Protein 3RL8 (pdb70)

Foldseek 3Di:
DKDKDKWFADPVGQQWDWFFADVGHPDPPARFIFTQDGHPPGTPVVSPPDDGGWTWQDKPPRGRGHHGPVVVVVRRVPDDGMIMTMTDDDPDPD/DKDKDKWQADPVGQQWDWFFADVGHPDVPARFIFTQGGHPPGGPVVSPDDDGGKTWQDKPPHGRGRGGPVVNVCRRVPDHSIIMTMIDDD/DKDKDKWFFDPVGQAWDKFFADVTHPDPPARFIFTAGGHPPTGPVVSPDHDHGWTWQDKPNHGRGRGGPVVVVCRRPVDHRIIMTMTDDDDDPVD/DKDKDKWQADPVGQAWDWFFADVGHPDVPARFIFTADGHPPGGPVVSPDDDGGKTWQDKPPHGRGRGGPVVVVCRRVPDDRIIMTMIDDDDDPD/DKDKDKWFADPPGQAWDWFFADPGHPDPPARFIFTQGGHPPGTPVVSPPDDGGKTWQDKVNPGRGHGGPVVVVVRRVPDDRIIMTMIDDD/DPDDDD

GO terms:
  GO:0005515 protein binding (F, IPI)
  GO:0019900 kinase binding (F, IDA)
  GO:0070161 anchoring junction (C, EXP)
  GO:0005886 plasma membrane (C, EXP)
  GO:0016323 basolateral plasma membrane (C, EXP)
  GO:0008092 cytoskeletal protein binding (F, TAS)
  GO:0004385 GMP kinase activity (F, TAS)
  GO:0005829 cytosol (C, TAS)
  GO:0005886 plasma membrane (C, TAS)
  GO:0015459 potassium channel regulator activity (F, IDA)
  GO:0005634 nucleus (C, IDA)
  GO:0005737 cytoplasm (C, IDA)
  GO:0005923 bicellular tight junction (C, IDA)
  GO:0030054 cell junction (C, IDA)
  GO:0042391 regulation of membrane potential (P, IDA)
  GO:0043268 positive regulation of potassium ion transport (P, IDA)
  GO:0097025 MPP7-DLG1-LIN7 complex (C, IDA)
  GO:1903078 positive regulation of protein localization to plasma membrane (P, IDA)
  GO:0070830 bicellular tight junction assembly (P, IDA)
  GO:0001772 immunological synapse (C, TAS)

Secondary structure (DSSP, 8-state):
-EEEEEEE-BTTBS-EEEEE-BTS-SBTTB--EEEEEE-TTSHHHHH----TTPEEEEETTEE-TT-BHHHHHHHHHS--SEEEEEEEPPS---/-EEEEEEE-BTTBS-EEEEE-BTS-SBTTB--EEEEEE-TTSHHHHH----TTPEEEEETTEE-TT-BHHHHHHHHHSS-SEEEEEEE--/-EEEEEEE-BTTBT-EEEEE-TTS-SBTTB--EEEEEE-TTSHHHHH----TTPEEEEETTEE-TT--HHHHHHHHHSS-SEEEEEEE-------/-EEEEEEE-BTTBS-EEEEE-TTS-SBTTB--EEEEEE-TTSHHHHH----TTPEEEEETTEE-TT--HHHHHHHHHT--SEEEEEEE------/-EEEEEEE-BTTBS-EEEEE-TTS-SBTTB--EEEEEE-TTSHHHHH----TT-EEEEETTEE-TT--HHHHHHHHHT--SEEEEEEE--/----B-

Organism: Homo sapiens (NCBI:txid9606)

Nearest PDB structures (foldseek):
  3rl8-assembly1_D  TM=1.011E+00  e=1.513E-16  Homo sapiens
  2awx-assembly1_A  TM=9.893E-01  e=2.951E-15  Rattus norvegicus
  2g2l-assembly2_B  TM=9.922E-01  e=5.116E-15  Rattus norvegicus
  7pc3-assembly1_A  TM=9.659E-01  e=2.502E-15  Homo sapiens
  4g69-assembly1_A  TM=9.771E-01  e=6.736E-15  Homo sapiens

Solvent-accessible surface area: 24840 Å² total; per-residue (Å²): 178,32,70,34,0,21,3,49,54,27,153,163,19,16,11,29,47,29,25,1,0,32,83,70,88,87,58,126,72,38,34,7,0,28,1,52,115,34,50,144,44,11,13,0,89,145,32,54,87,8,90,113,25,0,44,0,14,9,1,25,91,70,40,0,67,64,22,25,47,122,77,0,44,82,10,19,163,115,19,75,50,23,0,2,0,29,0,18,38,71,136,70,203,226,198,71,66,99,0,53,4,44,33,26,156,170,14,0,5,0,0,5,24,0,0,62,81,74,83,89,81,128,70,35,31,21,0,22,1,32,102,41,46,148,69,13,24,0,86,148,52,49,108,2,104,111,26,1,66,1,21,20,1,47,144,75,74,1,94,120,24,50,42,138,97,0,25,69,18,0,113,107,17,13,50,15,0,52,0,75,0,19,64,149,149,100,41,92,0,142,5,127,27,21,104,170,28,18,7,32,45,26,23,0,0,66,60,38,54,8,3,34,72,14,33,6,0,10,0,37,114,34,62,143,46,17,18,1,84,157,50,53,98,8,76,48,4,10,56,0,20,8,0,10,55,13,70,1,83,113,22,43,50,121,35,0,42,33,4,15,154,12,12,26,29,97,1,54,1,78,0,30,56,68,88,47,173,191,58,148,108,57,107,0,159,9,129,43,22,151,151,19,16,9,31,46,24,27,0,0,67,42,41,3,5,12,40,48,34,33,10,0,26,0,30,102,28,55,143,42,6,14,0,83,171,45,57,103,7,64,9,10,0,55,1,18,17,0,46,137,76,76,2,88,118,25,51,48,121,98,0,55,73,18,20,163,112,23,76,87,150,4,67,0,76,0,12,51,37,76,42,149,155,183,104,66,90,0,145,9,118,50,26,152,172,18,17,10,28,43,29,23,0,0,65,44,50,3,42,85,50,48,36,31,9,0,24,2,46,122,33,59,152,49,7,16,0,87,169,54,48,94,7,99,110,29,1,49,1,20,6,1,62,117,76,77,3,90,118,28,46,46,120,96,0,49,74,17,18,163,117,17,76,85,148,5,54,0,71,0,16,48,128,273,172,81,43,54,10

B-factor: mean 38.82, std 16.11, range [11.77, 160.64]

InterPro domains:
  IPR001452 SH3 domain [PF00018] (587-643)
  IPR001452 SH3 domain [PS50002] (581-651)
  IPR001452 SH3 domain [SM00326] (584-650)
  IPR001478 PDZ domain [PF00595] (224-307)
  IPR001478 PDZ domain [PF00595] (320-402)
  IPR001478 PDZ domain [PF00595] (467-543)
  IPR001478 PDZ domain [PS50106] (224-311)
  IPR001478 PDZ domain [PS50106] (319-406)
  IPR001478 PDZ domain [PS50106] (466-547)
  IPR001478 PDZ domain [SM00228] (232-311)
  IPR001478 PDZ domain [SM00228] (327-406)
  IPR001478 PDZ domain [SM00228] (474-547)
  IPR004172 L27 domain [PS51022] (4-64)
  IPR004172 L27 domain [SM00569] (7-67)
  IPR008144 Guanylate kinase-like domain [PS50052] (714-889)
  IPR008145 Guanylate kinase/L-type calcium channel beta subunit [PF00625] (714-890)
  IPR008145 Guanylate kinase/L-type calcium channel beta subunit [SM00072] (713-892)
  IPR015143 L27-1 [PF09058] (6-63)
  IPR016313 Disks large 1-like [PIRSF001741] (3-904)
  IPR019583 Disks large homolog 1-4, PDZ-associated domain [PF10600] (404-465)

CATH classification: 2.30.42.10

Sequence (469 aa):
KIMEIKLIKGPKGLGFSIAGGVGNQHIPGDNSIYVTKIIEGGAAHKDGKLQIGDKLLAVNNVCLEEVTHEEAVTALKNTSDFVYLKVAKPTSMYKIMEIKLIKGPKGLGFSIAGGVGNQHIPGDNSIYVTKIIEGGAAHKDGKLQQIGDKLLAVNNVCLEEVTHEEAVTALKNTSDFVYLKVAKPKIMEIKLIKGPKGLGFSIAGGVGNQHIPGDNSIYVTKIIEGGAAHKDGKLQIGDKLLAVNNVCLEEVTHEEAVTALKNTSDFVYLKVAKPTSMYMKIMEIKLIKGPKGLGFSIAGGVGNQHIPGDNSIYVTKIIEGGAAHKDGKLQIGDKLLAVNNVCLEEVTHEEAVTALKNTSDFVYLKVAKPTSMYKIMEIKLIKGPKGLGFSIAGGVGNQHIPGDNSIYVTKIIEGGAAHKDGKLQQIGDKLLAVNNVCLEEVTHEEAVTALKNTSDFVYLKVAKPYLVTSSV

Structure (mmCIF, N/CA/C/O backbone):
data_3RL8
#
_entry.id   3RL8
#
_cell.length_a   67.806
_cell.length_b   52.502
_cell.length_c   87.426
_cell.angle_alpha   90.000
_cell.angle_beta   102.420
_cell.angle_gamma   90.000
#
_symmetry.space_group_name_H-M   'P 1 21 1'
#
loop_
_entity.id
_entity.type
_entity.pdbx_description
1 polymer 'Disks large homolog 1'
2 polymer '11-mer peptide from Adenomatous polyposis coli protein'
3 water water
#
loop_
_atom_site.group_PDB
_atom_site.id
_atom_site.type_symbol
_atom_site.label_atom_id
_atom_site.label_alt_id
_atom_site.label_comp_id
_atom_site.label_asym_id
_atom_site.label_entity_id
_atom_site.label_seq_id
_atom_site.pdbx_PDB_ins_code
_atom_site.Cartn_x
_atom_site.Cartn_y
_atom_site.Cartn_z
_atom_site.occupancy
_atom_site.B_iso_or_equiv
_atom_site.auth_seq_id
_atom_site.auth_comp_id
_atom_site.auth_asym_id
_atom_site.auth_atom_id
_atom_site.pdbx_PDB_model_num
ATOM 1 N N . LYS A 1 11 ? 21.186 -4.529 53.224 1.00 38.85 316 LYS A N 1
ATOM 2 C CA . LYS A 1 11 ? 20.294 -3.332 53.334 1.00 36.33 316 LYS A CA 1
ATOM 3 C C . LYS A 1 11 ? 21.025 -2.118 52.718 1.00 32.83 316 LYS A C 1
ATOM 4 O O . LYS A 1 11 ? 20.851 -1.869 51.531 1.00 30.58 316 LYS A O 1
ATOM 10 N N . ILE A 1 12 ? 21.848 -1.391 53.473 1.00 32.47 317 ILE A N 1
ATOM 11 C CA . ILE A 1 12 ? 22.481 -0.168 52.922 1.00 30.01 317 ILE A CA 1
ATOM 12 C C . ILE A 1 12 ? 23.895 -0.412 52.394 1.00 29.78 317 ILE A C 1
ATOM 13 O O . ILE A 1 12 ? 24.728 -0.980 53.084 1.00 30.98 317 ILE A O 1
ATOM 18 N N . MET A 1 13 ? 24.152 0.025 51.164 1.00 27.44 318 MET A N 1
ATOM 19 C CA . MET A 1 13 ? 25.467 -0.146 50.558 1.00 27.56 318 MET A CA 1
ATOM 20 C C . MET A 1 13 ? 26.024 1.208 50.083 1.00 24.87 318 MET A C 1
ATOM 21 O O . MET A 1 13 ? 25.276 2.021 49.563 1.00 22.63 318 MET A O 1
ATOM 26 N N . GLU A 1 14 ? 27.327 1.425 50.265 1.00 24.67 319 GLU A N 1
ATOM 27 C CA . GLU A 1 14 ? 28.019 2.596 49.701 1.00 22.95 319 GLU A CA 1
ATOM 28 C C . GLU A 1 14 ? 28.816 2.245 48.448 1.00 22.23 319 GLU A C 1
ATOM 29 O O . GLU A 1 14 ? 29.591 1.291 48.444 1.00 22.71 319 GLU A O 1
ATOM 35 N N . ILE A 1 15 ? 28.613 3.022 47.382 1.00 19.78 320 ILE A N 1
ATOM 36 C CA . ILE A 1 15 ? 29.247 2.732 46.102 1.00 19.43 320 ILE A CA 1
ATOM 37 C C . ILE A 1 15 ? 30.020 3.981 45.619 1.00 19.80 320 ILE A C 1
ATOM 38 O O . ILE A 1 15 ? 29.498 5.111 45.661 1.00 18.30 320 ILE A O 1
ATOM 43 N N . LYS A 1 16 ? 31.264 3.780 45.188 1.00 19.80 321 LYS A N 1
ATOM 44 C CA . LYS A 1 16 ? 32.098 4.880 44.691 1.00 20.27 321 LYS A CA 1
ATOM 45 C C . LYS A 1 16 ? 32.452 4.590 43.246 1.00 20.31 321 LYS A C 1
ATOM 46 O O . LYS A 1 16 ? 32.960 3.510 42.953 1.00 21.55 321 LYS A O 1
ATOM 52 N N . LEU A 1 17 ? 32.157 5.535 42.354 1.00 19.40 322 LEU A N 1
ATOM 53 C CA . LEU A 1 17 ? 32.303 5.320 40.925 1.00 20.43 322 LEU A CA 1
ATOM 54 C C . LEU A 1 17 ? 33.104 6.446 40.287 1.00 21.18 322 LEU A C 1
ATOM 55 O O . LEU A 1 17 ? 33.140 7.582 40.807 1.00 19.77 322 LEU A O 1
ATOM 60 N N . ILE A 1 18 ? 33.722 6.118 39.149 1.00 21.35 323 ILE A N 1
ATOM 61 C CA . ILE A 1 18 ? 34.321 7.108 38.276 1.00 23.04 323 ILE A CA 1
ATOM 62 C C . ILE A 1 18 ? 33.382 7.216 37.073 1.00 24.49 323 ILE A C 1
ATOM 63 O O . ILE A 1 18 ? 33.078 6.217 36.434 1.00 25.15 323 ILE A O 1
ATOM 68 N N . LYS A 1 19 ? 32.894 8.422 36.800 1.00 24.67 324 LYS A N 1
ATOM 69 C CA . LYS A 1 19 ? 31.987 8.648 35.682 1.00 26.94 324 LYS A CA 1
ATOM 70 C C . LYS A 1 19 ? 32.676 8.400 34.344 1.00 29.99 324 LYS A C 1
ATOM 71 O O . LYS A 1 19 ? 33.831 8.768 34.157 1.00 30.89 324 LYS A O 1
ATOM 77 N N . GLY A 1 20 ? 31.950 7.761 33.427 1.00 31.76 325 GLY A N 1
ATOM 78 C CA . GLY A 1 20 ? 32.459 7.488 32.087 1.00 35.31 325 GLY A CA 1
ATOM 79 C C . GLY A 1 20 ? 32.205 8.649 31.144 1.00 37.37 325 GLY A C 1
ATOM 80 O O . GLY A 1 20 ? 31.578 9.636 31.529 1.00 36.84 325 GLY A O 1
ATOM 81 N N . PRO A 1 21 ? 32.716 8.552 29.906 1.00 41.22 326 PRO A N 1
ATOM 82 C CA . PRO A 1 21 ? 32.333 9.509 28.862 1.00 43.99 326 PRO A CA 1
ATOM 83 C C . PRO A 1 21 ? 30.808 9.621 28.716 1.00 43.85 326 PRO A C 1
ATOM 84 O O . PRO A 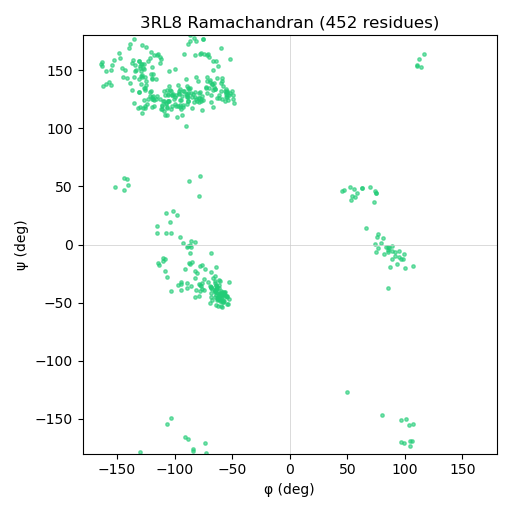1 21 ? 30.293 10.701 28.438 1.00 45.35 326 PRO A O 1
ATOM 88 N N . LYS A 1 22 ? 30.095 8.523 28.952 1.00 42.83 327 LYS A N 1
ATOM 89 C CA . LYS A 1 22 ? 28.638 8.506 28.876 1.00 42.27 327 LYS A CA 1
ATOM 90 C C . LYS A 1 22 ? 27.904 8.711 30.197 1.00 38.58 327 LYS A C 1
ATOM 91 O O . LYS A 1 22 ? 26.672 8.605 30.248 1.00 38.96 327 LYS A O 1
ATOM 97 N N . GLY A 1 23 ? 28.635 9.008 31.266 1.00 34.98 328 GLY A N 1
ATOM 98 C CA . GLY A 1 23 ? 27.995 9.226 32.547 1.00 30.85 328 GLY A CA 1
ATOM 99 C C . GLY A 1 23 ? 28.096 8.021 33.479 1.00 28.12 328 GLY A C 1
ATOM 100 O O . GLY A 1 23 ? 29.050 7.237 33.415 1.00 27.22 328 GLY A O 1
ATOM 101 N N . LEU A 1 24 ? 27.093 7.886 34.338 1.00 25.47 329 LEU A N 1
ATOM 102 C CA . LEU A 1 24 ? 27.106 6.873 35.382 1.00 24.23 329 LEU A CA 1
ATOM 103 C C . LEU A 1 24 ? 26.684 5.489 34.852 1.00 24.55 329 LEU A C 1
ATOM 104 O O . LEU A 1 24 ? 27.056 4.463 35.402 1.00 24.39 329 LEU A O 1
ATOM 109 N N . GLY A 1 25 ? 25.923 5.486 33.771 1.00 26.21 330 GLY A N 1
ATOM 110 C CA . GLY A 1 25 ? 25.499 4.262 33.106 1.00 28.33 330 GLY A CA 1
ATOM 111 C C . GLY A 1 25 ? 24.409 3.517 33.856 1.00 27.80 330 GLY A C 1
ATOM 112 O O . GLY A 1 25 ? 24.482 2.288 34.005 1.00 28.60 330 GLY A O 1
ATOM 113 N N . PHE A 1 26 ? 23.412 4.259 34.340 1.00 26.29 331 PHE A N 1
ATOM 114 C CA . PHE A 1 26 ? 22.165 3.666 34.842 1.00 25.93 331 PHE A CA 1
ATOM 115 C C . PHE A 1 26 ? 20.996 4.645 34.688 1.00 26.22 331 PHE A C 1
ATOM 116 O O . PHE A 1 26 ? 21.209 5.868 34.544 1.00 25.83 331 PHE A O 1
ATOM 124 N N . SER A 1 27 ? 19.783 4.094 34.679 1.00 26.36 332 SER A N 1
ATOM 125 C CA . SER A 1 27 ? 18.531 4.852 34.568 1.00 27.11 332 SER A CA 1
ATOM 126 C C . SER A 1 27 ? 17.752 4.732 35.877 1.00 25.43 332 SER A C 1
ATOM 127 O O . SER A 1 27 ? 17.919 3.752 36.606 1.00 25.20 332 SER A O 1
ATOM 130 N N . ILE A 1 28 ? 16.878 5.702 36.144 1.00 24.95 333 ILE A N 1
ATOM 131 C CA . ILE A 1 28 ? 16.107 5.760 37.398 1.00 23.39 333 ILE A CA 1
ATOM 132 C C . ILE A 1 28 ? 14.622 5.991 37.124 1.00 24.41 333 ILE A C 1
ATOM 133 O O . ILE A 1 28 ? 14.268 6.492 36.078 1.00 26.57 333 ILE A O 1
ATOM 138 N N . ALA A 1 29 ? 13.763 5.622 38.068 1.00 23.35 334 ALA A N 1
ATOM 139 C CA . ALA A 1 29 ? 12.368 6.049 38.058 1.00 24.35 334 ALA A CA 1
ATOM 140 C C . ALA A 1 29 ? 11.969 6.405 39.486 1.00 23.09 334 ALA A C 1
ATOM 141 O O . ALA A 1 29 ? 12.746 6.207 40.420 1.00 21.47 334 ALA A O 1
ATOM 143 N N . GLY A 1 30 ? 10.773 6.956 39.654 1.00 23.49 335 GLY A N 1
ATOM 144 C CA . GLY A 1 30 ? 10.238 7.204 40.983 1.00 22.32 335 GLY A CA 1
ATOM 145 C C . GLY A 1 30 ? 10.332 8.671 41.326 1.00 21.93 335 GLY A C 1
ATOM 146 O O . GLY A 1 30 ? 10.647 9.495 40.465 1.00 22.45 335 GLY A O 1
ATOM 147 N N . GLY A 1 31 ? 10.085 8.984 42.595 1.00 20.82 336 GLY A N 1
ATOM 148 C CA . GLY A 1 31 ? 10.030 10.367 43.061 1.00 20.59 336 GLY A CA 1
ATOM 149 C C . GLY A 1 31 ? 8.640 10.725 43.580 1.00 21.64 336 GLY A C 1
ATOM 150 O O . GLY A 1 31 ? 7.641 10.030 43.313 1.00 22.26 336 GLY A O 1
ATOM 151 N N . VAL A 1 32 ? 8.587 11.820 44.320 1.00 21.42 337 VAL A N 1
ATOM 152 C CA . VAL A 1 32 ? 7.344 12.427 44.778 1.00 22.43 337 VAL A CA 1
ATOM 153 C C . VAL A 1 32 ? 6.585 12.908 43.545 1.00 23.99 337 VAL A C 1
ATOM 154 O O . VAL A 1 32 ? 7.177 13.515 42.662 1.00 23.13 337 VAL A O 1
ATOM 158 N N . GLY A 1 33 ? 5.286 12.619 43.471 1.00 25.51 338 GLY A N 1
ATOM 159 C CA . GLY A 1 33 ? 4.523 12.943 42.276 1.00 27.33 338 GLY A CA 1
ATOM 160 C C . GLY A 1 33 ? 4.755 11.998 41.109 1.00 27.59 338 GLY A C 1
ATOM 161 O O . GLY A 1 33 ? 4.079 12.101 40.089 1.00 28.86 338 GLY A O 1
ATOM 162 N N . ASN A 1 34 ? 5.663 11.033 41.271 1.00 26.64 339 ASN A N 1
ATOM 163 C CA . ASN A 1 34 ? 5.981 10.083 40.190 1.00 27.94 339 ASN A CA 1
ATOM 164 C C . ASN A 1 34 ? 6.274 8.666 40.714 1.00 26.83 339 ASN A C 1
ATOM 165 O O . ASN A 1 34 ? 7.345 8.110 40.471 1.00 25.78 339 ASN A O 1
ATOM 170 N N . GLN A 1 35 ? 5.322 8.093 41.444 1.00 26.90 340 GLN A N 1
ATOM 171 C CA . GLN A 1 35 ? 5.583 6.878 42.211 1.00 26.62 340 GLN A CA 1
ATOM 172 C C . GLN A 1 35 ? 5.814 5.694 41.283 1.00 27.72 340 GLN A C 1
ATOM 173 O O . GLN A 1 35 ? 4.973 5.382 40.443 1.00 29.56 340 GLN A O 1
ATOM 179 N N . HIS A 1 36 ? 6.976 5.069 41.435 1.00 26.52 341 HIS A N 1
ATOM 180 C CA . HIS A 1 36 ? 7.348 3.864 40.701 1.00 27.87 341 HIS A CA 1
ATOM 181 C C . HIS A 1 36 ? 6.526 2.690 41.223 1.00 29.43 341 HIS A C 1
ATOM 182 O O . HIS A 1 36 ? 6.180 1.784 40.474 1.00 32.12 341 HIS A O 1
ATOM 189 N N . ILE A 1 37 ? 6.216 2.738 42.517 1.00 28.81 342 ILE A N 1
ATOM 190 C CA . ILE A 1 37 ? 5.422 1.733 43.234 1.00 30.10 342 ILE A CA 1
ATOM 191 C C . ILE A 1 37 ? 4.373 2.540 44.006 1.00 29.47 342 ILE A C 1
ATOM 192 O O . ILE A 1 37 ? 4.738 3.522 44.666 1.00 28.50 342 ILE A O 1
ATOM 197 N N . PRO A 1 38 ? 3.078 2.152 43.927 1.00 31.64 343 PRO A N 1
ATOM 198 C CA . PRO A 1 38 ? 2.040 2.926 44.608 1.00 31.89 343 PRO A CA 1
ATOM 199 C C . PRO A 1 38 ? 2.331 3.103 46.089 1.00 30.82 343 PRO A C 1
ATOM 200 O O . PRO A 1 38 ? 2.687 2.146 46.774 1.00 30.88 343 PRO A O 1
ATOM 204 N N . GLY A 1 39 ? 2.231 4.345 46.549 1.00 29.61 344 GLY A N 1
ATOM 205 C CA . GLY A 1 39 ? 2.490 4.694 47.932 1.00 29.49 344 GLY A CA 1
ATOM 206 C C . GLY A 1 39 ? 3.959 4.864 48.281 1.00 27.58 344 GLY A C 1
ATOM 207 O O . GLY A 1 39 ? 4.287 5.072 49.447 1.00 27.86 344 GLY A O 1
ATOM 208 N N . ASP A 1 40 ? 4.838 4.801 47.288 1.00 25.62 345 ASP A N 1
ATOM 209 C CA . ASP A 1 40 ? 6.287 4.906 47.540 1.00 24.70 345 ASP A CA 1
ATOM 210 C C . ASP A 1 40 ? 6.867 6.017 46.665 1.00 22.63 345 ASP A C 1
ATOM 211 O O . ASP A 1 40 ? 6.794 5.923 45.444 1.00 22.21 345 ASP A O 1
ATOM 216 N N . ASN A 1 41 ? 7.419 7.073 47.284 1.00 21.51 346 ASN A N 1
ATOM 217 C CA . ASN A 1 41 ? 8.060 8.159 46.544 1.00 20.84 346 ASN A CA 1
ATOM 218 C C . ASN A 1 41 ? 9.537 7.985 46.196 1.00 20.14 346 ASN A C 1
ATOM 219 O O . ASN A 1 41 ? 10.123 8.886 45.595 1.00 19.66 346 ASN A O 1
ATOM 224 N N . SER A 1 42 ? 10.144 6.871 46.597 1.00 20.01 347 SER A N 1
ATOM 225 C CA . SER A 1 42 ? 11.618 6.695 46.470 1.00 19.29 347 SER A CA 1
ATOM 226 C C . SER A 1 42 ? 12.112 6.614 45.010 1.00 18.63 347 SER A C 1
ATOM 227 O O . SER A 1 42 ? 11.365 6.273 44.086 1.00 19.13 347 SER A O 1
ATOM 230 N N . ILE A 1 43 ? 13.389 6.910 44.825 1.00 17.60 348 ILE A N 1
ATOM 231 C CA . ILE A 1 43 ? 14.063 6.765 43.530 1.00 17.25 348 ILE A CA 1
ATOM 232 C C . ILE A 1 43 ? 14.573 5.333 43.391 1.00 17.48 348 ILE A C 1
ATOM 233 O O . ILE A 1 43 ? 15.210 4.834 44.321 1.00 17.96 348 ILE A O 1
ATOM 238 N N . TYR A 1 44 ? 14.280 4.675 42.266 1.00 18.32 349 TYR A N 1
ATOM 239 C CA . TYR A 1 44 ? 14.712 3.290 42.011 1.00 19.55 349 TYR A CA 1
ATOM 240 C C . TYR A 1 44 ? 15.583 3.203 40.776 1.00 19.71 349 TYR A C 1
ATOM 241 O O . TYR A 1 44 ? 15.343 3.913 39.811 1.00 19.02 349 TYR A O 1
ATOM 250 N N . VAL A 1 45 ? 16.602 2.345 40.828 1.00 19.81 350 VAL A N 1
ATOM 251 C CA . VAL A 1 45 ? 17.418 2.036 39.662 1.00 20.80 350 VAL A CA 1
ATOM 252 C C . VAL A 1 45 ? 16.636 1.047 38.804 1.00 23.77 350 VAL A C 1
ATOM 253 O O . VAL A 1 45 ? 16.248 -0.037 39.286 1.00 24.84 350 VAL A O 1
ATOM 257 N N . THR A 1 46 ? 16.396 1.408 37.542 1.00 25.07 351 THR A N 1
ATOM 258 C CA . THR A 1 46 ? 15.628 0.557 36.627 1.00 28.32 351 THR A CA 1
ATOM 259 C C . THR A 1 46 ? 16.455 -0.062 35.511 1.00 30.24 351 THR A C 1
ATOM 260 O O . THR A 1 46 ? 15.982 -0.955 34.831 1.00 33.28 351 THR A O 1
ATOM 264 N N . LYS A 1 47 ? 17.692 0.393 35.323 1.00 29.49 352 LYS A N 1
ATOM 265 C CA . LYS A 1 47 ? 18.538 -0.153 34.254 1.00 31.72 352 LYS A CA 1
ATOM 266 C C . LYS A 1 47 ? 20.014 0.132 34.528 1.00 30.39 352 LYS A C 1
ATOM 267 O O . LYS A 1 47 ? 20.368 1.218 35.004 1.00 27.39 352 LYS A O 1
ATOM 273 N N . ILE A 1 48 ? 20.846 -0.872 34.272 1.00 31.35 353 ILE A N 1
ATOM 274 C CA . ILE A 1 48 ? 22.300 -0.744 34.319 1.00 30.88 353 ILE A CA 1
ATOM 275 C C . ILE A 1 48 ? 22.776 -0.863 32.871 1.00 33.21 353 ILE A C 1
ATOM 276 O O . ILE A 1 48 ? 22.526 -1.878 32.213 1.00 35.43 353 ILE A O 1
ATOM 281 N N . ILE A 1 49 ? 23.431 0.181 32.374 1.00 32.52 354 ILE A N 1
ATOM 282 C CA . ILE A 1 49 ? 23.853 0.219 30.976 1.00 35.93 354 ILE A CA 1
ATOM 283 C C . ILE A 1 49 ? 25.083 -0.660 30.802 1.00 37.36 354 ILE A C 1
ATOM 284 O O . ILE A 1 49 ? 26.088 -0.485 31.492 1.00 35.08 354 ILE A O 1
ATOM 289 N N . GLU A 1 50 ? 24.980 -1.623 29.895 1.00 41.15 355 GLU A N 1
ATOM 290 C CA . GLU A 1 50 ? 26.099 -2.496 29.566 1.00 44.10 355 GLU A CA 1
ATOM 291 C C . GLU A 1 50 ? 27.346 -1.692 29.219 1.00 43.67 355 GLU A C 1
ATOM 292 O O . GLU A 1 50 ? 27.300 -0.764 28.412 1.00 44.59 355 GLU A O 1
ATOM 298 N N . GLY A 1 51 ? 28.459 -2.054 29.847 1.00 42.84 356 GLY A N 1
ATOM 299 C CA . GLY A 1 51 ? 29.743 -1.437 29.537 1.00 42.77 356 GLY A CA 1
ATOM 300 C C . GLY A 1 51 ? 29.957 -0.070 30.169 1.00 39.07 356 GLY A C 1
ATOM 301 O O . GLY A 1 51 ? 30.997 0.535 29.953 1.00 40.05 356 GLY A O 1
ATOM 302 N N . GLY A 1 52 ? 28.988 0.411 30.945 1.00 35.78 357 GLY A N 1
ATOM 303 C CA . GLY A 1 52 ? 29.101 1.695 31.629 1.00 32.15 357 GLY A CA 1
ATOM 304 C C . GLY A 1 52 ? 29.789 1.610 32.990 1.00 29.88 357 GLY A C 1
ATOM 305 O O . GLY A 1 52 ? 30.179 0.520 33.440 1.00 30.06 357 GLY A O 1
ATOM 306 N N . ALA A 1 53 ? 29.921 2.750 33.660 1.00 26.80 358 ALA A N 1
ATOM 307 C CA . ALA A 1 53 ? 30.660 2.803 34.917 1.00 25.33 358 ALA A CA 1
ATOM 308 C C . ALA A 1 53 ? 30.031 1.964 36.031 1.00 23.94 358 ALA A C 1
ATOM 309 O O . ALA A 1 53 ? 30.752 1.226 36.717 1.00 23.63 358 ALA A O 1
ATOM 311 N N . ALA A 1 54 ? 28.712 2.100 36.227 1.00 23.01 359 ALA A N 1
ATOM 312 C CA . ALA A 1 54 ? 28.006 1.285 37.223 1.00 22.15 359 ALA A CA 1
ATOM 313 C C . ALA A 1 54 ? 28.208 -0.198 36.930 1.00 24.41 359 ALA A C 1
ATOM 314 O O . ALA A 1 54 ? 28.431 -0.977 37.844 1.00 24.54 359 ALA A O 1
ATOM 316 N N . HIS A 1 55 ? 28.140 -0.579 35.658 1.00 26.62 360 HIS A N 1
ATOM 317 C CA . HIS A 1 55 ? 28.261 -1.980 35.274 1.00 29.71 360 HIS A CA 1
ATOM 318 C C . HIS A 1 55 ? 29.653 -2.536 35.609 1.00 31.34 360 HIS A C 1
ATOM 319 O O . HIS A 1 55 ? 29.764 -3.579 36.270 1.00 32.14 360 HIS A O 1
ATOM 326 N N . LYS A 1 56 ? 30.693 -1.828 35.157 1.00 31.47 361 LYS A N 1
ATOM 327 C CA . LYS A 1 56 ? 32.094 -2.196 35.399 1.00 33.19 361 LYS A CA 1
ATOM 328 C C . LYS A 1 56 ? 32.411 -2.304 36.896 1.00 31.53 361 LYS A C 1
ATOM 329 O O . LYS A 1 56 ? 33.091 -3.232 37.328 1.00 32.99 361 LYS A O 1
ATOM 335 N N . ASP A 1 57 ? 31.903 -1.369 37.682 1.00 29.02 362 ASP A N 1
ATOM 336 C CA . ASP A 1 57 ? 32.079 -1.460 39.123 1.00 28.45 362 ASP A CA 1
ATOM 337 C C . ASP A 1 57 ? 31.436 -2.717 39.722 1.00 29.28 362 ASP A C 1
ATOM 338 O O . ASP A 1 57 ? 32.061 -3.400 40.535 1.00 30.46 362 ASP A O 1
ATOM 343 N N . GLY A 1 58 ? 30.201 -3.020 39.316 1.00 29.22 363 GLY A N 1
ATOM 344 C CA . GLY A 1 58 ? 29.562 -4.292 39.671 1.00 30.63 363 GLY A CA 1
ATOM 345 C C . GLY A 1 58 ? 28.564 -4.241 40.820 1.00 29.67 363 GLY A C 1
ATOM 346 O O . GLY A 1 58 ? 27.720 -5.118 40.934 1.00 31.04 363 GLY A O 1
ATOM 347 N N . LYS A 1 59 ? 28.640 -3.211 41.664 1.00 27.42 364 LYS A N 1
ATOM 348 C CA . LYS A 1 59 ? 27.841 -3.163 42.889 1.00 26.77 364 LYS A CA 1
ATOM 349 C C . LYS A 1 59 ? 26.394 -2.691 42.701 1.00 25.55 364 LYS A C 1
ATOM 350 O O . LYS A 1 59 ? 25.490 -3.216 43.338 1.00 25.75 364 LYS A O 1
ATOM 356 N N . LEU A 1 60 ? 26.163 -1.698 41.839 1.00 23.51 365 LEU A N 1
ATOM 357 C CA . LEU A 1 60 ? 24.796 -1.236 41.616 1.00 23.16 365 LEU A CA 1
ATOM 358 C C . LEU A 1 60 ? 23.995 -2.270 40.830 1.00 25.28 365 LEU A C 1
ATOM 359 O O . LEU A 1 60 ? 24.528 -2.933 39.905 1.00 26.69 365 LEU A O 1
ATOM 364 N N . GLN A 1 61 ? 22.729 -2.443 41.216 1.00 25.49 366 GLN A N 1
ATOM 365 C CA . GLN A 1 61 ? 21.862 -3.402 40.531 1.00 28.84 366 GLN A CA 1
ATOM 366 C C . GLN A 1 61 ? 20.417 -2.874 40.421 1.00 28.23 366 GLN A C 1
ATOM 367 O O . GLN A 1 61 ? 19.979 -2.042 41.239 1.00 26.49 366 GLN A O 1
ATOM 373 N N . ILE A 1 62 ? 19.712 -3.289 39.367 1.00 29.56 367 ILE A N 1
ATOM 374 C CA . ILE A 1 62 ? 18.295 -2.938 39.142 1.00 29.41 367 ILE A CA 1
ATOM 375 C C . ILE A 1 62 ? 17.469 -3.208 40.400 1.00 28.91 367 ILE A C 1
ATOM 376 O O . ILE A 1 62 ? 17.602 -4.272 41.014 1.00 29.93 367 ILE A O 1
ATOM 381 N N . GLY A 1 63 ? 16.644 -2.238 40.792 1.00 27.13 368 GLY A N 1
ATOM 382 C CA . GLY A 1 63 ? 15.781 -2.375 41.967 1.00 27.40 368 GLY A CA 1
ATOM 383 C C . GLY A 1 63 ? 16.391 -1.793 43.228 1.00 25.83 368 GLY A C 1
ATOM 384 O O . GLY A 1 63 ? 15.712 -1.640 44.257 1.00 26.20 368 GLY A O 1
ATOM 385 N N . ASP A 1 64 ? 17.676 -1.454 43.160 1.00 24.49 369 ASP A N 1
ATOM 386 C CA . ASP A 1 64 ? 18.311 -0.673 44.217 1.00 23.05 369 ASP A CA 1
ATOM 387 C C . ASP A 1 64 ? 17.528 0.632 44.463 1.00 22.05 369 ASP A C 1
ATOM 388 O O . ASP A 1 64 ? 17.157 1.349 43.504 1.00 21.88 369 ASP A O 1
ATOM 393 N N . LYS A 1 65 ? 17.244 0.921 45.732 1.00 21.55 370 LYS A N 1
ATOM 394 C CA . LYS A 1 65 ? 16.682 2.226 46.113 1.00 20.82 370 LYS A CA 1
ATOM 395 C C . LYS A 1 65 ? 17.816 3.252 46.264 1.00 19.17 370 LYS A C 1
ATOM 396 O O . LYS A 1 65 ? 18.724 3.032 47.055 1.00 19.31 370 LYS A O 1
ATOM 402 N N . LEU A 1 66 ? 17.783 4.364 45.523 1.00 18.18 371 LEU A N 1
ATOM 403 C CA . LEU A 1 66 ? 18.793 5.406 45.749 1.00 17.34 371 LEU A CA 1
ATOM 404 C C . LEU A 1 66 ? 18.489 6.263 46.974 1.00 16.72 371 LEU A C 1
ATOM 405 O O . LEU A 1 66 ? 17.400 6.862 47.085 1.00 16.71 371 LEU A O 1
ATOM 410 N N . LEU A 1 67 ? 19.470 6.350 47.862 1.00 15.97 372 LEU A N 1
ATOM 411 C CA . LEU A 1 67 ? 19.316 7.070 49.116 1.00 16.54 372 LEU A CA 1
ATOM 412 C C . LEU A 1 67 ? 20.013 8.425 49.047 1.00 16.11 372 LEU A C 1
ATOM 413 O O . LEU A 1 67 ? 19.488 9.396 49.540 1.00 16.05 372 LEU A O 1
ATOM 418 N N . ALA A 1 68 ? 21.189 8.477 48.427 1.00 15.73 373 ALA A N 1
ATOM 419 C CA . ALA A 1 68 ? 21.917 9.746 48.244 1.00 15.77 373 ALA A CA 1
ATOM 420 C C . ALA A 1 68 ? 22.864 9.674 47.049 1.00 15.20 373 ALA A C 1
ATOM 421 O O . ALA A 1 68 ? 23.326 8.581 46.671 1.00 15.03 373 ALA A O 1
ATOM 423 N N . VAL A 1 69 ? 23.097 10.814 46.408 1.00 15.08 374 VAL A N 1
ATOM 424 C CA . VAL A 1 69 ? 24.211 10.960 45.474 1.00 15.23 374 VAL A CA 1
ATOM 425 C C . VAL A 1 69 ? 25.107 12.007 46.120 1.00 16.71 374 VAL A C 1
ATOM 426 O O . VAL A 1 69 ? 24.637 13.102 46.493 1.00 16.38 374 VAL A O 1
ATOM 430 N N . ASN A 1 70 ? 26.382 11.661 46.317 1.00 17.43 375 ASN A N 1
ATOM 431 C CA . ASN A 1 70 ? 27.260 12.512 47.105 1.00 19.99 375 ASN A CA 1
ATOM 432 C C . ASN A 1 70 ? 26.541 12.852 48.448 1.00 21.96 375 ASN A C 1
ATOM 433 O O . ASN A 1 70 ? 26.053 11.932 49.131 1.00 21.72 375 ASN A O 1
ATOM 438 N N . ASN A 1 71 ? 26.414 14.119 48.819 1.00 23.66 376 ASN A N 1
ATOM 439 C CA . ASN A 1 71 ? 25.657 14.432 50.031 1.00 26.16 376 ASN A CA 1
ATOM 440 C C . ASN A 1 71 ? 24.300 15.065 49.761 1.00 25.58 376 ASN A C 1
ATOM 441 O O . ASN A 1 71 ? 23.793 15.824 50.572 1.00 27.63 376 ASN A O 1
ATOM 446 N N . VAL A 1 72 ? 23.739 14.765 48.593 1.00 23.62 377 VAL A N 1
ATOM 447 C CA . VAL A 1 72 ? 22.359 15.088 48.270 1.00 22.84 377 VAL A CA 1
ATOM 448 C C . VAL A 1 72 ? 21.472 13.883 48.596 1.00 21.86 377 VAL A C 1
ATOM 449 O O . VAL A 1 72 ? 21.628 12.810 48.013 1.00 19.48 377 VAL A O 1
ATOM 453 N N . CYS A 1 73 ? 20.564 14.084 49.550 1.00 22.18 378 CYS A N 1
ATOM 454 C CA . CYS A 1 73 ? 19.609 13.077 49.943 1.00 22.41 378 CYS A CA 1
ATOM 455 C C . CYS A 1 73 ? 18.592 12.895 48.817 1.00 21.35 378 CYS A C 1
ATOM 456 O O . CYS A 1 73 ? 18.106 13.883 48.264 1.00 20.80 378 CYS A O 1
ATOM 459 N N . LEU A 1 74 ? 18.283 11.644 48.474 1.00 19.71 379 LEU A N 1
ATOM 460 C CA . LEU A 1 74 ? 17.344 11.381 47.392 1.00 19.76 379 LEU A CA 1
ATOM 461 C C . LEU A 1 74 ? 16.077 10.696 47.900 1.00 20.76 379 LEU A C 1
ATOM 462 O O . LEU A 1 74 ? 15.300 10.125 47.114 1.00 20.61 379 LEU A O 1
ATOM 467 N N . GLU A 1 75 ? 15.875 10.745 49.216 1.00 21.92 380 GLU A N 1
ATOM 468 C CA . GLU A 1 75 ? 14.647 10.229 49.828 1.00 23.25 380 GLU A CA 1
ATOM 469 C C . GLU A 1 75 ? 13.634 11.360 49.847 1.00 24.01 380 GLU A C 1
ATOM 470 O O . GLU A 1 75 ? 13.913 12.435 50.400 1.00 25.37 380 GLU A O 1
ATOM 476 N N . GLU A 1 76 ? 12.473 11.117 49.248 1.00 23.05 381 GLU A N 1
ATOM 477 C CA . GLU A 1 76 ? 11.382 12.081 49.181 1.00 23.87 381 GLU A CA 1
ATOM 478 C C . GLU A 1 76 ? 11.746 13.367 48.405 1.00 22.42 381 GLU A C 1
ATOM 479 O O . GLU A 1 76 ? 11.485 14.464 48.864 1.00 23.00 381 GLU A O 1
ATOM 485 N N . VAL A 1 77 ? 12.328 13.191 47.223 1.00 20.44 382 VAL A N 1
ATOM 486 C CA . VAL A 1 77 ? 12.520 14.247 46.242 1.00 20.24 382 VAL A CA 1
ATOM 487 C C . VAL A 1 77 ? 11.677 13.929 44.999 1.00 20.80 382 VAL A C 1
ATOM 488 O O . VAL A 1 77 ? 11.194 12.784 44.833 1.00 19.55 382 VAL A O 1
ATOM 492 N N . THR A 1 78 ? 11.474 14.930 44.141 1.00 20.86 383 THR A N 1
ATOM 493 C CA . THR A 1 78 ? 10.839 14.692 42.848 1.00 21.39 383 THR A CA 1
ATOM 494 C C . THR A 1 78 ? 11.798 14.005 41.874 1.00 21.31 383 THR A C 1
ATOM 495 O O . THR A 1 78 ? 13.027 13.966 42.076 1.00 19.19 383 THR A O 1
ATOM 499 N N . HIS A 1 79 ? 11.222 13.466 40.811 1.00 22.76 384 HIS A N 1
ATOM 500 C CA . HIS A 1 79 ? 12.008 12.844 39.775 1.00 23.75 384 HIS A CA 1
ATOM 501 C C . HIS A 1 79 ? 12.993 13.868 39.213 1.00 23.98 384 HIS A C 1
ATOM 502 O O . HIS A 1 79 ? 14.172 13.561 39.025 1.00 22.83 384 HIS A O 1
ATOM 509 N N . GLU A 1 80 ? 12.501 15.084 38.983 1.00 25.95 385 GLU A N 1
ATOM 510 C CA . GLU A 1 80 ? 13.311 16.197 38.465 1.00 27.53 385 GLU A CA 1
ATOM 511 C C . GLU A 1 80 ? 14.517 16.547 39.361 1.00 25.87 385 GLU A C 1
ATOM 512 O O . GLU A 1 80 ? 15.591 16.826 38.857 1.00 25.84 385 GLU A O 1
ATOM 518 N N . GLU A 1 81 ? 14.323 16.539 40.679 1.00 24.70 386 GLU A N 1
ATOM 519 C CA . GLU A 1 81 ? 15.406 16.795 41.658 1.00 24.02 386 GLU A CA 1
ATOM 520 C C . GLU A 1 81 ? 16.452 15.665 41.671 1.00 21.96 386 GLU A C 1
ATOM 521 O O . GLU A 1 81 ? 17.652 15.925 41.726 1.00 21.87 386 GLU A O 1
ATOM 527 N N . ALA A 1 82 ? 16.002 14.417 41.599 1.00 20.08 387 ALA A N 1
ATOM 528 C CA . ALA A 1 82 ? 16.942 13.293 41.494 1.00 19.25 387 ALA A CA 1
ATOM 529 C C . ALA A 1 82 ? 17.792 13.364 40.209 1.00 19.70 387 ALA A C 1
ATOM 530 O O . ALA A 1 82 ? 19.002 13.202 40.259 1.00 18.99 387 ALA A O 1
ATOM 532 N N . VAL A 1 83 ? 17.151 13.610 39.065 1.00 21.74 388 VAL A N 1
ATOM 533 C CA . VAL A 1 83 ? 17.851 13.702 37.780 1.00 23.83 388 VAL A CA 1
ATOM 534 C C . VAL A 1 83 ? 18.884 14.831 37.848 1.00 25.35 388 VAL A C 1
ATOM 535 O O . VAL A 1 83 ? 20.067 14.650 37.483 1.00 25.49 388 VAL A O 1
ATOM 539 N N . THR A 1 84 ? 18.437 15.988 38.330 1.00 25.70 389 THR A N 1
ATOM 540 C CA . THR A 1 84 ? 19.316 17.134 38.419 1.00 27.31 389 THR A CA 1
ATOM 541 C C . THR A 1 84 ? 20.519 16.783 39.247 1.00 25.50 389 THR A C 1
ATOM 542 O O . THR A 1 84 ? 21.656 17.036 38.852 1.00 26.58 389 THR A O 1
ATOM 546 N N . ALA A 1 85 ? 20.265 16.199 40.404 1.00 23.52 390 ALA A N 1
ATOM 547 C CA . ALA A 1 85 ? 21.342 15.865 41.318 1.00 23.02 390 ALA A CA 1
ATOM 548 C C . ALA A 1 85 ? 22.290 14.795 40.733 1.00 22.14 390 ALA A C 1
ATOM 549 O O . ALA A 1 85 ? 23.494 14.810 40.993 1.00 21.61 390 ALA A O 1
ATOM 551 N N . LEU A 1 86 ? 21.755 13.873 39.934 1.00 21.67 391 LEU A N 1
ATOM 552 C CA . LEU A 1 86 ? 22.614 12.840 39.322 1.00 21.24 391 LEU A CA 1
ATOM 553 C C . LEU A 1 86 ? 23.459 13.388 38.191 1.00 22.93 391 LEU A C 1
ATOM 554 O O . LEU A 1 86 ? 24.619 13.027 38.074 1.00 23.25 391 LEU A O 1
ATOM 559 N N . LYS A 1 87 ? 22.895 14.275 37.373 1.00 25.60 392 LYS A N 1
ATOM 560 C CA . LYS A 1 87 ? 23.641 14.902 36.280 1.00 28.51 392 LYS A CA 1
ATOM 561 C C . LYS A 1 87 ? 24.629 15.944 36.812 1.00 29.56 392 LYS A C 1
ATOM 562 O O . LYS A 1 87 ? 25.599 16.294 36.140 1.00 31.03 392 LYS A O 1
ATOM 568 N N . ASN A 1 88 ? 24.369 16.415 38.031 1.00 29.08 393 ASN A N 1
ATOM 569 C CA . ASN A 1 88 ? 25.209 17.370 38.770 1.00 30.61 393 ASN A CA 1
ATOM 570 C C . ASN A 1 88 ? 26.442 16.726 39.437 1.00 29.37 393 ASN A C 1
ATOM 571 O O . ASN A 1 88 ? 26.772 17.011 40.592 1.00 30.44 393 ASN A O 1
ATOM 576 N N . THR A 1 89 ? 27.117 15.832 38.758 1.00 27.76 394 THR A N 1
ATOM 577 C CA . THR A 1 89 ? 28.252 15.192 39.403 1.00 25.64 394 THR A CA 1
ATOM 578 C C . THR A 1 89 ? 29.468 15.485 38.553 1.00 26.54 394 THR A C 1
ATOM 579 O O . THR A 1 89 ? 29.315 15.881 37.397 1.00 27.08 394 THR A O 1
ATOM 583 N N . SER A 1 90 ? 30.663 15.352 39.131 1.00 26.27 395 SER A N 1
ATOM 584 C CA . SER A 1 90 ? 31.880 15.562 38.376 1.00 28.78 395 SER A CA 1
ATOM 585 C C . SER A 1 90 ? 32.395 14.154 38.110 1.00 27.05 395 SER A C 1
ATOM 586 O O . SER A 1 90 ? 31.572 13.236 38.013 1.00 26.61 395 SER A O 1
ATOM 589 N N . ASP A 1 91 ? 33.707 13.964 38.011 1.00 26.64 396 ASP A N 1
ATOM 590 C CA . ASP A 1 91 ? 34.275 12.650 37.659 1.00 26.39 396 ASP A CA 1
ATOM 591 C C . ASP A 1 91 ? 34.113 11.549 38.739 1.00 24.38 396 ASP A C 1
ATOM 592 O O . ASP A 1 91 ? 33.580 10.482 38.463 1.00 23.46 396 ASP A O 1
ATOM 597 N N . PHE A 1 92 ? 34.481 11.840 39.979 1.00 23.43 397 PHE A N 1
ATOM 598 C CA . PHE A 1 92 ? 34.267 10.898 41.101 1.00 21.48 397 PHE A CA 1
ATOM 599 C C . PHE A 1 92 ? 32.870 11.064 41.713 1.00 20.13 397 PHE A C 1
ATOM 600 O O . PHE A 1 92 ? 32.417 12.194 41.917 1.00 20.29 397 PHE A O 1
ATOM 608 N N . VAL A 1 93 ? 32.185 9.950 41.970 1.00 18.70 398 VAL A N 1
ATOM 609 C CA . VAL A 1 93 ? 30.806 9.973 42.425 1.00 18.39 398 VAL A CA 1
ATOM 610 C C . VAL A 1 93 ? 30.582 8.965 43.549 1.00 18.17 398 VAL A C 1
ATOM 611 O O . VAL A 1 93 ? 31.011 7.821 43.443 1.00 18.86 398 VAL A O 1
ATOM 615 N N . TYR A 1 94 ? 29.919 9.403 44.615 1.00 17.54 399 TYR A N 1
ATOM 616 C CA . TYR A 1 94 ? 29.473 8.524 45.697 1.00 17.56 399 TYR A CA 1
ATOM 617 C C . TYR A 1 94 ? 27.969 8.304 45.576 1.00 16.69 399 TYR A C 1
ATOM 618 O O . TYR A 1 94 ? 27.191 9.260 45.374 1.00 15.46 399 TYR A O 1
ATOM 627 N N . LEU A 1 95 ? 27.554 7.063 45.761 1.00 17.00 400 LEU A N 1
ATOM 628 C CA . LEU A 1 95 ? 26.119 6.713 45.837 1.00 16.89 400 LEU A CA 1
ATOM 629 C C . LEU A 1 95 ? 25.86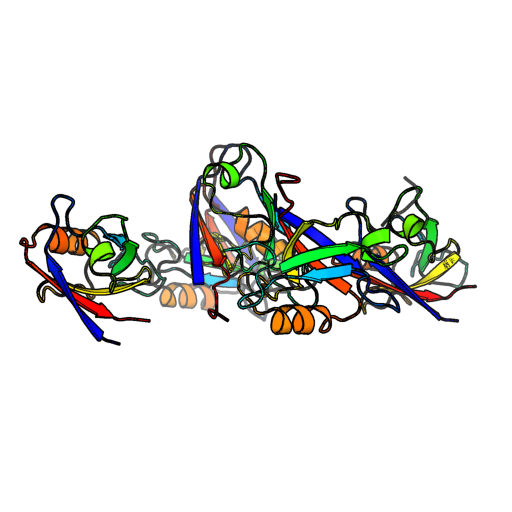4 5.913 47.085 1.00 17.82 400 LEU A C 1
ATOM 630 O O . LEU A 1 95 ? 26.729 5.129 47.525 1.00 18.95 400 LEU A O 1
ATOM 635 N N . LYS A 1 96 ? 24.696 6.133 47.683 1.00 16.90 401 LYS A N 1
ATOM 636 C CA . LYS A 1 96 ? 24.282 5.340 48.819 1.00 18.09 401 LYS A CA 1
ATOM 637 C C . LYS A 1 96 ? 22.964 4.691 48.443 1.00 17.72 401 LYS A C 1
ATOM 638 O O . LYS A 1 96 ? 22.046 5.365 47.984 1.00 17.04 401 LYS A O 1
ATOM 644 N N . VAL A 1 97 ? 22.885 3.380 48.591 1.00 18.41 402 VAL A N 1
ATOM 645 C CA . VAL A 1 97 ? 21.681 2.671 48.152 1.00 18.69 402 VAL A CA 1
ATOM 646 C C . VAL A 1 97 ? 21.141 1.752 49.214 1.00 20.86 402 VAL A C 1
ATOM 647 O O . VAL A 1 97 ? 21.893 1.278 50.060 1.00 21.62 402 VAL A O 1
ATOM 651 N N . ALA A 1 98 ? 19.824 1.527 49.167 1.00 21.67 403 ALA A N 1
ATOM 652 C CA . ALA A 1 98 ? 19.205 0.434 49.896 1.00 24.25 403 ALA A CA 1
ATOM 653 C C . ALA A 1 98 ? 18.886 -0.722 48.933 1.00 25.75 403 ALA A C 1
ATOM 654 O O . ALA A 1 98 ? 18.270 -0.536 47.867 1.00 23.99 403 ALA A O 1
ATOM 656 N N . LYS A 1 99 ? 19.337 -1.908 49.326 1.00 28.76 404 LYS A N 1
ATOM 657 C CA . LYS A 1 99 ? 19.212 -3.102 48.520 1.00 31.36 404 LYS A CA 1
ATOM 658 C C . LYS A 1 99 ? 17.869 -3.748 48.818 1.00 33.81 404 LYS A C 1
ATOM 659 O O . LYS A 1 99 ? 17.497 -3.880 49.971 1.00 35.58 404 LYS A O 1
ATOM 665 N N . PRO A 1 100 ? 17.127 -4.142 47.775 1.00 35.08 405 PRO A N 1
ATOM 666 C CA . PRO A 1 100 ? 15.791 -4.695 48.022 1.00 37.46 405 PRO A CA 1
ATOM 667 C C . PRO A 1 100 ? 15.851 -6.040 48.757 1.00 40.90 405 PRO A C 1
ATOM 668 O O . PRO A 1 100 ? 16.832 -6.787 48.627 1.00 41.40 405 PRO A O 1
ATOM 672 N N . THR A 1 101 ? 14.822 -6.327 49.542 1.00 43.62 406 THR A N 1
ATOM 673 C CA . THR A 1 101 ? 14.699 -7.652 50.177 1.00 49.03 406 THR A CA 1
ATOM 674 C C . THR A 1 101 ? 13.905 -8.663 49.341 1.00 51.23 406 THR A C 1
ATOM 675 O O . THR A 1 101 ? 14.020 -9.875 49.555 1.00 54.61 406 THR A O 1
ATOM 679 N N . SER A 1 102 ? 13.085 -8.177 48.411 1.00 50.31 407 SER A N 1
ATOM 680 C CA . SER A 1 102 ? 12.310 -9.086 47.565 1.00 54.21 407 SER A CA 1
ATOM 681 C C . SER A 1 102 ? 12.187 -8.653 46.110 1.00 52.95 407 SER A C 1
ATOM 682 O O . SER A 1 102 ? 12.051 -7.475 45.820 1.00 49.52 407 SER A O 1
ATOM 685 N N . MET A 1 103 ? 12.206 -9.640 45.210 1.00 56.58 408 MET A N 1
ATOM 686 C CA . MET A 1 103 ? 11.859 -9.449 43.795 1.00 57.31 408 MET A CA 1
ATOM 687 C C . MET A 1 103 ? 10.448 -8.851 43.663 1.00 57.79 408 MET A C 1
ATOM 688 O O . MET A 1 103 ? 10.216 -7.980 42.818 1.00 55.96 408 MET A O 1
ATOM 693 N N . TYR A 1 104 ? 9.532 -9.344 44.504 1.00 60.41 409 TYR A N 1
ATOM 694 C CA . TYR A 1 104 ? 8.194 -8.771 44.726 1.00 61.00 409 TYR A CA 1
ATOM 695 C C . TYR A 1 104 ? 7.229 -8.982 43.552 1.00 62.91 409 TYR A C 1
ATOM 696 O O . TYR A 1 104 ? 6.834 -10.120 43.247 1.00 66.52 409 TYR A O 1
ATOM 705 N N . LYS B 1 11 ? 54.409 11.576 26.687 1.00 63.10 316 LYS B N 1
ATOM 706 C CA . LYS B 1 11 ? 53.467 12.625 27.196 1.00 62.32 316 LYS B CA 1
ATOM 707 C C . LYS B 1 11 ? 52.579 12.123 28.361 1.00 55.92 316 LYS B C 1
ATOM 708 O O . LYS B 1 11 ? 52.663 10.958 28.774 1.00 52.59 316 LYS B O 1
ATOM 714 N N . ILE B 1 12 ? 51.731 13.018 28.870 1.00 54.20 317 ILE B N 1
ATOM 715 C CA . ILE B 1 12 ? 51.015 12.836 30.133 1.00 48.24 317 ILE B CA 1
ATOM 716 C C . ILE B 1 12 ? 49.662 12.145 29.975 1.00 46.67 317 ILE B C 1
ATOM 717 O O . ILE B 1 12 ? 48.944 12.370 29.013 1.00 50.43 317 ILE B O 1
ATOM 722 N N . MET B 1 13 ? 49.342 11.296 30.940 1.00 41.18 318 MET B N 1
ATOM 723 C CA . MET B 1 13 ? 48.073 10.595 31.001 1.00 39.55 318 MET B CA 1
ATOM 724 C C . MET B 1 13 ? 47.483 10.759 32.419 1.00 34.93 318 MET B C 1
ATOM 725 O O . MET B 1 13 ? 48.224 10.800 33.418 1.00 32.33 318 MET B O 1
ATOM 730 N N . GLU B 1 14 ? 46.162 10.903 32.474 1.00 34.18 319 GLU B N 1
ATOM 731 C CA . GLU B 1 14 ? 45.382 10.984 33.709 1.00 31.49 319 GLU B CA 1
ATOM 732 C C . GLU B 1 14 ? 44.737 9.642 33.979 1.00 28.96 319 GLU B C 1
ATOM 733 O O . GLU B 1 14 ? 44.015 9.106 33.131 1.00 31.13 319 GLU B O 1
ATOM 739 N N . ILE B 1 15 ? 44.975 9.096 35.156 1.00 25.39 320 ILE B N 1
ATOM 740 C CA . ILE B 1 15 ? 44.394 7.830 35.508 1.00 23.19 320 ILE B CA 1
ATOM 741 C C . ILE B 1 15 ? 43.617 8.039 36.793 1.00 22.71 320 ILE B C 1
ATOM 742 O O . ILE B 1 15 ? 44.166 8.472 37.799 1.00 22.52 320 ILE B O 1
ATOM 747 N N . LYS B 1 16 ? 42.328 7.755 36.737 1.00 23.25 321 LYS B N 1
ATOM 748 C CA . LYS B 1 16 ? 41.474 7.862 37.914 1.00 22.90 321 LYS B CA 1
ATOM 749 C C . LYS B 1 16 ? 41.153 6.460 38.402 1.00 21.57 321 LYS B C 1
ATOM 750 O O . LYS B 1 16 ? 40.800 5.590 37.592 1.00 22.40 321 LYS B O 1
ATOM 756 N N . LEU B 1 17 ? 41.304 6.265 39.718 1.00 19.51 322 LEU B N 1
ATOM 757 C CA . LEU B 1 17 ? 41.104 4.996 40.396 1.00 18.97 322 LEU B CA 1
ATOM 758 C C . LEU B 1 17 ? 40.295 5.172 41.708 1.00 19.57 322 LEU B C 1
ATOM 759 O O . LEU B 1 17 ? 40.417 6.199 42.409 1.00 19.92 322 LEU B O 1
ATOM 764 N N . ILE B 1 18 ? 39.461 4.175 41.995 1.00 19.34 323 ILE B N 1
ATOM 765 C CA . ILE B 1 18 ? 38.828 4.000 43.294 1.00 20.56 323 ILE B CA 1
ATOM 766 C C . ILE B 1 18 ? 39.688 3.027 44.106 1.00 20.36 323 ILE B C 1
ATOM 767 O O . ILE B 1 18 ? 39.903 1.891 43.695 1.00 18.17 323 ILE B O 1
ATOM 772 N N . LYS B 1 19 ? 40.217 3.495 45.232 1.00 21.55 324 LYS B N 1
ATOM 773 C CA . LYS B 1 19 ? 41.106 2.657 46.029 1.00 22.92 324 LYS B CA 1
ATOM 774 C C . LYS B 1 19 ? 40.276 1.495 46.582 1.00 25.31 324 LYS B C 1
ATOM 775 O O . LYS B 1 19 ? 39.169 1.700 47.069 1.00 26.69 324 LYS B O 1
ATOM 781 N N . GLY B 1 20 ? 40.802 0.278 46.466 1.00 26.21 325 GLY B N 1
ATOM 782 C CA . GLY B 1 20 ? 40.141 -0.891 47.048 1.00 28.65 325 GLY B CA 1
ATOM 783 C C . GLY B 1 20 ? 40.467 -1.109 48.523 1.00 31.30 325 GLY B C 1
ATOM 784 O O . GLY B 1 20 ? 41.195 -0.319 49.138 1.00 30.90 325 GLY B O 1
ATOM 785 N N . PRO B 1 21 ? 39.952 -2.212 49.101 1.00 34.36 326 PRO B N 1
ATOM 786 C CA . PRO B 1 21 ? 40.246 -2.556 50.495 1.00 37.42 326 PRO B CA 1
ATOM 787 C C . PRO B 1 21 ? 41.738 -2.872 50.672 1.00 36.40 326 PRO B C 1
ATOM 788 O O . PRO B 1 21 ? 42.292 -2.638 51.738 1.00 38.39 326 PRO B O 1
ATOM 792 N N . LYS B 1 22 ? 42.377 -3.337 49.600 1.00 34.04 327 LYS B N 1
ATOM 793 C CA . LYS B 1 22 ? 43.818 -3.624 49.565 1.00 33.26 327 LYS B CA 1
ATOM 794 C C . LYS B 1 22 ? 44.705 -2.476 49.068 1.00 30.16 327 LYS B C 1
ATOM 795 O O . LYS B 1 22 ? 45.933 -2.638 48.981 1.00 29.91 327 LYS B O 1
ATOM 801 N N . GLY B 1 23 ? 44.103 -1.335 48.737 1.00 27.20 328 GLY B N 1
ATOM 802 C CA . GLY B 1 23 ? 44.873 -0.184 48.264 1.00 24.16 328 GLY B CA 1
ATOM 803 C C . GLY B 1 23 ? 44.761 -0.012 46.757 1.00 21.14 328 GLY B C 1
ATOM 804 O O . GLY B 1 23 ? 43.785 -0.444 46.137 1.00 20.62 328 GLY B O 1
ATOM 805 N N . LEU B 1 24 ? 45.758 0.620 46.160 1.00 19.23 329 LEU B N 1
ATOM 806 C CA . LEU B 1 24 ? 45.695 0.921 44.736 1.00 18.00 329 LEU B CA 1
ATOM 807 C C . LEU B 1 24 ? 46.110 -0.280 43.888 1.00 17.25 329 LEU B C 1
ATOM 808 O O . LEU B 1 24 ? 45.731 -0.373 42.732 1.00 17.24 329 LEU B O 1
ATOM 813 N N . GLY B 1 25 ? 46.877 -1.185 44.485 1.00 17.17 330 GLY B N 1
ATOM 814 C CA . GLY B 1 25 ? 47.406 -2.349 43.805 1.00 17.69 330 GLY B CA 1
ATOM 815 C C . GLY B 1 25 ? 48.561 -2.058 42.855 1.00 16.55 330 GLY B C 1
ATOM 816 O O . GLY B 1 25 ? 48.601 -2.589 41.742 1.00 16.28 330 GLY B O 1
ATOM 817 N N . PHE B 1 26 ? 49.518 -1.233 43.273 1.00 15.26 331 PHE B N 1
ATOM 818 C CA . PHE B 1 26 ? 50.764 -1.188 42.522 1.00 14.80 331 PHE B CA 1
ATOM 819 C C . PHE B 1 26 ? 51.932 -0.909 43.416 1.00 15.65 331 PHE B C 1
ATOM 820 O O . PHE B 1 26 ? 51.737 -0.416 44.512 1.00 16.54 331 PHE B O 1
ATOM 828 N N . SER B 1 27 ? 53.140 -1.233 42.949 1.00 15.97 332 SER B N 1
ATOM 829 C CA . SER B 1 27 ? 54.375 -0.950 43.685 1.00 16.90 332 SER B CA 1
ATOM 830 C C . SER B 1 27 ? 55.189 0.120 42.968 1.00 15.91 332 SER B C 1
ATOM 831 O O . SER B 1 27 ? 55.054 0.308 41.749 1.00 15.44 332 SER B O 1
ATOM 834 N N . ILE B 1 28 ? 56.082 0.760 43.721 1.00 16.15 333 ILE B N 1
ATOM 835 C CA . ILE B 1 28 ? 56.868 1.863 43.216 1.00 16.76 333 ILE B CA 1
ATOM 836 C C . ILE B 1 28 ? 58.322 1.777 43.657 1.00 17.35 333 ILE B C 1
ATOM 837 O O . ILE B 1 28 ? 58.631 1.176 44.667 1.00 18.40 333 ILE B O 1
ATOM 842 N N . ALA B 1 29 ? 59.187 2.420 42.887 1.00 17.55 334 ALA B N 1
ATOM 843 C CA . ALA B 1 29 ? 60.595 2.562 43.197 1.00 19.40 334 ALA B CA 1
ATOM 844 C C . ALA B 1 29 ? 60.954 3.997 42.808 1.00 19.64 334 ALA B C 1
ATOM 845 O O . ALA B 1 29 ? 60.159 4.686 42.151 1.00 18.89 334 ALA B O 1
ATOM 847 N N . GLY B 1 30 ? 62.135 4.443 43.210 1.00 20.90 335 GLY B N 1
ATOM 848 C CA . GLY B 1 30 ? 62.563 5.814 42.914 1.00 21.53 335 GLY B CA 1
ATOM 849 C C . GLY B 1 30 ? 62.500 6.757 44.081 1.00 21.76 335 GLY B C 1
ATOM 850 O O . GLY B 1 30 ? 62.227 6.349 45.210 1.00 22.27 335 GLY B O 1
ATOM 851 N N . GLY B 1 31 ? 62.745 8.039 43.809 1.00 22.72 336 GLY B N 1
ATOM 852 C CA . GLY B 1 31 ? 62.813 9.047 44.863 1.00 23.19 336 GLY B CA 1
ATOM 853 C C . GLY B 1 31 ? 64.211 9.620 44.998 1.00 24.72 336 GLY B C 1
ATOM 854 O O . GLY B 1 31 ? 65.188 8.957 44.640 1.00 25.57 336 GLY B O 1
ATOM 855 N N . VAL B 1 32 ? 64.284 10.865 45.483 1.00 26.06 337 VAL B N 1
ATOM 856 C CA . VAL B 1 32 ? 65.519 11.533 45.851 1.00 27.64 337 VAL B CA 1
ATOM 857 C C . VAL B 1 32 ? 66.220 10.710 46.940 1.00 28.38 337 VAL B C 1
ATOM 858 O O . VAL B 1 32 ? 65.624 10.436 47.969 1.00 27.68 337 VAL B O 1
ATOM 862 N N . GLY B 1 33 ? 67.483 10.338 46.719 1.00 29.91 338 GLY B N 1
ATOM 863 C CA . GLY B 1 33 ? 68.221 9.488 47.669 1.00 31.21 338 GLY B CA 1
ATOM 864 C C . GLY B 1 33 ? 68.031 8.008 47.399 1.00 30.16 338 GLY B C 1
ATOM 865 O O . GLY B 1 33 ? 68.627 7.167 48.065 1.00 32.01 338 GLY B O 1
ATOM 866 N N . ASN B 1 34 ? 67.226 7.683 46.394 1.00 28.50 339 ASN B N 1
ATOM 867 C CA . ASN B 1 34 ? 66.877 6.291 46.102 1.00 28.12 339 ASN B CA 1
ATOM 868 C C . ASN B 1 34 ? 66.568 6.080 44.615 1.00 26.44 339 ASN B C 1
ATOM 869 O O . ASN B 1 34 ? 65.546 5.482 44.258 1.00 24.89 339 ASN B O 1
ATOM 874 N N . GLN B 1 35 ? 67.462 6.566 43.758 1.00 27.08 340 GLN B N 1
ATOM 875 C CA . GLN B 1 35 ? 67.197 6.634 42.323 1.00 26.36 340 GLN B CA 1
ATOM 876 C C . GLN B 1 35 ? 66.955 5.255 41.709 1.00 26.44 340 GLN B C 1
ATOM 877 O O . GLN B 1 35 ? 67.747 4.317 41.894 1.00 27.73 340 GLN B O 1
ATOM 883 N N . HIS B 1 36 ? 65.853 5.136 40.981 1.00 25.32 341 HIS B N 1
ATOM 884 C CA . HIS B 1 36 ? 65.533 3.899 40.263 1.00 25.75 341 HIS B CA 1
ATOM 885 C C . HIS B 1 36 ? 66.388 3.830 39.008 1.00 27.95 341 HIS B C 1
ATOM 886 O O . HIS B 1 36 ? 66.849 2.759 38.609 1.00 28.94 341 HIS B O 1
ATOM 893 N N . ILE B 1 37 ? 66.625 4.995 38.406 1.00 28.98 342 ILE B N 1
ATOM 894 C CA . ILE B 1 37 ? 67.508 5.098 37.246 1.00 32.00 342 ILE B CA 1
ATOM 895 C C . ILE B 1 37 ? 68.633 6.058 37.611 1.00 33.25 342 ILE B C 1
ATOM 896 O O . ILE B 1 37 ? 68.358 7.138 38.158 1.00 32.12 342 ILE B O 1
ATOM 901 N N . PRO B 1 38 ? 69.902 5.668 37.341 1.00 35.52 343 PRO B N 1
ATOM 902 C CA . PRO B 1 38 ? 70.987 6.587 37.680 1.00 37.12 343 PRO B CA 1
ATOM 903 C C . PRO B 1 38 ? 70.765 7.962 37.038 1.00 38.09 343 PRO B C 1
ATOM 904 O O . PRO B 1 38 ? 70.571 8.040 35.819 1.00 39.93 343 PRO B O 1
ATOM 908 N N . GLY B 1 39 ? 70.804 9.014 37.861 1.00 36.98 344 GLY B N 1
ATOM 909 C CA . GLY B 1 39 ? 70.574 10.403 37.423 1.00 38.37 344 GLY B CA 1
ATOM 910 C C . GLY B 1 39 ? 69.133 10.890 37.598 1.00 36.17 344 GLY B C 1
ATOM 911 O O . GLY B 1 39 ? 68.829 12.066 37.407 1.00 38.10 344 GLY B O 1
ATOM 912 N N . ASP B 1 40 ? 68.240 10.002 37.997 1.00 32.94 345 ASP B N 1
ATOM 913 C CA . ASP B 1 40 ? 66.811 10.297 37.939 1.00 31.71 345 ASP B CA 1
ATOM 914 C C . ASP B 1 40 ? 66.166 10.081 39.300 1.00 28.28 345 ASP B C 1
ATOM 915 O O . ASP B 1 40 ? 66.201 8.987 39.839 1.00 26.41 345 ASP B O 1
ATOM 920 N N . ASN B 1 41 ? 65.594 11.138 39.856 1.00 27.98 346 ASN B N 1
ATOM 921 C CA . ASN B 1 41 ? 64.892 11.042 41.128 1.00 26.66 346 ASN B CA 1
ATOM 922 C C . ASN B 1 41 ? 63.412 10.611 41.044 1.00 25.06 346 ASN B C 1
ATOM 923 O O . ASN B 1 41 ? 62.774 10.446 42.078 1.00 24.48 346 ASN B O 1
ATOM 928 N N . SER B 1 42 ? 62.883 10.411 39.836 1.00 24.73 347 SER B N 1
ATOM 929 C CA . SER B 1 42 ? 61.442 10.165 39.667 1.00 23.96 347 SER B CA 1
ATOM 930 C C . SER B 1 42 ? 60.953 8.903 40.358 1.00 22.06 347 SER B C 1
ATOM 931 O O . SER B 1 42 ? 61.701 7.923 40.562 1.00 22.03 347 SER B O 1
ATOM 934 N N . ILE B 1 43 ? 59.677 8.936 40.694 1.00 21.32 348 ILE B N 1
ATOM 935 C CA . ILE B 1 43 ? 58.969 7.777 41.213 1.00 19.30 348 ILE B CA 1
ATOM 936 C C . ILE B 1 43 ? 58.414 7.005 40.011 1.00 19.11 348 ILE B C 1
ATOM 937 O O . ILE B 1 43 ? 57.740 7.588 39.154 1.00 19.78 348 ILE B O 1
ATOM 942 N N . TYR B 1 44 ? 58.723 5.708 39.960 1.00 18.70 349 TYR B N 1
ATOM 943 C CA . TYR B 1 44 ? 58.287 4.780 38.888 1.00 18.50 349 TYR B CA 1
ATOM 944 C C . TYR B 1 44 ? 57.434 3.630 39.428 1.00 16.55 349 TYR B C 1
ATOM 945 O O . TYR B 1 44 ? 57.697 3.140 40.517 1.00 15.43 349 TYR B O 1
ATOM 954 N N . VAL B 1 45 ? 56.427 3.226 38.655 1.00 16.21 350 VAL B N 1
ATOM 955 C CA . VAL B 1 45 ? 55.636 2.020 38.903 1.00 16.08 350 VAL B CA 1
ATOM 956 C C . VAL B 1 45 ? 56.488 0.805 38.509 1.00 18.42 350 VAL B C 1
ATOM 957 O O . VAL B 1 45 ? 56.995 0.737 37.397 1.00 20.29 350 VAL B O 1
ATOM 961 N N . THR B 1 46 ? 56.675 -0.120 39.444 1.00 18.66 351 THR B N 1
ATOM 962 C CA . THR B 1 46 ? 57.456 -1.327 39.195 1.00 20.84 351 THR B CA 1
ATOM 963 C C . THR B 1 46 ? 56.613 -2.600 39.100 1.00 21.24 351 THR B C 1
ATOM 964 O O . THR B 1 46 ? 57.058 -3.552 38.538 1.00 23.87 351 THR B O 1
ATOM 968 N N . LYS B 1 47 ? 55.411 -2.612 39.672 1.00 20.76 352 LYS B N 1
ATOM 969 C CA . LYS B 1 47 ? 54.525 -3.769 39.639 1.00 21.94 352 LYS B CA 1
ATOM 970 C C . LYS B 1 47 ? 53.091 -3.302 39.545 1.00 20.88 352 LYS B C 1
ATOM 971 O O . LYS B 1 47 ? 52.722 -2.292 40.162 1.00 19.93 352 LYS B O 1
ATOM 977 N N . ILE B 1 48 ? 52.274 -4.044 38.803 1.00 21.39 353 ILE B N 1
ATOM 978 C CA . ILE B 1 48 ? 50.827 -3.900 38.883 1.00 20.14 353 ILE B CA 1
ATOM 979 C C . ILE B 1 48 ? 50.298 -5.159 39.561 1.00 21.46 353 ILE B C 1
ATOM 980 O O . ILE B 1 48 ? 50.570 -6.263 39.089 1.00 22.87 353 ILE B O 1
ATOM 985 N N . ILE B 1 49 ? 49.562 -5.005 40.661 1.00 19.71 354 ILE B N 1
ATOM 986 C CA . ILE B 1 49 ? 49.198 -6.171 41.473 1.00 21.29 354 ILE B CA 1
ATOM 987 C C . ILE B 1 49 ? 47.990 -6.931 40.914 1.00 22.72 354 ILE B C 1
ATOM 988 O O . ILE B 1 49 ? 46.902 -6.359 40.694 1.00 19.52 354 ILE B O 1
ATOM 993 N N . GLU B 1 50 ? 48.212 -8.230 40.695 1.00 24.82 355 GLU B N 1
ATOM 994 C CA . GLU B 1 50 ? 47.200 -9.155 40.227 1.00 27.70 355 GLU B CA 1
ATOM 995 C C . GLU B 1 50 ? 45.922 -9.022 41.048 1.00 26.91 355 GLU B C 1
ATOM 996 O O . GLU B 1 50 ? 45.945 -9.165 42.267 1.00 27.17 355 GLU B O 1
ATOM 1002 N N . GLY B 1 51 ? 44.824 -8.719 40.367 1.00 25.99 356 GLY B N 1
ATOM 1003 C CA . GLY B 1 51 ? 43.518 -8.613 41.003 1.00 26.48 356 GLY B CA 1
ATOM 1004 C C . GLY B 1 51 ? 43.194 -7.266 41.633 1.00 23.56 356 GLY B C 1
ATOM 1005 O O . GLY B 1 51 ? 42.085 -7.073 42.090 1.00 23.05 356 GLY B O 1
ATOM 1006 N N . GLY B 1 52 ? 44.170 -6.353 41.673 1.00 21.68 357 GLY B N 1
ATOM 1007 C CA . GLY B 1 52 ? 44.000 -5.064 42.354 1.00 19.62 357 GLY B CA 1
ATOM 1008 C C . GLY B 1 52 ? 43.308 -3.987 41.542 1.00 18.54 357 GLY B C 1
ATOM 1009 O O . GLY B 1 52 ? 42.973 -4.206 40.384 1.00 18.74 357 GLY B O 1
ATOM 1010 N N . ALA B 1 53 ? 43.094 -2.814 42.152 1.00 17.77 358 ALA B N 1
ATOM 1011 C CA . ALA B 1 53 ? 42.340 -1.747 41.506 1.00 17.20 358 ALA B CA 1
ATOM 1012 C C . ALA B 1 53 ? 43.063 -1.232 40.245 1.00 15.76 358 ALA B C 1
ATOM 1013 O O . ALA B 1 53 ? 42.424 -1.002 39.221 1.00 15.84 358 ALA B O 1
ATOM 1015 N N . ALA B 1 54 ? 44.392 -1.146 40.290 1.00 14.74 359 ALA B N 1
ATOM 1016 C CA . ALA B 1 54 ? 45.129 -0.659 39.125 1.00 14.98 359 ALA B CA 1
ATOM 1017 C C . ALA B 1 54 ? 45.047 -1.648 37.976 1.00 16.05 359 ALA B C 1
ATOM 1018 O O . ALA B 1 54 ? 44.938 -1.249 36.825 1.00 17.01 359 ALA B O 1
ATOM 1020 N N . HIS B 1 55 ? 45.090 -2.938 38.297 1.00 16.83 360 HIS B N 1
ATOM 1021 C CA . HIS B 1 55 ? 44.915 -3.998 37.309 1.00 18.48 360 HIS B CA 1
ATOM 1022 C C . HIS B 1 55 ? 43.528 -3.955 36.661 1.00 19.95 360 HIS B C 1
ATOM 1023 O O . HIS B 1 55 ? 43.411 -3.921 35.429 1.00 20.95 360 HIS B O 1
ATOM 1030 N N . LYS B 1 56 ? 42.479 -3.942 37.482 1.00 18.86 361 LYS B N 1
ATOM 1031 C CA . LYS B 1 56 ? 41.113 -3.918 36.962 1.00 21.47 361 LYS B CA 1
ATOM 1032 C C . LYS B 1 56 ? 40.902 -2.739 35.998 1.00 22.19 361 LYS B C 1
ATOM 1033 O O . LYS B 1 56 ? 40.332 -2.904 34.917 1.00 23.57 361 LYS B O 1
ATOM 1039 N N . ASP B 1 57 ? 41.397 -1.559 36.383 1.00 21.03 362 ASP B N 1
ATOM 1040 C CA . ASP B 1 57 ? 41.272 -0.374 35.535 1.00 21.77 362 ASP B CA 1
ATOM 1041 C C . ASP B 1 57 ? 42.060 -0.515 34.214 1.00 23.51 362 ASP B C 1
ATOM 1042 O O . ASP B 1 57 ? 41.595 -0.064 33.169 1.00 25.40 362 ASP B O 1
ATOM 1047 N N . GLY B 1 58 ? 43.258 -1.091 34.271 1.00 22.76 363 GLY B N 1
ATOM 1048 C CA . GLY B 1 58 ? 44.002 -1.428 33.049 1.00 25.29 363 GLY B CA 1
ATOM 1049 C C . GLY B 1 58 ? 44.938 -0.378 32.439 1.00 25.92 363 GLY B C 1
ATOM 1050 O O . GLY B 1 58 ? 45.729 -0.708 31.558 1.00 28.40 363 GLY B O 1
ATOM 1051 N N . LYS B 1 59 ? 44.860 0.871 32.886 1.00 24.25 364 LYS B N 1
ATOM 1052 C CA . LYS B 1 59 ? 45.652 1.969 32.270 1.00 25.61 364 LYS B CA 1
ATOM 1053 C C . LYS B 1 59 ? 47.091 2.049 32.775 1.00 23.96 364 LYS B C 1
ATOM 1054 O O . LYS B 1 59 ? 48.016 2.197 31.985 1.00 25.22 364 LYS B O 1
ATOM 1060 N N . LEU B 1 60 ? 47.271 1.936 34.090 1.00 20.60 365 LEU B N 1
ATOM 1061 C CA . LEU B 1 60 ? 48.600 2.016 34.699 1.00 19.86 365 LEU B CA 1
ATOM 1062 C C . LEU B 1 60 ? 49.478 0.832 34.297 1.00 20.90 365 LEU B C 1
ATOM 1063 O O . LEU B 1 60 ? 49.033 -0.320 34.321 1.00 21.22 365 LEU B O 1
ATOM 1068 N N A GLN B 1 61 ? 50.730 1.115 33.959 0.50 21.73 366 GLN B N 1
ATOM 1069 N N B GLN B 1 61 ? 50.725 1.132 33.930 0.50 21.77 366 GLN B N 1
ATOM 1070 C CA A GLN B 1 61 ? 51.657 0.068 33.558 0.50 23.34 366 GLN B CA 1
ATOM 1071 C CA B GLN B 1 61 ? 51.696 0.126 33.500 0.50 23.44 366 GLN B CA 1
ATOM 1072 C C A GLN B 1 61 ? 53.032 0.249 34.183 0.50 22.71 366 GLN B C 1
ATOM 1073 C C B GLN B 1 61 ? 53.008 0.247 34.263 0.50 22.53 366 GLN B C 1
ATOM 1074 O O A GLN B 1 61 ? 53.447 1.370 34.499 0.50 21.41 366 GLN B O 1
ATOM 1075 O O B GLN B 1 61 ? 53.372 1.334 34.727 0.50 20.99 366 GLN B O 1
ATOM 1086 N N . ILE B 1 62 ? 53.725 -0.870 34.365 1.00 23.64 367 ILE B N 1
ATOM 1087 C CA . ILE B 1 62 ? 55.097 -0.880 34.857 1.00 24.23 367 ILE B CA 1
ATOM 1088 C C . ILE B 1 62 ? 55.953 0.045 33.978 1.00 25.84 367 ILE B C 1
ATOM 1089 O O . ILE B 1 62 ? 55.842 0.012 32.749 1.00 28.79 367 ILE B O 1
ATOM 1094 N N . GLY B 1 63 ? 56.793 0.854 34.611 1.00 24.36 368 GLY B N 1
ATOM 1095 C CA . GLY B 1 63 ? 57.648 1.802 33.906 1.00 26.55 368 GLY B CA 1
ATOM 1096 C C . GLY B 1 63 ? 57.079 3.217 33.841 1.00 25.85 368 GLY B C 1
ATOM 1097 O O . GLY B 1 63 ? 57.791 4.160 33.460 1.00 27.43 368 GLY B O 1
ATOM 1098 N N . ASP B 1 64 ? 55.801 3.369 34.193 1.00 23.67 369 ASP B N 1
ATOM 1099 C CA . ASP B 1 64 ? 55.163 4.687 34.240 1.00 23.48 369 ASP B CA 1
ATOM 1100 C C . ASP B 1 64 ? 55.802 5.520 35.330 1.00 22.00 369 ASP B C 1
ATOM 1101 O O . ASP B 1 64 ? 56.024 5.029 36.440 1.00 19.52 369 ASP B O 1
ATOM 1106 N N . LYS B 1 65 ? 56.093 6.778 35.006 1.00 23.29 370 LYS B N 1
ATOM 1107 C CA . LYS B 1 65 ? 56.599 7.757 35.964 1.00 22.51 370 LYS B CA 1
ATOM 1108 C C . LYS B 1 65 ? 55.390 8.436 36.623 1.00 21.26 370 LYS B C 1
ATOM 1109 O O . LYS B 1 65 ? 54.500 8.900 35.922 1.00 22.28 370 LYS B O 1
ATOM 1115 N N . LEU B 1 66 ? 55.354 8.514 37.949 1.00 19.56 371 LEU B N 1
ATOM 1116 C CA . LEU B 1 66 ? 54.254 9.234 38.628 1.00 19.95 371 LEU B CA 1
ATOM 1117 C C . LEU B 1 66 ? 54.581 10.726 38.823 1.00 21.39 371 LEU B C 1
ATOM 1118 O O . LEU B 1 66 ? 55.551 11.057 39.472 1.00 21.88 371 LEU B O 1
ATOM 1123 N N . LEU B 1 67 ? 53.760 11.614 38.282 1.00 22.53 372 LEU B N 1
ATOM 1124 C CA . LEU B 1 67 ? 54.030 13.043 38.428 1.00 25.48 372 LEU B CA 1
ATOM 1125 C C . LEU B 1 67 ? 53.286 13.645 39.601 1.00 25.20 372 LEU B C 1
ATOM 1126 O O . LEU B 1 67 ? 53.764 14.581 40.246 1.00 26.94 372 LEU B O 1
ATOM 1131 N N . ALA B 1 68 ? 52.109 13.109 39.878 1.00 23.29 373 ALA B N 1
ATOM 1132 C CA . ALA B 1 68 ? 51.309 13.645 40.938 1.00 24.01 373 ALA B CA 1
ATOM 1133 C C . ALA B 1 68 ? 50.237 12.670 41.347 1.00 22.68 373 ALA B C 1
ATOM 1134 O O . ALA B 1 68 ? 49.821 11.798 40.563 1.00 21.17 373 ALA B O 1
ATOM 1136 N N . VAL B 1 69 ? 49.777 12.837 42.580 1.00 23.46 374 VAL B N 1
ATOM 1137 C CA . VAL B 1 69 ? 48.620 12.101 43.071 1.00 23.01 374 VAL B CA 1
ATOM 1138 C C . VAL B 1 69 ? 47.750 13.107 43.800 1.00 26.07 374 VAL B C 1
ATOM 1139 O O . VAL B 1 69 ? 48.215 13.780 44.726 1.00 27.34 374 VAL B O 1
ATOM 1143 N N . ASN B 1 70 ? 46.503 13.257 43.358 1.00 27.20 375 ASN B N 1
ATOM 1144 C CA . ASN B 1 70 ? 45.564 14.177 44.024 1.00 30.95 375 ASN B CA 1
ATOM 1145 C C . ASN B 1 70 ? 46.102 15.570 44.331 1.00 35.35 375 ASN B C 1
ATOM 1146 O O . ASN B 1 70 ? 45.913 16.095 45.460 1.00 38.75 375 ASN B O 1
ATOM 1151 N N . ASN B 1 71 ? 46.749 16.195 43.349 1.00 35.94 376 ASN B N 1
ATOM 1152 C CA . ASN B 1 71 ? 47.309 17.532 43.557 1.00 39.98 376 ASN B CA 1
ATOM 1153 C C . ASN B 1 71 ? 48.577 17.565 44.420 1.00 39.45 376 ASN B C 1
ATOM 1154 O O . ASN B 1 71 ? 49.121 18.638 44.669 1.00 42.45 376 ASN B O 1
ATOM 1159 N N . VAL B 1 72 ? 49.046 16.405 44.874 1.00 35.76 377 VAL B N 1
ATOM 1160 C CA . VAL B 1 72 ? 50.352 16.344 45.525 1.00 35.58 377 VAL B CA 1
ATOM 1161 C C . VAL B 1 72 ? 51.447 16.015 44.500 1.00 33.62 377 VAL B C 1
ATOM 1162 O O . VAL B 1 72 ? 51.392 14.973 43.856 1.00 29.57 377 VAL B O 1
ATOM 1166 N N . CYS B 1 73 ? 52.430 16.914 44.356 1.00 35.70 378 CYS B N 1
ATOM 1167 C CA . CYS B 1 73 ? 53.498 16.737 43.370 1.00 35.19 378 CYS B CA 1
ATOM 1168 C C . CYS B 1 73 ? 54.381 15.554 43.760 1.00 32.46 378 CYS B C 1
ATOM 1169 O O . CYS B 1 73 ? 54.667 15.346 44.940 1.00 32.85 378 CYS B O 1
ATOM 1172 N N . LEU B 1 74 ? 54.762 14.733 42.786 1.00 29.74 379 LEU B N 1
ATOM 1173 C CA . LEU B 1 74 ? 55.591 13.580 43.097 1.00 26.88 379 LEU B CA 1
ATOM 1174 C C . LEU B 1 74 ? 56.964 13.664 42.456 1.00 27.26 379 LEU B C 1
ATOM 1175 O O . LEU B 1 74 ? 57.713 12.676 42.446 1.00 25.23 379 LEU B O 1
ATOM 1180 N N . GLU B 1 75 ? 57.265 14.830 41.910 1.00 29.29 380 GLU B N 1
ATOM 1181 C CA . GLU B 1 75 ? 58.542 15.103 41.284 1.00 31.56 380 GLU B CA 1
ATOM 1182 C C . GLU B 1 75 ? 59.505 15.618 42.342 1.00 32.11 380 GLU B C 1
ATOM 1183 O O . GLU B 1 75 ? 59.148 16.473 43.158 1.00 33.59 380 GLU B O 1
ATOM 1189 N N . GLU B 1 76 ? 60.724 15.094 42.319 1.00 31.22 381 GLU B N 1
ATOM 1190 C CA . GLU B 1 76 ? 61.773 15.523 43.246 1.00 32.49 381 GLU B CA 1
ATOM 1191 C C . GLU B 1 76 ? 61.295 15.380 44.694 1.00 31.27 381 GLU B C 1
ATOM 1192 O O . GLU B 1 76 ? 61.407 16.293 45.493 1.00 33.84 381 GLU B O 1
ATOM 1198 N N . VAL B 1 77 ? 60.728 14.218 45.008 1.00 28.70 382 VAL B N 1
ATOM 1199 C CA . VAL B 1 77 ? 60.397 13.872 46.393 1.00 28.13 382 VAL B CA 1
ATOM 1200 C C . VAL B 1 77 ? 61.192 12.633 46.817 1.00 26.59 382 VAL B C 1
ATOM 1201 O O . VAL B 1 77 ? 61.741 11.929 45.973 1.00 24.51 382 VAL B O 1
ATOM 1205 N N . THR B 1 78 ? 61.289 12.390 48.121 1.00 27.76 383 THR B N 1
ATOM 1206 C CA . THR B 1 78 ? 61.952 11.181 48.614 1.00 27.53 383 THR B CA 1
ATOM 1207 C C . THR B 1 78 ? 61.010 9.997 48.457 1.00 25.59 383 THR B C 1
ATOM 1208 O O . THR B 1 78 ? 59.794 10.185 48.262 1.00 24.56 383 THR B O 1
ATOM 1212 N N . HIS B 1 79 ? 61.571 8.787 48.553 1.00 25.19 384 HIS B N 1
ATOM 1213 C CA . HIS B 1 79 ? 60.785 7.572 48.514 1.00 24.21 384 HIS B CA 1
ATOM 1214 C C . HIS B 1 79 ? 59.663 7.621 49.557 1.00 24.82 384 HIS B C 1
ATOM 1215 O O . HIS B 1 79 ? 58.506 7.370 49.240 1.00 23.75 384 HIS B O 1
ATOM 1222 N N . GLU B 1 80 ? 60.038 7.941 50.788 1.00 27.78 385 GLU B N 1
ATOM 1223 C CA . GLU B 1 80 ? 59.141 8.069 51.942 1.00 30.59 385 GLU B CA 1
ATOM 1224 C C . GLU B 1 80 ? 57.980 9.069 51.725 1.00 30.20 385 GLU B C 1
ATOM 1225 O O . GLU B 1 80 ? 56.839 8.786 52.100 1.00 29.16 385 GLU B O 1
ATOM 1231 N N . GLU B 1 81 ? 58.290 10.245 51.154 1.00 30.40 386 GLU B N 1
ATOM 1232 C CA . GLU B 1 81 ? 57.261 11.274 50.828 1.00 30.78 386 GLU B CA 1
ATOM 1233 C C . GLU B 1 81 ? 56.266 10.723 49.807 1.00 26.76 386 GLU B C 1
ATOM 1234 O O . GLU B 1 81 ? 55.062 10.860 49.956 1.00 26.51 386 GLU B O 1
ATOM 1240 N N . ALA B 1 82 ? 56.781 10.075 48.777 1.00 24.50 387 ALA B N 1
ATOM 1241 C CA . ALA B 1 82 ? 55.918 9.470 47.759 1.00 22.53 387 ALA B CA 1
ATOM 1242 C C . ALA B 1 82 ? 55.007 8.410 48.376 1.00 22.48 387 ALA B C 1
ATOM 1243 O O . ALA B 1 82 ? 53.793 8.428 48.151 1.00 22.00 387 ALA B O 1
ATOM 1245 N N . VAL B 1 83 ? 55.590 7.511 49.175 1.00 23.24 388 VAL B N 1
ATOM 1246 C CA . VAL B 1 83 ? 54.807 6.462 49.847 1.00 24.39 388 VAL B CA 1
ATOM 1247 C C . VAL B 1 83 ? 53.724 7.113 50.708 1.00 26.21 388 VAL B C 1
ATOM 1248 O O . VAL B 1 83 ? 52.561 6.740 50.628 1.00 25.67 388 VAL B O 1
ATOM 1252 N N . THR B 1 84 ? 54.119 8.086 51.519 1.00 28.51 389 THR B N 1
ATOM 1253 C CA . THR B 1 84 ? 53.166 8.783 52.388 1.00 32.06 389 THR B CA 1
ATOM 1254 C C . THR B 1 84 ? 52.059 9.492 51.585 1.00 30.80 389 THR B C 1
ATOM 1255 O O . THR B 1 84 ? 50.883 9.387 51.936 1.00 32.86 389 THR B O 1
ATOM 1259 N N . ALA B 1 85 ? 52.413 10.164 50.492 1.00 28.78 390 ALA B N 1
ATOM 1260 C CA . ALA B 1 85 ? 51.383 10.796 49.651 1.00 28.30 390 ALA B CA 1
ATOM 1261 C C . ALA B 1 85 ? 50.451 9.754 49.027 1.00 26.33 390 ALA B C 1
ATOM 1262 O O . ALA B 1 85 ? 49.243 9.984 48.929 1.00 27.79 390 ALA B O 1
ATOM 1264 N N . LEU B 1 86 ? 50.989 8.604 48.615 1.00 24.00 391 LEU B N 1
ATOM 1265 C CA . LEU B 1 86 ? 50.137 7.601 47.969 1.00 22.40 391 LEU B CA 1
ATOM 1266 C C . LEU B 1 86 ? 49.214 6.846 48.917 1.00 24.14 391 LEU B C 1
ATOM 1267 O O . LEU B 1 86 ? 48.134 6.428 48.507 1.00 24.17 391 LEU B O 1
ATOM 1272 N N . LYS B 1 87 ? 49.629 6.669 50.167 1.00 26.43 392 LYS B N 1
ATOM 1273 C CA . LYS B 1 87 ? 48.805 5.990 51.163 1.00 29.94 392 LYS B CA 1
ATOM 1274 C C . LYS B 1 87 ? 47.794 6.900 51.886 1.00 32.77 392 LYS B C 1
ATOM 1275 O O . LYS B 1 87 ? 46.696 6.455 52.225 1.00 34.27 392 LYS B O 1
ATOM 1281 N N . ASN B 1 88 ? 48.170 8.152 52.139 1.00 34.30 393 ASN B N 1
ATOM 1282 C CA . ASN B 1 88 ? 47.284 9.090 52.855 1.00 38.42 393 ASN B CA 1
ATOM 1283 C C . ASN B 1 88 ? 46.360 9.805 51.883 1.00 36.98 393 ASN B C 1
ATOM 1284 O O . ASN B 1 88 ? 46.349 11.034 51.819 1.00 39.57 393 ASN B O 1
ATOM 1289 N N . THR B 1 89 ? 45.619 9.054 51.092 1.00 34.15 394 THR B N 1
ATOM 1290 C CA . THR B 1 89 ? 44.657 9.662 50.191 1.00 33.28 394 THR B CA 1
ATOM 1291 C C . THR B 1 89 ? 43.285 9.129 50.551 1.00 33.67 394 THR B C 1
ATOM 1292 O O . THR B 1 89 ? 43.154 8.137 51.289 1.00 33.86 394 THR B O 1
ATOM 1296 N N . SER B 1 90 ? 42.266 9.798 50.031 1.00 33.36 395 SER B N 1
ATOM 1297 C CA . SER B 1 90 ? 40.929 9.283 50.112 1.00 33.83 395 SER B CA 1
ATOM 1298 C C . SER B 1 90 ? 40.827 8.146 49.096 1.00 29.39 395 SER B C 1
ATOM 1299 O O . SER B 1 90 ? 41.802 7.882 48.338 1.00 26.88 395 SER B O 1
ATOM 1302 N N . ASP B 1 91 ? 39.675 7.480 49.063 1.00 28.72 396 ASP B N 1
ATOM 1303 C CA . ASP B 1 91 ? 39.426 6.412 48.064 1.00 25.94 396 ASP B CA 1
ATOM 1304 C C . ASP B 1 91 ? 39.404 6.896 46.615 1.00 23.97 396 ASP B C 1
ATOM 1305 O O . ASP B 1 91 ? 39.577 6.100 45.670 1.00 21.12 396 ASP B O 1
ATOM 1310 N N . PHE B 1 92 ? 39.206 8.201 46.452 1.00 24.94 397 PHE B N 1
ATOM 1311 C CA . PHE B 1 92 ? 39.160 8.822 45.140 1.00 24.70 397 PHE B CA 1
ATOM 1312 C C . PHE B 1 92 ? 40.537 9.273 44.705 1.00 23.57 397 PHE B C 1
ATOM 1313 O O . PHE B 1 92 ? 41.032 10.309 45.149 1.00 25.64 397 PHE B O 1
ATOM 1321 N N . VAL B 1 93 ? 41.149 8.489 43.830 1.00 21.44 398 VAL B N 1
ATOM 1322 C CA . VAL B 1 93 ? 42.532 8.713 43.470 1.00 21.19 398 VAL B CA 1
ATOM 1323 C C . VAL B 1 93 ? 42.728 9.204 42.022 1.00 21.37 398 VAL B C 1
ATOM 1324 O O . VAL B 1 93 ? 42.347 8.553 41.049 1.00 19.87 398 VAL B O 1
ATOM 1328 N N . TYR B 1 94 ? 43.305 10.394 41.914 1.00 23.62 399 TYR B N 1
ATOM 1329 C CA . TYR B 1 94 ? 43.672 10.936 40.613 1.00 24.66 399 TYR B CA 1
ATOM 1330 C C . TYR B 1 94 ? 45.185 10.869 40.460 1.00 23.08 399 TYR B C 1
ATOM 1331 O O . TYR B 1 94 ? 45.898 11.467 41.243 1.00 23.92 399 TYR B O 1
ATOM 1340 N N . LEU B 1 95 ? 45.660 10.125 39.464 1.00 21.30 400 LEU B N 1
ATOM 1341 C CA . LEU B 1 95 ? 47.100 10.039 39.171 1.00 21.15 400 LEU B CA 1
ATOM 1342 C C . LEU B 1 95 ? 47.451 10.751 37.871 1.00 22.97 400 LEU B C 1
ATOM 1343 O O . LEU B 1 95 ? 46.795 10.546 36.855 1.00 23.70 400 LEU B O 1
ATOM 1348 N N . LYS B 1 96 ? 48.492 11.579 37.900 1.00 24.09 401 LYS B N 1
ATOM 1349 C CA . LYS B 1 96 ? 49.077 12.123 36.671 1.00 26.54 401 LYS B CA 1
ATOM 1350 C C . LYS B 1 96 ? 50.369 11.334 36.359 1.00 25.31 401 LYS B C 1
ATOM 1351 O O . LYS B 1 96 ? 51.234 11.182 37.211 1.00 24.73 401 LYS B O 1
ATOM 1357 N N . VAL B 1 97 ? 50.495 10.843 35.134 1.00 26.17 402 VAL B N 1
ATOM 1358 C CA . VAL B 1 97 ? 51.454 9.799 34.811 1.00 25.36 402 VAL B CA 1
ATOM 1359 C C . VAL B 1 97 ? 52.106 10.116 33.463 1.00 29.22 402 VAL B C 1
ATOM 1360 O O . VAL B 1 97 ? 51.433 10.561 32.522 1.00 31.22 402 VAL B O 1
ATOM 1364 N N . ALA B 1 98 ? 53.413 9.891 33.370 1.00 30.07 403 ALA B N 1
ATOM 1365 C CA . ALA B 1 98 ? 54.106 10.025 32.095 1.00 34.76 403 ALA B CA 1
ATOM 1366 C C . ALA B 1 98 ? 54.506 8.638 31.616 1.00 35.66 403 ALA B C 1
ATOM 1367 O O . ALA B 1 98 ? 55.192 7.889 32.341 1.00 33.82 403 ALA B O 1
ATOM 1369 N N . LYS B 1 99 ? 54.049 8.297 30.412 1.00 39.50 404 LYS B N 1
ATOM 1370 C CA . LYS B 1 99 ? 54.435 7.063 29.723 1.00 42.00 404 LYS B CA 1
ATOM 1371 C C . LYS B 1 99 ? 55.787 7.217 29.026 1.00 45.79 404 LYS B C 1
ATOM 1372 O O . LYS B 1 99 ? 56.093 8.291 28.492 1.00 49.24 404 LYS B O 1
ATOM 1378 N N . PRO B 1 100 ? 56.597 6.139 29.007 1.00 46.27 405 PRO B N 1
ATOM 1379 C CA . PRO B 1 100 ? 57.791 6.126 28.148 1.00 50.83 405 PRO B CA 1
ATOM 1380 C C . PRO B 1 100 ? 57.428 6.300 26.675 1.00 56.26 405 PRO B C 1
ATOM 1381 O O . PRO B 1 100 ? 58.273 6.724 25.879 1.00 61.41 405 PRO B O 1
ATOM 1385 N N . LYS C 1 11 ? 17.569 18.235 60.636 1.00 44.10 316 LYS C N 1
ATOM 1386 C CA . LYS C 1 11 ? 17.339 17.417 61.865 1.00 44.71 316 LYS C CA 1
ATOM 1387 C C . LYS C 1 11 ? 18.603 16.740 62.402 1.00 41.83 316 LYS C C 1
ATOM 1388 O O . LYS C 1 11 ? 19.426 16.217 61.656 1.00 38.90 316 LYS C O 1
ATOM 1394 N N . ILE C 1 12 ? 18.736 16.774 63.721 1.00 42.67 317 ILE C N 1
ATOM 1395 C CA . ILE C 1 12 ? 19.853 16.174 64.416 1.00 40.63 317 ILE C CA 1
ATOM 1396 C C . ILE C 1 12 ? 19.310 15.120 65.366 1.00 41.58 317 ILE C C 1
ATOM 1397 O O . ILE C 1 12 ? 18.423 15.397 66.180 1.00 44.76 317 ILE C O 1
ATOM 1402 N N . MET C 1 13 ? 19.828 13.908 65.232 1.00 39.28 318 MET C N 1
ATOM 1403 C CA . MET C 1 13 ? 19.490 12.813 66.128 1.00 40.87 318 MET C CA 1
ATOM 1404 C C . MET C 1 13 ? 20.628 12.559 67.126 1.00 39.11 318 MET C C 1
ATOM 1405 O O . MET C 1 13 ? 21.797 12.483 66.747 1.00 36.49 318 MET C O 1
ATOM 1410 N N . GLU C 1 14 ? 20.276 12.428 68.393 1.00 40.87 319 GLU C N 1
ATOM 1411 C CA . GLU C 1 14 ? 21.236 12.090 69.456 1.00 40.23 319 GLU C CA 1
ATOM 1412 C C . GLU C 1 14 ? 21.145 10.597 69.787 1.00 40.27 319 GLU C C 1
ATOM 1413 O O . GLU C 1 14 ? 20.058 10.071 70.038 1.00 42.80 319 GLU C O 1
ATOM 1419 N N . ILE C 1 15 ? 22.280 9.912 69.757 1.00 37.79 320 ILE C N 1
ATOM 1420 C CA . ILE C 1 15 ? 22.337 8.491 70.112 1.00 38.36 320 ILE C CA 1
ATOM 1421 C C . ILE C 1 15 ? 23.269 8.316 71.316 1.00 38.58 320 ILE C C 1
ATOM 1422 O O . ILE C 1 15 ? 24.411 8.804 71.300 1.00 36.44 320 ILE C O 1
ATOM 1427 N N . LYS C 1 16 ? 22.775 7.636 72.349 1.00 41.08 321 LYS C N 1
ATOM 1428 C CA . LYS C 1 16 ? 23.574 7.270 73.520 1.00 42.39 321 LYS C CA 1
ATOM 1429 C C . LYS C 1 16 ? 24.047 5.817 73.406 1.00 42.32 321 LYS C C 1
ATOM 1430 O O . LYS C 1 16 ? 23.234 4.896 73.332 1.00 44.70 321 LYS C O 1
ATOM 1436 N N . LEU C 1 17 ? 25.355 5.601 73.380 1.00 40.00 322 LEU C N 1
ATOM 1437 C CA . LEU C 1 17 ? 25.851 4.235 73.306 1.00 40.37 322 LEU C CA 1
ATOM 1438 C C . LEU C 1 17 ? 26.638 3.865 74.545 1.00 41.75 322 LEU C C 1
ATOM 1439 O O . LEU C 1 17 ? 27.341 4.705 75.110 1.00 41.46 322 LEU C O 1
ATOM 1444 N N . ILE C 1 18 ? 26.485 2.620 74.986 1.00 43.84 323 ILE C N 1
ATOM 1445 C CA . ILE C 1 18 ? 27.367 2.066 76.003 1.00 45.31 323 ILE C CA 1
ATOM 1446 C C . ILE C 1 18 ? 28.287 1.052 75.326 1.00 44.38 323 ILE C C 1
ATOM 1447 O O . ILE C 1 18 ? 27.811 0.103 74.713 1.00 44.72 323 ILE C O 1
ATOM 1452 N N . LYS C 1 19 ? 29.598 1.276 75.417 1.00 43.43 324 LYS C N 1
ATOM 1453 C CA . LYS C 1 19 ? 30.584 0.362 74.819 1.00 43.65 324 LYS C CA 1
ATOM 1454 C C . LYS C 1 19 ? 30.457 -1.058 75.370 1.00 47.64 324 LYS C C 1
ATOM 1455 O O . LYS C 1 19 ? 30.205 -1.258 76.566 1.00 50.11 324 LYS C O 1
ATOM 1461 N N . GLY C 1 20 ? 30.620 -2.032 74.480 1.00 48.31 325 GLY C N 1
ATOM 1462 C CA . GLY C 1 20 ? 30.806 -3.421 74.870 1.00 52.50 325 GLY C CA 1
ATOM 1463 C C . GLY C 1 20 ? 32.295 -3.720 75.026 1.00 53.02 325 GLY C C 1
ATOM 1464 O O . GLY C 1 20 ? 33.112 -2.788 75.082 1.00 50.69 325 GLY C O 1
ATOM 1465 N N . PRO C 1 21 ? 32.658 -5.019 75.091 1.00 56.10 326 PRO C N 1
ATOM 1466 C CA . PRO C 1 21 ? 34.064 -5.448 75.137 1.00 56.99 326 PRO C CA 1
ATOM 1467 C C . PRO C 1 21 ? 34.855 -5.039 73.883 1.00 54.24 326 PRO C C 1
ATOM 1468 O O . PRO C 1 21 ? 36.062 -4.794 73.965 1.00 54.05 326 PRO C O 1
ATOM 1472 N N . LYS C 1 22 ? 34.175 -4.954 72.743 1.00 52.43 327 LYS C N 1
ATOM 1473 C CA . LYS C 1 22 ? 34.827 -4.575 71.488 1.00 50.14 327 LYS C CA 1
ATOM 1474 C C . LYS C 1 22 ? 34.589 -3.118 71.069 1.00 45.89 327 LYS C C 1
ATOM 1475 O O . LYS C 1 22 ? 34.613 -2.806 69.885 1.00 44.55 327 LYS C O 1
ATOM 1481 N N . GLY C 1 23 ? 34.375 -2.230 72.035 1.00 44.89 328 GLY C N 1
ATOM 1482 C CA . GLY C 1 23 ? 34.125 -0.807 71.750 1.00 40.69 328 GLY C CA 1
ATOM 1483 C C . GLY C 1 23 ? 32.690 -0.501 71.333 1.00 39.54 328 GLY C C 1
ATOM 1484 O O . GLY C 1 23 ? 31.741 -1.167 71.774 1.00 40.71 328 GLY C O 1
ATOM 1485 N N . LEU C 1 24 ? 32.539 0.494 70.456 1.00 36.44 329 LEU C N 1
ATOM 1486 C CA . LEU C 1 24 ? 31.224 0.981 70.044 1.00 35.28 329 LEU C CA 1
ATOM 1487 C C . LEU C 1 24 ? 30.614 0.171 68.909 1.00 34.92 329 LEU C C 1
ATOM 1488 O O . LEU C 1 24 ? 29.418 0.281 68.643 1.00 34.79 329 LEU C O 1
ATOM 1493 N N . GLY C 1 25 ? 31.432 -0.639 68.245 1.00 34.46 330 GLY C N 1
ATOM 1494 C CA . GLY C 1 25 ? 30.943 -1.494 67.171 1.00 34.97 330 GLY C CA 1
ATOM 1495 C C . GLY C 1 25 ? 30.586 -0.793 65.863 1.00 32.58 330 GLY C C 1
ATOM 1496 O O . GLY C 1 25 ? 29.618 -1.163 65.211 1.00 33.03 330 GLY C O 1
ATOM 1497 N N . PHE C 1 26 ? 31.350 0.228 65.484 1.00 30.06 331 PHE C N 1
ATOM 1498 C CA . PHE C 1 26 ? 31.241 0.777 64.121 1.00 28.13 331 PHE C CA 1
ATOM 1499 C C . PHE C 1 26 ? 32.571 1.324 63.609 1.00 26.76 331 PHE C C 1
ATOM 1500 O O . PHE C 1 26 ? 33.517 1.509 64.383 1.00 26.55 331 PHE C O 1
ATOM 1508 N N . SER C 1 27 ? 32.631 1.550 62.301 1.00 26.10 332 SER C N 1
ATOM 1509 C CA . SER C 1 27 ? 33.816 2.045 61.616 1.00 25.49 332 SER C CA 1
ATOM 1510 C C . SER C 1 27 ? 33.437 3.358 60.961 1.00 23.84 332 SE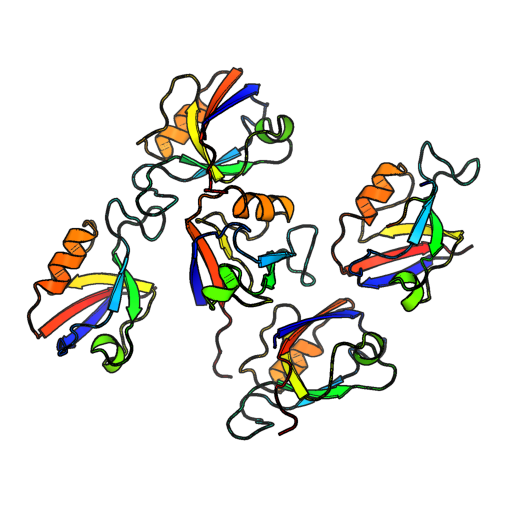R C C 1
ATOM 1511 O O . SER C 1 27 ? 32.262 3.565 60.629 1.00 23.73 332 SER C O 1
ATOM 1514 N N . ILE C 1 28 ? 34.423 4.235 60.777 1.00 22.52 333 ILE C N 1
ATOM 1515 C CA . ILE C 1 28 ? 34.209 5.546 60.165 1.00 21.75 333 ILE C CA 1
ATOM 1516 C C . ILE C 1 28 ? 35.186 5.820 59.015 1.00 21.43 333 ILE C C 1
ATOM 1517 O O . ILE C 1 28 ? 36.275 5.252 58.971 1.00 22.50 333 ILE C O 1
ATOM 1522 N N . ALA C 1 29 ? 34.788 6.698 58.098 1.00 20.14 334 ALA C N 1
ATOM 1523 C CA . ALA C 1 29 ? 35.678 7.188 57.045 1.00 19.93 334 ALA C CA 1
ATOM 1524 C C . ALA C 1 29 ? 35.478 8.702 56.966 1.00 19.42 334 ALA C C 1
ATOM 1525 O O . ALA C 1 29 ? 34.645 9.262 57.691 1.00 18.95 334 ALA C O 1
ATOM 1527 N N . GLY C 1 30 ? 36.241 9.368 56.106 1.00 19.11 335 GLY C N 1
ATOM 1528 C CA . GLY C 1 30 ? 36.137 10.820 55.957 1.00 18.24 335 GLY C CA 1
ATOM 1529 C C . GLY C 1 30 ? 37.176 11.638 56.701 1.00 18.81 335 GLY C C 1
ATOM 1530 O O . GLY C 1 30 ? 38.125 11.085 57.274 1.00 19.76 335 GLY C O 1
ATOM 1531 N N . GLY C 1 31 ? 36.968 12.961 56.731 1.00 18.42 336 GLY C N 1
ATOM 1532 C CA . GLY C 1 31 ? 37.940 13.883 57.281 1.00 18.76 336 GLY C CA 1
ATOM 1533 C C . GLY C 1 31 ? 38.606 14.749 56.218 1.00 19.63 336 GLY C C 1
ATOM 1534 O O . GLY C 1 31 ? 38.677 14.383 55.040 1.00 19.25 336 GLY C O 1
ATOM 1535 N N . VAL C 1 32 ? 39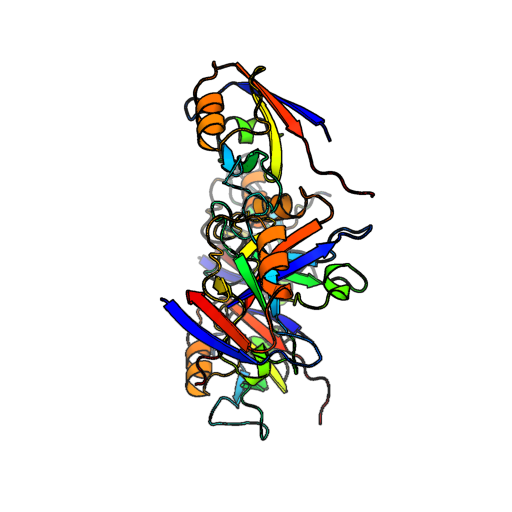.055 15.919 56.653 1.00 20.73 337 VAL C N 1
ATOM 1536 C CA . VAL C 1 32 ? 39.882 16.809 55.865 1.00 22.57 337 VAL C CA 1
ATOM 1537 C C . VAL C 1 32 ? 41.106 16.048 55.357 1.00 24.14 337 VAL C C 1
ATOM 1538 O O . VAL C 1 32 ? 41.860 15.454 56.141 1.00 24.16 337 VAL C O 1
ATOM 1542 N N . GLY C 1 33 ? 41.291 16.057 54.044 1.00 25.11 338 GLY C N 1
ATOM 1543 C CA . GLY C 1 33 ? 42.395 15.334 53.432 1.00 27.05 338 GLY C CA 1
ATOM 1544 C C . GLY C 1 33 ? 42.060 13.878 53.145 1.00 25.87 338 GLY C C 1
ATOM 1545 O O . GLY C 1 33 ? 42.866 13.173 52.557 1.00 26.96 338 GLY C O 1
ATOM 1546 N N . ASN C 1 34 ? 40.867 13.432 53.537 1.00 23.87 339 ASN C N 1
ATOM 1547 C CA . ASN C 1 34 ? 40.486 12.026 53.387 1.00 23.42 339 ASN C CA 1
ATOM 1548 C C . ASN C 1 34 ? 39.000 11.878 53.047 1.00 22.12 339 ASN C C 1
ATOM 1549 O O . ASN C 1 34 ? 38.291 11.055 53.645 1.00 21.00 339 ASN C O 1
ATOM 1554 N N . GLN C 1 35 ? 38.547 12.673 52.077 1.00 21.46 340 GLN C N 1
ATOM 1555 C CA . GLN C 1 35 ? 37.130 12.812 51.757 1.00 20.47 340 GLN C CA 1
ATOM 1556 C C . GLN C 1 35 ? 36.481 11.450 51.441 1.00 19.98 340 GLN C C 1
ATOM 1557 O O . GLN C 1 35 ? 36.936 10.720 50.554 1.00 20.23 340 GLN C O 1
ATOM 1563 N N . HIS C 1 36 ? 35.433 11.124 52.186 1.00 18.79 341 HIS C N 1
ATOM 1564 C CA . HIS C 1 36 ? 34.601 9.929 51.947 1.00 19.69 341 HIS C CA 1
ATOM 1565 C C . HIS C 1 36 ? 33.641 10.198 50.791 1.00 19.35 341 HIS C C 1
ATOM 1566 O O . HIS C 1 36 ? 33.325 9.313 50.035 1.00 19.72 341 HIS C O 1
ATOM 1573 N N . ILE C 1 37 ? 33.186 11.445 50.681 1.00 19.74 342 ILE C N 1
ATOM 1574 C CA . ILE C 1 37 ? 32.300 11.907 49.616 1.00 19.98 342 ILE C CA 1
ATOM 1575 C C . ILE C 1 37 ? 32.997 13.097 48.991 1.00 21.03 342 ILE C C 1
ATOM 1576 O O . ILE C 1 37 ? 33.503 13.949 49.721 1.00 20.35 342 ILE C O 1
ATOM 1581 N N . PRO C 1 38 ? 33.042 13.165 47.645 1.00 22.28 343 PRO C N 1
ATOM 1582 C CA . PRO C 1 38 ? 33.798 14.243 46.990 1.00 23.94 343 PRO C CA 1
ATOM 1583 C C . PRO C 1 38 ? 33.347 15.634 47.415 1.00 24.45 343 PRO C C 1
ATOM 1584 O O . PRO C 1 38 ? 32.155 15.910 47.435 1.00 25.22 343 PRO C O 1
ATOM 1588 N N . GLY C 1 39 ? 34.296 16.495 47.751 1.00 25.17 344 GLY C N 1
ATOM 1589 C CA . GLY C 1 39 ? 33.991 17.871 48.134 1.00 26.56 344 GLY C CA 1
ATOM 1590 C C . GLY C 1 39 ? 33.438 17.988 49.546 1.00 25.11 344 GLY C C 1
ATOM 1591 O O . GLY C 1 39 ? 33.011 19.060 49.952 1.00 26.18 344 GLY C O 1
ATOM 1592 N N . ASP C 1 40 ? 33.476 16.893 50.300 1.00 23.18 345 ASP C N 1
ATOM 1593 C CA . ASP C 1 40 ? 32.937 16.876 51.669 1.00 22.22 345 ASP C CA 1
ATOM 1594 C C . ASP C 1 40 ? 33.926 16.245 52.672 1.00 21.26 345 ASP C C 1
ATOM 1595 O O . ASP C 1 40 ? 34.268 15.073 52.573 1.00 19.74 345 ASP C O 1
ATOM 1600 N N . ASN C 1 41 ? 34.364 17.046 53.641 1.00 21.47 346 ASN C N 1
ATOM 1601 C CA . ASN C 1 41 ? 35.327 16.628 54.663 1.00 20.83 346 ASN C CA 1
ATOM 1602 C C . ASN C 1 41 ? 34.727 15.866 55.846 1.00 20.29 346 ASN C C 1
ATOM 1603 O O . ASN C 1 41 ? 35.458 15.497 56.761 1.00 20.07 346 ASN C O 1
ATOM 1608 N N . SER C 1 42 ? 33.418 15.616 55.835 1.00 19.24 347 SER C N 1
ATOM 1609 C CA . SER C 1 42 ? 32.729 15.109 57.034 1.00 19.27 347 SER C CA 1
ATOM 1610 C C . SER C 1 42 ? 33.064 13.652 57.383 1.00 18.06 347 SER C C 1
ATOM 1611 O O . SER C 1 42 ? 33.590 12.912 56.565 1.00 17.51 347 SER C O 1
ATOM 1614 N N . ILE C 1 43 ? 32.739 13.255 58.609 1.00 17.58 348 ILE C N 1
ATOM 1615 C CA . ILE C 1 43 ? 32.975 11.911 59.090 1.00 17.42 348 ILE C CA 1
ATOM 1616 C C . ILE C 1 43 ? 31.698 11.120 58.894 1.00 18.36 348 ILE C C 1
ATOM 1617 O O . ILE C 1 43 ? 30.600 11.610 59.229 1.00 18.47 348 ILE C O 1
ATOM 1622 N N . TYR C 1 44 ? 31.849 9.908 58.351 1.00 17.87 349 TYR C N 1
ATOM 1623 C CA . TYR C 1 44 ? 30.722 9.015 58.056 1.00 18.42 349 TYR C CA 1
ATOM 1624 C C . TYR C 1 44 ? 30.947 7.636 58.629 1.00 19.18 349 TYR C C 1
ATOM 1625 O O . TYR C 1 44 ? 32.093 7.149 58.639 1.00 18.19 349 TYR C O 1
ATOM 1634 N N . VAL C 1 45 ? 29.851 7.017 59.083 1.00 19.63 350 VAL C N 1
ATOM 1635 C CA . VAL C 1 45 ? 29.828 5.621 59.508 1.00 20.68 350 VAL C CA 1
ATOM 1636 C C . VAL C 1 45 ? 29.841 4.751 58.251 1.00 21.73 350 VAL C C 1
ATOM 1637 O O . VAL C 1 45 ? 29.023 4.937 57.358 1.00 21.57 350 VAL C O 1
ATOM 1641 N N . THR C 1 46 ? 30.766 3.804 58.173 1.00 22.48 351 THR C N 1
ATOM 1642 C CA . THR C 1 46 ? 30.871 2.982 56.974 1.00 23.85 351 THR C CA 1
ATOM 1643 C C . THR C 1 46 ? 30.529 1.544 57.236 1.00 25.93 351 THR C C 1
ATOM 1644 O O . THR C 1 46 ? 30.311 0.792 56.295 1.00 26.83 351 THR C O 1
ATOM 1648 N N . LYS C 1 47 ? 30.538 1.158 58.513 1.00 27.07 352 LYS C N 1
ATOM 1649 C CA . LYS C 1 47 ? 30.383 -0.237 58.909 1.00 29.51 352 LYS C CA 1
ATOM 1650 C C . LYS C 1 47 ? 29.836 -0.269 60.323 1.00 30.02 352 LYS C C 1
ATOM 1651 O O . LYS C 1 47 ? 30.261 0.500 61.186 1.00 28.42 352 LYS C O 1
ATOM 1657 N N . ILE C 1 48 ? 28.882 -1.163 60.540 1.00 31.44 353 ILE C N 1
ATOM 1658 C CA . ILE C 1 48 ? 28.304 -1.369 61.836 1.00 32.70 353 ILE C CA 1
ATOM 1659 C C . ILE C 1 48 ? 28.428 -2.860 62.087 1.00 35.87 353 ILE C C 1
ATOM 1660 O O . ILE C 1 48 ? 27.893 -3.674 61.330 1.00 37.00 353 ILE C O 1
ATOM 1665 N N . ILE C 1 49 ? 29.175 -3.230 63.125 1.00 36.91 354 ILE C N 1
ATOM 1666 C CA . ILE C 1 49 ? 29.453 -4.641 63.322 1.00 40.11 354 ILE C CA 1
ATOM 1667 C C . ILE C 1 49 ? 28.324 -5.393 64.032 1.00 42.93 354 ILE C C 1
ATOM 1668 O O . ILE C 1 49 ? 27.777 -4.928 65.039 1.00 43.02 354 ILE C O 1
ATOM 1673 N N . GLU C 1 50 ? 27.966 -6.530 63.441 1.00 45.35 355 GLU C N 1
ATOM 1674 C CA . GLU C 1 50 ? 26.973 -7.462 63.969 1.00 49.42 355 GLU C CA 1
ATOM 1675 C C . GLU C 1 50 ? 27.220 -7.801 65.438 1.00 51.07 355 GLU C C 1
ATOM 1676 O O . GLU C 1 50 ? 28.311 -8.251 65.806 1.00 52.04 355 GLU C O 1
ATOM 1682 N N . GLY C 1 51 ? 26.202 -7.593 66.273 1.00 52.16 356 GLY C N 1
ATOM 1683 C CA . GLY C 1 51 ? 26.279 -7.970 67.692 1.00 54.00 356 GLY C CA 1
ATOM 1684 C C . GLY C 1 51 ? 26.958 -6.946 68.591 1.00 51.45 356 GLY C C 1
ATOM 1685 O O . GLY C 1 51 ? 27.037 -7.154 69.801 1.00 53.37 356 GLY C O 1
ATOM 1686 N N . GLY C 1 52 ? 27.455 -5.850 68.006 1.00 47.17 357 GLY C N 1
ATOM 1687 C CA . GLY C 1 52 ? 28.102 -4.765 68.768 1.00 44.69 357 GLY C CA 1
ATOM 1688 C C . GLY C 1 52 ? 27.116 -3.709 69.250 1.00 43.90 357 GLY C C 1
ATOM 1689 O O . GLY C 1 52 ? 25.945 -3.731 68.869 1.00 45.04 357 GLY C O 1
ATOM 1690 N N . ALA C 1 53 ? 27.588 -2.776 70.077 1.00 42.59 358 ALA C N 1
ATOM 1691 C CA . ALA C 1 53 ? 26.723 -1.777 70.727 1.00 42.19 358 ALA C CA 1
ATOM 1692 C C . ALA C 1 53 ? 25.902 -0.889 69.763 1.00 39.97 358 ALA C C 1
ATOM 1693 O O . ALA C 1 53 ? 24.698 -0.710 69.952 1.00 41.08 358 ALA C O 1
ATOM 1695 N N . ALA C 1 54 ? 26.542 -0.329 68.737 1.00 36.84 359 ALA C N 1
ATOM 1696 C CA . ALA C 1 54 ? 25.797 0.444 67.731 1.00 34.89 359 ALA C CA 1
ATOM 1697 C C . ALA C 1 54 ? 24.667 -0.378 67.100 1.00 36.59 359 ALA C C 1
ATOM 1698 O O . ALA C 1 54 ? 23.549 0.107 66.929 1.00 36.70 359 ALA C O 1
ATOM 1700 N N . HIS C 1 55 ? 24.982 -1.622 66.752 1.00 38.24 360 HIS C N 1
ATOM 1701 C CA . HIS C 1 55 ? 24.032 -2.504 66.109 1.00 41.11 360 HIS C CA 1
ATOM 1702 C C . HIS C 1 55 ? 22.825 -2.753 67.015 1.00 44.93 360 HIS C C 1
ATOM 1703 O O . HIS C 1 55 ? 21.685 -2.648 66.566 1.00 46.39 360 HIS C O 1
ATOM 1710 N N . LYS C 1 56 ? 23.086 -3.061 68.286 1.00 47.12 361 LYS C N 1
ATOM 1711 C CA . LYS C 1 56 ? 22.028 -3.406 69.239 1.00 51.45 361 LYS C CA 1
ATOM 1712 C C . LYS C 1 56 ? 21.143 -2.213 69.589 1.00 51.25 361 LYS C C 1
ATOM 1713 O O . LYS C 1 56 ? 19.954 -2.379 69.801 1.00 54.28 361 LYS C O 1
ATOM 1719 N N . ASP C 1 57 ? 21.722 -1.014 69.661 1.00 48.36 362 ASP C N 1
ATOM 1720 C CA . ASP C 1 57 ? 20.921 0.189 69.888 1.00 48.35 362 ASP C CA 1
ATOM 1721 C C . ASP C 1 57 ? 19.940 0.385 68.741 1.00 48.22 362 ASP C C 1
ATOM 1722 O O . ASP C 1 57 ? 18.762 0.638 68.967 1.00 50.53 362 ASP C O 1
ATOM 1727 N N . GLY C 1 58 ? 20.438 0.264 67.512 1.00 45.58 363 GLY C N 1
ATOM 1728 C CA . GLY C 1 58 ? 19.575 0.188 66.345 1.00 46.06 363 GLY C CA 1
ATOM 1729 C C . GLY C 1 58 ? 19.372 1.464 65.544 1.00 43.97 363 GLY C C 1
ATOM 1730 O O . GLY C 1 58 ? 18.791 1.426 64.464 1.00 44.11 363 GLY C O 1
ATOM 1731 N N . LYS C 1 59 ? 19.852 2.593 66.053 1.00 42.21 364 LYS C N 1
ATOM 1732 C CA . LYS C 1 59 ? 19.563 3.877 65.417 1.00 40.63 364 LYS C CA 1
ATOM 1733 C C . LYS C 1 59 ? 20.601 4.254 64.361 1.00 36.90 364 LYS C C 1
ATOM 1734 O O . LYS C 1 59 ? 20.264 4.825 63.318 1.00 36.11 364 LYS C O 1
ATOM 1740 N N . LEU C 1 60 ? 21.863 3.941 64.626 1.00 34.48 365 LEU C N 1
ATOM 1741 C CA . LEU C 1 60 ? 22.930 4.342 63.732 1.00 31.23 365 LEU C CA 1
ATOM 1742 C C . LEU C 1 60 ? 22.855 3.519 62.453 1.00 31.02 365 LEU C C 1
ATOM 1743 O O . LEU C 1 60 ? 22.502 2.349 62.493 1.00 32.14 365 LEU C O 1
ATOM 1748 N N . GLN C 1 61 ? 23.169 4.143 61.318 1.00 28.96 366 GLN C N 1
ATOM 1749 C CA . GLN C 1 61 ? 23.161 3.444 60.036 1.00 29.38 366 GLN C CA 1
ATOM 1750 C C . GLN C 1 61 ? 24.406 3.758 59.225 1.00 26.73 366 GLN C C 1
ATOM 1751 O O . GLN C 1 61 ? 24.941 4.850 59.306 1.00 25.10 366 GLN C O 1
ATOM 1757 N N . ILE C 1 62 ? 24.835 2.788 58.424 1.00 27.28 367 ILE C N 1
ATOM 1758 C CA . ILE C 1 62 ? 25.847 2.986 57.402 1.00 25.66 367 ILE C CA 1
ATOM 1759 C C . ILE C 1 62 ? 25.529 4.209 56.540 1.00 24.05 367 ILE C C 1
ATOM 1760 O O . ILE C 1 62 ? 24.420 4.352 56.028 1.00 24.26 367 ILE C O 1
ATOM 1765 N N . GLY C 1 63 ? 26.516 5.086 56.397 1.00 22.26 368 GLY C N 1
ATOM 1766 C CA . GLY C 1 63 ? 26.349 6.318 55.644 1.00 21.49 368 GLY C CA 1
ATOM 1767 C C . GLY C 1 63 ? 25.908 7.523 56.467 1.00 21.79 368 GLY C C 1
ATOM 1768 O O . GLY C 1 63 ? 25.889 8.631 55.946 1.00 20.89 368 GLY C O 1
ATOM 1769 N N . ASP C 1 64 ? 25.584 7.325 57.753 1.00 22.33 369 ASP C N 1
ATOM 1770 C CA . ASP C 1 64 ? 25.251 8.448 58.637 1.00 22.98 369 ASP C CA 1
ATOM 1771 C C . ASP C 1 64 ? 26.454 9.350 58.836 1.00 21.59 369 ASP C C 1
ATOM 1772 O O . ASP C 1 64 ? 27.543 8.869 59.105 1.00 21.17 369 ASP C O 1
ATOM 1777 N N . LYS C 1 65 ? 26.236 10.657 58.715 1.00 21.97 370 LYS C N 1
ATOM 1778 C CA . LYS C 1 65 ? 27.238 11.675 59.025 1.00 21.25 370 LYS C CA 1
ATOM 1779 C C . LYS C 1 65 ? 27.286 11.906 60.540 1.00 21.86 370 LYS C C 1
ATOM 1780 O O . LYS C 1 65 ? 26.269 12.218 61.144 1.00 23.20 370 LYS C O 1
ATOM 1786 N N . LEU C 1 66 ? 28.456 11.744 61.153 1.00 21.70 371 LEU C N 1
ATOM 1787 C CA . LEU C 1 66 ? 28.625 12.044 62.578 1.00 22.96 371 LEU C CA 1
ATOM 1788 C C . LEU C 1 66 ? 28.918 13.526 62.748 1.00 23.28 371 LEU C C 1
ATOM 1789 O O . LEU C 1 66 ? 29.848 14.051 62.122 1.00 23.04 371 LEU C O 1
ATOM 1794 N N . LEU C 1 67 ? 28.144 14.201 63.592 1.00 23.66 372 LEU C N 1
ATOM 1795 C CA . LEU C 1 67 ? 28.339 15.638 63.785 1.00 24.53 372 LEU C CA 1
ATOM 1796 C C . LEU C 1 67 ? 29.236 15.989 64.970 1.00 24.74 372 LEU C C 1
ATOM 1797 O O . LEU C 1 67 ? 29.932 16.996 64.935 1.00 25.18 372 LEU C O 1
ATOM 1802 N N . ALA C 1 68 ? 29.175 15.189 66.031 1.00 24.98 373 ALA C N 1
ATOM 1803 C CA . ALA C 1 68 ? 29.955 15.429 67.240 1.00 25.73 373 ALA C CA 1
ATOM 1804 C C . ALA C 1 68 ? 29.969 14.147 68.041 1.00 25.89 373 ALA C C 1
ATOM 1805 O O . ALA C 1 68 ? 29.061 13.322 67.903 1.00 26.28 373 ALA C O 1
ATOM 1807 N N . VAL C 1 69 ? 31.003 13.968 68.847 1.00 26.01 374 VAL C N 1
ATOM 1808 C CA . VAL C 1 69 ? 31.006 12.925 69.874 1.00 27.76 374 VAL C CA 1
ATOM 1809 C C . VAL C 1 69 ? 31.326 13.540 71.231 1.00 29.35 374 VAL C C 1
ATOM 1810 O O . VAL C 1 69 ? 32.345 14.215 71.379 1.00 28.85 374 VAL C O 1
ATOM 1814 N N . ASN C 1 70 ? 30.441 13.318 72.207 1.00 31.69 375 ASN C N 1
ATOM 1815 C CA . ASN C 1 70 ? 30.526 13.970 73.518 1.00 34.78 375 ASN C CA 1
ATOM 1816 C C . ASN C 1 70 ? 30.812 15.467 73.407 1.00 35.29 375 ASN C C 1
ATOM 1817 O O . ASN C 1 70 ? 31.675 16.002 74.114 1.00 36.15 375 ASN C O 1
ATOM 1822 N N . ASN C 1 71 ? 30.078 16.112 72.502 1.00 34.62 376 ASN C N 1
ATOM 1823 C CA . ASN C 1 71 ? 30.170 17.540 72.214 1.00 36.04 376 ASN C CA 1
ATOM 1824 C C . ASN C 1 71 ? 31.487 18.016 71.588 1.00 35.05 376 ASN C C 1
ATOM 1825 O O . ASN C 1 71 ? 31.754 19.222 71.566 1.00 37.13 376 ASN C O 1
ATOM 1830 N N . VAL C 1 72 ? 32.301 17.086 71.090 1.00 32.60 377 VAL C N 1
ATOM 1831 C CA . VAL C 1 72 ? 33.451 17.449 70.271 1.00 31.03 377 VAL C CA 1
ATOM 1832 C C . VAL C 1 72 ? 33.020 17.420 68.813 1.00 29.53 377 VAL C C 1
ATOM 1833 O O . VAL C 1 72 ? 32.629 16.391 68.293 1.00 27.45 377 VAL C O 1
ATOM 1837 N N . CYS C 1 73 ? 33.112 18.575 68.176 1.00 30.29 378 CYS C N 1
ATOM 1838 C CA . CYS C 1 73 ? 32.613 18.790 66.857 1.00 30.10 378 CYS C CA 1
ATOM 1839 C C . CYS C 1 73 ? 33.457 17.995 65.859 1.00 28.35 378 CYS C C 1
ATOM 1840 O O . CYS C 1 73 ? 34.693 18.064 65.894 1.00 28.64 378 CYS C O 1
ATOM 1843 N N . LEU C 1 74 ? 32.794 17.213 65.005 1.00 26.62 379 LEU C N 1
ATOM 1844 C CA . LEU C 1 74 ? 33.501 16.395 63.994 1.00 26.00 379 LEU C CA 1
ATOM 1845 C C . LEU C 1 74 ? 33.413 16.987 62.594 1.00 25.57 379 LEU C C 1
ATOM 1846 O O . LEU C 1 74 ? 33.612 16.296 61.598 1.00 24.79 379 LEU C O 1
ATOM 1851 N N . GLU C 1 75 ? 33.095 18.269 62.525 1.00 27.17 380 GLU C N 1
ATOM 1852 C CA . GLU C 1 75 ? 33.009 18.950 61.254 1.00 28.56 380 GLU C CA 1
ATOM 1853 C C . GLU C 1 75 ? 34.335 19.659 61.005 1.00 28.85 380 GLU C C 1
ATOM 1854 O O . GLU C 1 75 ? 34.839 20.354 61.870 1.00 30.70 380 GLU C O 1
ATOM 1860 N N . GLU C 1 76 ? 34.895 19.454 59.820 1.00 28.04 381 GLU C N 1
ATOM 1861 C CA . GLU C 1 76 ? 36.224 19.959 59.442 1.00 28.42 381 GLU C CA 1
ATOM 1862 C C . GLU C 1 76 ? 37.373 19.493 60.347 1.00 27.66 381 GLU C C 1
ATOM 1863 O O . GLU C 1 76 ? 38.238 20.274 60.716 1.00 29.07 381 GLU C O 1
ATOM 1869 N N . VAL C 1 77 ? 37.388 18.212 60.682 1.00 25.24 382 VAL C N 1
ATOM 1870 C CA . VAL C 1 77 ? 38.524 17.622 61.422 1.00 24.62 382 VAL C CA 1
ATOM 1871 C C . VAL C 1 77 ? 39.209 16.577 60.510 1.00 24.05 382 VAL C C 1
ATOM 1872 O O . VAL C 1 77 ? 38.612 16.135 59.522 1.00 22.42 382 VAL C O 1
ATOM 1876 N N . THR C 1 78 ? 40.437 16.179 60.847 1.00 24.09 383 THR C N 1
ATOM 1877 C CA . THR C 1 78 ? 41.076 15.056 60.155 1.00 23.71 383 THR C CA 1
ATOM 1878 C C . THR C 1 78 ? 40.512 13.732 60.646 1.00 22.46 383 THR C C 1
ATOM 1879 O O . THR C 1 78 ? 39.905 13.663 61.725 1.00 21.18 383 THR C O 1
ATOM 1883 N N . HIS C 1 79 ? 40.783 12.683 59.872 1.00 22.43 384 HIS C N 1
ATOM 1884 C CA . HIS C 1 79 ? 40.373 11.319 60.188 1.00 22.58 384 HIS C CA 1
ATOM 1885 C C . HIS C 1 79 ? 40.974 10.873 61.517 1.00 23.73 384 HIS C C 1
ATOM 1886 O O . HIS C 1 79 ? 40.281 10.264 62.336 1.00 23.19 384 HIS C O 1
ATOM 1893 N N . GLU C 1 80 ? 42.250 11.206 61.738 1.00 25.19 385 GLU C N 1
ATOM 1894 C CA . GLU C 1 80 ? 42.930 10.862 62.986 1.00 27.15 385 GLU C CA 1
ATOM 1895 C C . GLU C 1 80 ? 42.302 11.525 64.223 1.00 26.73 385 GLU C C 1
ATOM 1896 O O . GLU C 1 80 ? 42.221 10.911 65.281 1.00 26.93 385 GLU C O 1
ATOM 1902 N N . GLU C 1 81 ? 41.862 12.775 64.076 1.00 26.32 386 GLU C N 1
ATOM 1903 C CA . GLU C 1 81 ? 41.176 13.500 65.139 1.00 26.21 386 GLU C CA 1
ATOM 1904 C C . GLU C 1 81 ? 39.853 12.837 65.489 1.00 24.65 386 GLU C C 1
ATOM 1905 O O . GLU C 1 81 ? 39.495 12.694 66.664 1.00 24.58 386 GLU C O 1
ATOM 1911 N N . ALA C 1 82 ? 39.122 12.440 64.459 1.00 23.44 387 ALA C N 1
ATOM 1912 C CA . ALA C 1 82 ? 37.847 11.792 64.658 1.00 22.68 387 ALA C CA 1
ATOM 1913 C C . ALA C 1 82 ? 38.017 10.428 65.359 1.00 23.05 387 ALA C C 1
ATOM 1914 O O . ALA C 1 82 ? 37.231 10.092 66.215 1.00 24.07 387 ALA C O 1
ATOM 1916 N N . VAL C 1 83 ? 39.034 9.661 64.992 1.00 23.75 388 VAL C N 1
ATOM 1917 C CA . VAL C 1 83 ? 39.275 8.345 65.597 1.00 24.66 388 VAL C CA 1
ATOM 1918 C C . VAL C 1 83 ? 39.575 8.509 67.086 1.00 26.37 388 VAL C C 1
ATOM 1919 O O . VAL C 1 83 ? 39.005 7.810 67.927 1.00 26.79 388 VAL C O 1
ATOM 1923 N N . THR C 1 84 ? 40.448 9.462 67.402 1.00 27.17 389 THR C N 1
ATOM 1924 C CA . THR C 1 84 ? 40.816 9.767 68.783 1.00 28.42 389 THR C CA 1
ATOM 1925 C C . THR C 1 84 ? 39.605 10.265 69.573 1.00 28.41 389 THR C C 1
ATOM 1926 O O . THR C 1 84 ? 39.409 9.886 70.727 1.00 29.89 389 THR C O 1
ATOM 1930 N N . ALA C 1 85 ? 38.794 11.117 68.958 1.00 27.20 390 ALA C N 1
ATOM 1931 C CA . ALA C 1 85 ? 37.648 11.671 69.666 1.00 27.96 390 ALA C CA 1
ATOM 1932 C C . ALA C 1 85 ? 36.687 10.532 70.038 1.00 28.23 390 ALA C C 1
ATOM 1933 O O . ALA C 1 85 ? 36.115 10.543 71.113 1.00 29.35 390 ALA C O 1
ATOM 1935 N N . LEU C 1 86 ? 36.552 9.533 69.161 1.00 27.28 391 LEU C N 1
ATOM 1936 C CA . LEU C 1 86 ? 35.717 8.359 69.459 1.00 28.21 391 LEU C CA 1
ATOM 1937 C C . LEU C 1 86 ? 36.329 7.351 70.432 1.00 30.15 391 LEU C C 1
ATOM 1938 O O . LEU C 1 86 ? 35.611 6.781 71.263 1.00 31.97 391 LEU C O 1
ATOM 1943 N N . LYS C 1 87 ? 37.639 7.125 70.331 1.00 30.56 392 LYS C N 1
ATOM 1944 C CA . LYS C 1 87 ? 38.300 6.137 71.173 1.00 33.15 392 LYS C CA 1
ATOM 1945 C C . LYS C 1 87 ? 38.555 6.657 72.576 1.00 34.37 392 LYS C C 1
ATOM 1946 O O . LYS C 1 87 ? 38.322 5.944 73.547 1.00 35.78 392 LYS C O 1
ATOM 1952 N N . ASN C 1 88 ? 39.041 7.897 72.669 1.00 33.59 393 ASN C N 1
ATOM 1953 C CA . ASN C 1 88 ? 39.412 8.490 73.943 1.00 35.41 393 ASN C CA 1
ATOM 1954 C C . ASN C 1 88 ? 38.180 8.954 74.718 1.00 35.52 393 ASN C C 1
ATOM 1955 O O . ASN C 1 88 ? 38.037 10.138 75.039 1.00 35.35 393 ASN C O 1
ATOM 1960 N N . THR C 1 89 ? 37.293 7.999 74.988 1.00 35.58 394 THR C N 1
ATOM 1961 C CA . THR C 1 89 ? 36.047 8.247 75.709 1.00 36.91 394 THR C CA 1
ATOM 1962 C C . THR C 1 89 ? 35.783 7.179 76.750 1.00 38.61 394 THR C C 1
ATOM 1963 O O . THR C 1 89 ? 36.306 6.057 76.672 1.00 38.04 394 THR C O 1
ATOM 1967 N N . SER C 1 90 ? 34.946 7.549 77.713 1.00 40.10 395 SER C N 1
ATOM 1968 C CA . SER C 1 90 ? 34.414 6.618 78.680 1.00 42.70 395 SER C CA 1
ATOM 1969 C C . SER C 1 90 ? 33.385 5.740 77.987 1.00 41.81 395 SER C C 1
ATOM 1970 O O . SER C 1 90 ? 33.103 5.906 76.791 1.00 39.53 395 SER C O 1
ATOM 1973 N N . ASP C 1 91 ? 32.800 4.832 78.752 1.00 43.99 396 ASP C N 1
ATOM 1974 C CA . ASP C 1 91 ? 31.855 3.863 78.223 1.00 44.18 396 ASP C CA 1
ATOM 1975 C C . ASP C 1 91 ? 30.549 4.496 77.719 1.00 43.35 396 ASP C C 1
ATOM 1976 O O . ASP C 1 91 ? 29.939 3.976 76.793 1.00 42.33 396 ASP C O 1
ATOM 1981 N N . PHE C 1 92 ? 30.153 5.624 78.286 1.00 43.96 397 PHE C N 1
ATOM 1982 C CA . PHE C 1 92 ? 28.941 6.294 77.850 1.00 43.78 397 PHE C CA 1
ATOM 1983 C C . PHE C 1 92 ? 29.282 7.332 76.803 1.00 40.99 397 PHE C C 1
ATOM 1984 O O . PHE C 1 92 ? 29.886 8.331 77.097 1.00 41.30 397 PHE C O 1
ATOM 1992 N N . VAL C 1 93 ? 28.864 7.096 75.576 1.00 39.29 398 VAL C N 1
ATOM 1993 C CA . VAL C 1 93 ? 29.188 7.993 74.466 1.00 36.39 398 VAL C CA 1
ATOM 1994 C C . VAL C 1 93 ? 27.932 8.660 73.879 1.00 36.77 398 VAL C C 1
ATOM 1995 O O . VAL C 1 93 ? 26.955 7.981 73.555 1.00 37.78 398 VAL C O 1
ATOM 1999 N N . TYR C 1 94 ? 27.959 9.989 73.764 1.00 36.45 399 TYR C N 1
ATOM 2000 C CA . TYR C 1 94 ? 26.874 10.734 73.119 1.00 37.03 399 TYR C CA 1
ATOM 2001 C C . TYR C 1 94 ? 27.225 11.042 71.680 1.00 34.01 399 TYR C C 1
ATOM 2002 O O . TYR C 1 94 ? 28.072 11.889 71.429 1.00 33.35 399 TYR C O 1
ATOM 2011 N N . LEU C 1 95 ? 26.560 10.396 70.735 1.00 33.45 400 LEU C N 1
ATOM 2012 C CA . LEU C 1 95 ? 26.744 10.722 69.323 1.00 31.32 400 LEU C CA 1
ATOM 2013 C C . LEU C 1 95 ? 25.671 11.690 68.846 1.00 31.90 400 LEU C C 1
ATOM 2014 O O . LEU C 1 95 ? 24.483 11.490 69.116 1.00 33.67 400 LEU C O 1
ATOM 2019 N N . LYS C 1 96 ? 26.095 12.745 68.152 1.00 30.47 401 LYS C N 1
ATOM 2020 C CA . LYS C 1 96 ? 25.181 13.605 67.403 1.00 31.20 401 LYS C CA 1
ATOM 2021 C C . LYS C 1 96 ? 25.236 13.213 65.937 1.00 29.10 401 LYS C C 1
ATOM 2022 O O . LYS C 1 96 ? 26.302 13.265 65.318 1.00 27.63 401 LYS C O 1
ATOM 2028 N N . VAL C 1 97 ? 24.112 12.814 65.360 1.00 29.70 402 VAL C N 1
ATOM 2029 C CA . VAL C 1 97 ? 24.136 12.454 63.942 1.00 28.25 402 VAL C CA 1
ATOM 2030 C C . VAL C 1 97 ? 23.113 13.221 63.100 1.00 29.10 402 VAL C C 1
ATOM 2031 O O . VAL C 1 97 ? 21.972 13.425 63.527 1.00 30.28 402 VAL C O 1
ATOM 2035 N N . ALA C 1 98 ? 23.550 13.660 61.916 1.00 27.73 403 ALA C N 1
ATOM 2036 C CA . ALA C 1 98 ? 22.667 14.392 60.998 1.00 29.25 403 ALA C CA 1
ATOM 2037 C C . ALA C 1 98 ? 21.672 13.432 60.385 1.00 30.37 403 ALA C C 1
ATOM 2038 O O . ALA C 1 98 ? 22.027 12.324 59.996 1.00 29.34 403 ALA C O 1
ATOM 2040 N N . LYS C 1 99 ? 20.415 13.833 60.335 1.00 33.66 404 LYS C N 1
ATOM 2041 C CA . LYS C 1 99 ? 19.416 13.007 59.681 1.00 36.36 404 LYS C CA 1
ATOM 2042 C C . LYS C 1 99 ? 18.752 13.783 58.555 1.00 37.89 404 LYS C C 1
ATOM 2043 O O . LYS C 1 99 ? 18.349 14.918 58.750 1.00 39.89 404 LYS C O 1
ATOM 2049 N N . PRO C 1 100 ? 18.660 13.178 57.363 1.00 38.10 405 PRO C N 1
ATOM 2050 C CA . PRO C 1 100 ? 17.988 13.864 56.253 1.00 39.35 405 PRO C CA 1
ATOM 2051 C C . PRO C 1 100 ? 16.485 13.956 56.515 1.00 42.71 405 PRO C C 1
ATOM 2052 O O . PRO C 1 100 ? 15.917 13.013 57.074 1.00 44.62 405 PRO C O 1
ATOM 2056 N N . THR C 1 101 ? 15.864 15.097 56.181 1.00 43.75 406 THR C N 1
ATOM 2057 C CA . THR C 1 101 ? 14.403 15.259 56.247 1.00 46.83 406 THR C CA 1
ATOM 2058 C C . THR C 1 101 ? 13.799 15.761 54.932 1.00 47.10 406 THR C C 1
ATOM 2059 O O . THR C 1 101 ? 14.464 16.429 54.144 1.00 45.95 406 THR C O 1
ATOM 2063 N N . SER C 1 102 ? 12.524 15.458 54.728 1.00 48.51 407 SER C N 1
ATOM 2064 C CA . SER C 1 102 ? 11.828 15.768 53.483 1.00 48.98 407 SER C CA 1
ATOM 2065 C C . SER C 1 102 ? 11.396 17.236 53.406 1.00 50.51 407 SER C C 1
ATOM 2066 O O . SER C 1 102 ? 10.785 17.762 54.334 1.00 51.73 407 SER C O 1
ATOM 2069 N N . MET C 1 103 ? 11.721 17.876 52.285 1.00 49.55 408 MET C N 1
ATOM 2070 C CA . MET C 1 103 ? 11.141 19.172 51.914 1.00 52.32 408 MET C CA 1
ATOM 2071 C C . MET C 1 103 ? 9.665 19.011 51.580 1.00 56.12 408 MET C C 1
ATOM 2072 O O . MET C 1 103 ? 8.956 19.998 51.416 1.00 59.16 408 MET C O 1
ATOM 2077 N N . TYR C 1 104 ? 9.232 17.748 51.527 1.00 56.19 409 TYR C N 1
ATOM 2078 C CA . TYR C 1 104 ? 7.915 17.274 51.071 1.00 60.12 409 TYR C CA 1
ATOM 2079 C C . TYR C 1 104 ? 7.813 17.148 49.538 1.00 59.83 409 TYR C C 1
ATOM 2080 O O . TYR C 1 104 ? 6.871 16.564 49.037 1.00 62.77 409 TYR C O 1
ATOM 2089 N N . MET C 1 105 ? 8.821 17.632 48.810 1.00 57.16 410 MET C N 1
ATOM 2090 C CA . MET C 1 105 ? 8.724 17.839 47.363 1.00 57.22 410 MET C CA 1
ATOM 2091 C C . MET C 1 105 ? 10.039 18.317 46.737 1.00 53.80 410 MET C C 1
ATOM 2092 O O . MET C 1 105 ? 10.016 19.137 45.801 1.00 54.84 410 MET C O 1
ATOM 2094 N N . LYS D 1 11 ? 43.895 5.883 84.036 1.00 60.88 316 LYS D N 1
ATOM 2095 C CA . LYS D 1 11 ? 43.191 7.124 84.476 1.00 57.90 316 LYS D CA 1
ATOM 2096 C C . LYS D 1 11 ? 44.133 8.330 84.490 1.00 54.26 316 LYS D C 1
ATOM 2097 O O . LYS D 1 11 ? 44.057 9.155 83.597 1.00 50.10 316 LYS D O 1
ATOM 2103 N N . ILE D 1 12 ? 45.031 8.432 85.468 1.00 56.66 317 ILE D N 1
ATOM 2104 C CA . ILE D 1 12 ? 45.854 9.648 85.596 1.00 53.90 317 ILE D CA 1
ATOM 2105 C C . ILE D 1 12 ? 47.200 9.597 84.859 1.00 52.55 317 ILE D C 1
ATOM 2106 O O . ILE D 1 12 ? 47.926 8.608 84.941 1.00 56.14 317 ILE D O 1
ATOM 2111 N N . MET D 1 13 ? 47.500 10.660 84.112 1.00 48.15 318 MET D N 1
ATOM 2112 C CA . MET D 1 13 ? 48.835 10.863 83.562 1.00 47.08 318 MET D CA 1
ATOM 2113 C C . MET D 1 13 ? 49.349 12.298 83.740 1.00 43.98 318 MET D C 1
ATOM 2114 O O . MET D 1 13 ? 48.579 13.249 83.890 1.00 41.42 318 MET D O 1
ATOM 2119 N N . GLU D 1 14 ? 50.669 12.419 83.769 0.70 43.96 319 GLU D N 1
ATOM 2120 C CA . GLU D 1 14 ? 51.330 13.688 83.967 0.70 42.44 319 GLU D CA 1
ATOM 2121 C C . GLU D 1 14 ? 52.041 14.019 82.670 1.00 39.75 319 GLU D C 1
ATOM 2122 O O . GLU D 1 14 ? 52.804 13.204 82.156 1.00 40.90 319 GLU D O 1
ATOM 2128 N N . ILE D 1 15 ? 51.757 15.192 82.123 1.00 36.33 320 ILE D N 1
ATOM 2129 C CA . ILE D 1 15 ? 52.377 15.622 80.874 1.00 34.77 320 ILE D CA 1
ATOM 2130 C C . ILE D 1 15 ? 53.181 16.911 81.091 1.00 34.84 320 ILE D C 1
ATOM 2131 O O . ILE D 1 15 ? 52.664 17.912 81.609 1.00 33.97 320 ILE D O 1
ATOM 2136 N N . LYS D 1 16 ? 54.444 16.856 80.687 1.00 35.55 321 LYS D N 1
ATOM 2137 C CA . LYS D 1 16 ? 55.375 17.964 80.830 1.00 36.63 321 LYS D CA 1
ATOM 2138 C C . LYS D 1 16 ? 55.605 18.641 79.476 1.00 35.44 321 LYS D C 1
ATOM 2139 O O . LYS D 1 16 ? 56.027 18.003 78.518 1.00 36.03 321 LYS D O 1
ATOM 2145 N N . LEU D 1 17 ? 55.341 19.937 79.408 1.00 34.48 322 LEU D N 1
ATOM 2146 C CA . LEU D 1 17 ? 55.484 20.672 78.161 1.00 34.47 322 LEU D CA 1
ATOM 2147 C C . LEU D 1 17 ? 56.383 21.884 78.322 1.00 36.57 322 LEU D C 1
ATOM 2148 O O . LEU D 1 17 ? 56.398 22.537 79.370 1.00 37.03 322 LEU D O 1
ATOM 2153 N N . ILE D 1 18 ? 57.142 22.160 77.271 1.00 37.71 323 ILE D N 1
ATOM 2154 C CA . ILE D 1 18 ? 57.788 23.436 77.112 1.00 40.29 323 ILE D CA 1
ATOM 2155 C C . ILE D 1 18 ? 56.875 24.252 76.203 1.00 40.49 323 ILE D C 1
ATOM 2156 O O . ILE D 1 18 ? 56.575 23.855 75.071 1.00 39.85 323 ILE D O 1
ATOM 2161 N N . LYS D 1 19 ? 56.402 25.373 76.732 1.00 41.50 324 LYS D N 1
ATOM 2162 C CA . LYS D 1 19 ? 55.493 26.254 76.021 1.00 42.63 324 LYS D CA 1
ATOM 2163 C C . LYS D 1 19 ? 56.124 26.762 74.718 1.00 45.96 324 LYS D C 1
ATOM 2164 O O . LYS D 1 19 ? 57.275 27.192 74.700 1.00 48.38 324 LYS D O 1
ATOM 2170 N N . GLY D 1 20 ? 55.365 26.682 73.623 1.00 46.33 325 GLY D N 1
ATOM 2171 C CA . GLY D 1 20 ? 55.837 27.192 72.333 1.00 50.82 325 GLY D CA 1
ATOM 2172 C C . GLY D 1 20 ? 55.650 28.699 72.236 1.00 54.63 325 GLY D C 1
ATOM 2173 O O . GLY D 1 20 ? 55.054 29.300 73.137 1.00 54.34 325 GLY D O 1
ATOM 2174 N N . PRO D 1 21 ? 56.140 29.324 71.143 1.00 58.96 326 PRO D N 1
ATOM 2175 C CA . PRO D 1 21 ? 55.886 30.754 70.960 1.00 62.95 326 PRO D CA 1
ATOM 2176 C C . PRO D 1 21 ? 54.406 31.016 70.680 1.00 61.97 326 PRO D C 1
ATOM 2177 O O . PRO D 1 21 ? 53.919 32.114 70.933 1.00 64.47 326 PRO D O 1
ATOM 2181 N N . LYS D 1 22 ? 53.706 29.999 70.177 0.70 58.67 327 LYS D N 1
ATOM 2182 C CA . LYS D 1 22 ? 52.267 30.059 69.957 0.70 57.32 327 LYS D CA 1
ATOM 2183 C C . LYS D 1 22 ? 51.492 29.654 71.224 0.70 52.41 327 LYS D C 1
ATOM 2184 O O . LYS D 1 22 ? 50.267 29.772 71.269 0.70 51.23 327 LYS D O 1
ATOM 2190 N N . GLY D 1 23 ? 52.215 29.180 72.243 1.00 49.67 328 GLY D N 1
ATOM 2191 C CA . GLY D 1 23 ? 51.607 28.759 73.505 1.00 44.98 328 GLY D CA 1
ATOM 2192 C C . GLY D 1 23 ? 51.607 27.248 73.646 1.00 40.27 328 GLY D C 1
ATOM 2193 O O . GLY D 1 23 ? 52.423 26.563 73.047 1.00 40.00 328 GLY D O 1
ATOM 2194 N N . LEU D 1 24 ? 50.674 26.717 74.420 1.00 36.82 329 LEU D N 1
ATOM 2195 C CA . LEU D 1 24 ? 50.635 25.282 74.630 1.00 33.81 329 LEU D CA 1
ATOM 2196 C C . LEU D 1 24 ? 50.031 24.496 73.451 1.00 32.29 329 LEU D C 1
ATOM 2197 O O . LEU D 1 24 ? 50.266 23.298 73.329 1.00 30.29 329 LEU D O 1
ATOM 2202 N N . GLY D 1 25 ? 49.283 25.182 72.584 1.00 33.35 330 GLY D N 1
ATOM 2203 C CA . GLY D 1 25 ? 48.705 24.571 71.378 1.00 33.28 330 GLY D CA 1
ATOM 2204 C C . GLY D 1 25 ? 47.578 23.567 71.627 1.00 30.59 330 GLY D C 1
ATOM 2205 O O . GLY D 1 25 ? 47.597 22.452 71.105 1.00 29.36 330 GLY D O 1
ATOM 2206 N N . PHE D 1 26 ? 46.600 23.947 72.440 1.00 29.82 331 PHE D N 1
ATOM 2207 C CA . PHE D 1 26 ? 45.378 23.150 72.569 1.00 28.42 331 PHE D CA 1
ATOM 2208 C C . PHE D 1 26 ? 44.175 23.976 73.000 1.00 29.35 331 PHE D C 1
ATOM 2209 O O . PHE D 1 26 ? 44.332 25.047 73.604 1.00 30.69 331 PHE D O 1
ATOM 2217 N N . SER D 1 27 ? 42.984 23.492 72.635 1.00 28.77 332 SER D N 1
ATOM 2218 C CA . SER D 1 27 ? 41.717 24.132 72.989 1.00 29.41 332 SER D CA 1
ATOM 2219 C C . SER D 1 27 ? 41.052 23.335 74.081 1.00 27.32 332 SER D C 1
ATOM 2220 O O . SER D 1 27 ? 41.201 22.105 74.142 1.00 26.68 332 SER D O 1
ATOM 2223 N N . ILE D 1 28 ? 40.299 24.030 74.923 1.00 27.67 333 ILE D N 1
ATOM 2224 C CA . ILE D 1 28 ? 39.550 23.403 76.000 1.00 27.30 333 ILE D CA 1
ATOM 2225 C C . ILE D 1 28 ? 38.080 23.803 75.964 1.00 28.63 333 ILE D C 1
ATOM 2226 O O . ILE D 1 28 ? 37.727 24.876 75.450 1.00 29.93 333 ILE D O 1
ATOM 2231 N N . ALA D 1 29 ? 37.231 22.908 76.476 1.00 27.99 334 ALA D N 1
ATOM 2232 C CA . ALA D 1 29 ? 35.834 23.218 76.779 1.00 29.57 334 ALA D CA 1
ATOM 2233 C C . ALA D 1 29 ? 35.535 22.752 78.201 1.00 30.01 334 ALA D C 1
ATOM 2234 O O . ALA D 1 29 ? 36.405 22.220 78.874 1.00 28.98 334 ALA D O 1
ATOM 2236 N N . GLY D 1 30 ? 34.297 22.927 78.644 1.00 31.66 335 GLY D N 1
ATOM 2237 C CA . GLY D 1 30 ? 33.919 22.524 79.985 1.00 33.35 335 GLY D CA 1
ATOM 2238 C C . GLY D 1 30 ? 33.975 23.687 80.950 1.00 36.37 335 GLY D C 1
ATOM 2239 O O . GLY D 1 30 ? 34.129 24.843 80.542 1.00 36.98 335 GLY D O 1
ATOM 2240 N N . GLY D 1 31 ? 33.856 23.372 82.236 1.00 38.44 336 GLY D N 1
ATOM 2241 C CA . GLY D 1 31 ? 33.814 24.389 83.277 1.00 42.05 336 GLY D CA 1
ATOM 2242 C C . GLY D 1 31 ? 32.440 24.465 83.898 1.00 45.69 336 GLY D C 1
ATOM 2243 O O . GLY D 1 31 ? 31.445 24.101 83.248 1.00 45.25 336 GLY D O 1
ATOM 2244 N N . VAL D 1 32 ? 32.392 24.925 85.153 1.00 49.51 337 VAL D N 1
ATOM 2245 C CA . VAL D 1 32 ? 31.135 25.166 85.886 1.00 54.19 337 VAL D CA 1
ATOM 2246 C C . VAL D 1 32 ? 30.248 26.105 85.078 1.00 55.66 337 VAL D C 1
ATOM 2247 O O . VAL D 1 32 ? 30.697 27.181 84.674 1.00 56.20 337 VAL D O 1
ATOM 2251 N N . GLY D 1 33 ? 28.999 25.696 84.844 1.00 57.13 338 GLY D N 1
ATOM 2252 C CA . GLY D 1 33 ? 28.052 26.474 84.047 1.00 58.58 338 GLY D CA 1
ATOM 2253 C C . GLY D 1 33 ? 28.319 26.410 82.551 1.00 54.45 338 GLY D C 1
ATOM 2254 O O . GLY D 1 33 ? 27.672 27.109 81.768 1.00 55.73 338 GLY D O 1
ATOM 2255 N N . ASN D 1 34 ? 29.276 25.574 82.155 1.00 50.09 339 ASN D N 1
ATOM 2256 C CA . ASN D 1 34 ? 29.633 25.401 80.752 1.00 46.50 339 ASN D CA 1
ATOM 2257 C C . ASN D 1 34 ? 29.922 23.928 80.476 1.00 42.46 339 ASN D C 1
ATOM 2258 O O . ASN D 1 34 ? 30.955 23.590 79.922 1.00 39.85 339 ASN D O 1
ATOM 2263 N N . GLN D 1 35 ? 28.997 23.061 80.874 1.00 43.23 340 GLN D N 1
ATOM 2264 C CA . GLN D 1 35 ? 29.244 21.622 80.982 1.00 41.24 340 GLN D CA 1
ATOM 2265 C C . GLN D 1 35 ? 29.487 20.948 79.636 1.00 38.36 340 GLN D C 1
ATOM 2266 O O . GLN D 1 35 ? 28.625 20.945 78.758 1.00 38.46 340 GLN D O 1
ATOM 2272 N N . HIS D 1 36 ? 30.669 20.371 79.482 1.00 36.06 341 HIS D N 1
ATOM 2273 C CA . HIS D 1 36 ? 31.014 19.675 78.244 1.00 34.24 341 HIS D CA 1
ATOM 2274 C C . HIS D 1 36 ? 30.177 18.413 78.105 1.00 34.61 341 HIS D C 1
ATOM 2275 O O . HIS D 1 36 ? 29.759 18.049 77.001 1.00 34.52 341 HIS D O 1
ATOM 2282 N N . ILE D 1 37 ? 29.928 17.759 79.234 1.00 36.20 342 ILE D N 1
ATOM 2283 C CA . ILE D 1 37 ? 29.054 16.590 79.296 1.00 37.92 342 ILE D CA 1
ATOM 2284 C C . ILE D 1 37 ? 28.047 16.858 80.427 1.00 41.30 342 ILE D C 1
ATOM 2285 O O . ILE D 1 37 ? 28.453 17.382 81.479 1.00 42.25 342 ILE D O 1
ATOM 2290 N N . PRO D 1 38 ? 26.744 16.522 80.215 1.00 42.95 343 PRO D N 1
ATOM 2291 C CA . PRO D 1 38 ? 25.713 16.846 81.198 1.00 46.92 343 PRO D CA 1
ATOM 2292 C C . PRO D 1 38 ? 26.091 16.344 82.575 1.00 49.27 343 PRO D C 1
ATOM 2293 O O . PRO D 1 38 ? 26.449 15.175 82.725 1.00 49.41 343 PRO D O 1
ATOM 2297 N N . GLY D 1 39 ? 26.033 17.233 83.560 1.00 51.42 344 GLY D N 1
ATOM 2298 C CA . GLY D 1 39 ? 26.391 16.889 84.934 1.00 55.15 344 GLY D CA 1
ATOM 2299 C C . GLY D 1 39 ? 27.875 16.985 85.267 1.00 53.03 344 GLY D C 1
ATOM 2300 O O . GLY D 1 39 ? 28.267 16.767 86.415 1.00 56.25 344 GLY D O 1
ATOM 2301 N N . ASP D 1 40 ? 28.706 17.320 84.284 1.00 48.12 345 ASP D N 1
ATOM 2302 C CA . ASP D 1 40 ? 30.162 17.306 84.490 1.00 46.04 345 ASP D CA 1
ATOM 2303 C C . ASP D 1 40 ? 30.740 18.700 84.261 1.00 43.82 345 ASP D C 1
ATOM 2304 O O . ASP D 1 40 ? 30.631 19.246 83.166 1.00 41.06 345 ASP D O 1
ATOM 2309 N N . ASN D 1 41 ? 31.340 19.271 85.302 1.00 45.64 346 ASN D N 1
ATOM 2310 C CA . ASN D 1 41 ? 31.918 20.614 85.244 1.00 45.33 346 ASN D CA 1
ATOM 2311 C C . ASN D 1 41 ? 33.375 20.642 84.786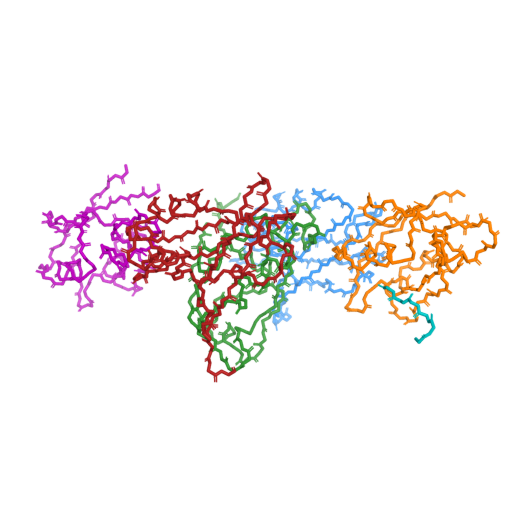 1.00 42.48 346 ASN D C 1
ATOM 2312 O O . ASN D 1 41 ? 33.966 21.714 84.661 1.00 42.62 346 ASN D O 1
ATOM 2317 N N . SER D 1 42 ? 33.945 19.469 84.526 1.00 40.57 347 SER D N 1
ATOM 2318 C CA . SER D 1 42 ? 35.371 19.357 84.232 1.00 38.54 347 SER D CA 1
ATOM 2319 C C . SER D 1 42 ? 35.797 20.057 82.956 1.00 35.63 347 SER D C 1
ATOM 2320 O O . SER D 1 42 ? 34.983 20.320 82.056 1.00 35.39 347 SER D O 1
ATOM 2323 N N . ILE D 1 43 ? 37.089 20.360 82.902 1.00 34.08 348 ILE D N 1
ATOM 2324 C CA . ILE D 1 43 ? 37.718 20.933 81.739 1.00 31.27 348 ILE D CA 1
ATOM 2325 C C . ILE D 1 43 ? 38.191 19.781 80.846 1.00 29.12 348 ILE D C 1
ATOM 2326 O O . ILE D 1 43 ? 38.873 18.865 81.329 1.00 29.07 348 ILE D O 1
ATOM 2331 N N . TYR D 1 44 ? 37.799 19.812 79.567 1.00 27.17 349 TYR D N 1
ATOM 2332 C CA . TYR D 1 44 ? 38.216 18.794 78.604 1.00 25.72 349 TYR D CA 1
ATOM 2333 C C . TYR D 1 44 ? 39.016 19.391 77.458 1.00 24.32 349 TYR D C 1
ATOM 2334 O O . TYR D 1 44 ? 38.746 20.508 77.029 1.00 23.62 349 TYR D O 1
ATOM 2343 N N . VAL D 1 45 ? 39.970 18.615 76.951 1.00 23.04 350 VAL D N 1
ATOM 2344 C CA . VAL D 1 45 ? 40.691 18.968 75.739 1.00 22.70 350 VAL D CA 1
ATOM 2345 C C . VAL D 1 45 ? 39.845 18.641 74.512 1.00 23.11 350 VAL D C 1
ATOM 2346 O O . VAL D 1 45 ? 39.423 17.498 74.356 1.00 23.16 350 VAL D O 1
ATOM 2350 N N . THR D 1 46 ? 39.632 19.634 73.642 1.00 24.13 351 THR D N 1
ATOM 2351 C CA . THR D 1 46 ? 38.785 19.478 72.453 1.00 25.66 351 THR D CA 1
ATOM 2352 C C . THR D 1 46 ? 39.522 19.588 71.122 1.00 26.31 351 THR D C 1
ATOM 2353 O O . THR D 1 46 ? 38.996 19.200 70.095 1.00 27.86 351 THR D O 1
ATOM 2357 N N . LYS D 1 47 ? 40.732 20.124 71.135 1.00 26.82 352 LYS D N 1
ATOM 2358 C CA . LYS D 1 47 ? 41.536 20.210 69.938 1.00 27.96 352 LYS D CA 1
ATOM 2359 C C . LYS D 1 47 ? 43.020 20.311 70.289 1.00 28.20 352 LYS D C 1
ATOM 2360 O O . LYS D 1 47 ? 43.379 20.998 71.250 1.00 27.00 352 LYS D O 1
ATOM 2366 N N . ILE D 1 48 ? 43.860 19.612 69.518 1.00 28.78 353 ILE D N 1
ATOM 2367 C CA . ILE D 1 48 ? 45.302 19.712 69.616 1.00 29.48 353 ILE D CA 1
ATOM 2368 C C . ILE D 1 48 ? 45.743 20.476 68.377 1.00 32.62 353 ILE D C 1
ATOM 2369 O O . ILE D 1 48 ? 45.439 20.061 67.262 1.00 34.38 353 ILE D O 1
ATOM 2374 N N . ILE D 1 49 ? 46.422 21.609 68.540 1.00 33.86 354 ILE D N 1
ATOM 2375 C CA . ILE D 1 49 ? 46.701 22.417 67.343 1.00 37.47 354 ILE D CA 1
ATOM 2376 C C . ILE D 1 49 ? 48.029 22.016 66.683 1.00 39.61 354 ILE D C 1
ATOM 2377 O O . ILE D 1 49 ? 49.060 21.926 67.351 1.00 38.72 354 ILE D O 1
ATOM 2382 N N . GLU D 1 50 ? 47.977 21.737 65.381 1.00 42.64 355 GLU D N 1
ATOM 2383 C CA . GLU D 1 50 ? 49.120 21.187 64.652 1.00 45.67 355 GLU D CA 1
ATOM 2384 C C . GLU D 1 50 ? 50.332 22.109 64.771 1.00 47.54 355 GLU D C 1
ATOM 2385 O O . GLU D 1 50 ? 50.210 23.329 64.660 1.00 49.31 355 GLU D O 1
ATOM 2391 N N . GLY D 1 51 ? 51.497 21.519 65.012 1.00 47.57 356 GLY D N 1
ATOM 2392 C CA . GLY D 1 51 ? 52.741 22.285 65.118 1.00 49.75 356 GLY D CA 1
ATOM 2393 C C . GLY D 1 51 ? 53.023 22.807 66.517 1.00 46.33 356 GLY D C 1
ATOM 2394 O O . GLY D 1 51 ? 54.159 23.125 66.847 1.00 48.10 356 GLY D O 1
ATOM 2395 N N . GLY D 1 52 ? 51.990 22.863 67.350 1.00 42.40 357 GLY D N 1
ATOM 2396 C CA . GLY D 1 52 ? 52.108 23.418 68.690 1.00 39.62 357 GLY D CA 1
ATOM 2397 C C . GLY D 1 52 ? 52.822 22.516 69.678 1.00 37.47 357 GLY D C 1
ATOM 2398 O O . GLY D 1 52 ? 53.191 21.387 69.361 1.00 37.25 357 GLY D O 1
ATOM 2399 N N . ALA D 1 53 ? 53.009 23.025 70.893 1.00 36.19 358 ALA D N 1
ATOM 2400 C CA . ALA D 1 53 ? 53.734 22.302 71.930 1.00 34.66 358 ALA D CA 1
ATOM 2401 C C . ALA D 1 53 ? 53.077 20.951 72.274 1.00 31.64 358 ALA D C 1
ATOM 2402 O O . ALA D 1 53 ? 53.767 19.931 72.358 1.00 31.24 358 ALA D O 1
ATOM 2404 N N . ALA D 1 54 ? 51.759 20.946 72.465 1.00 28.91 359 ALA D N 1
ATOM 2405 C CA . ALA D 1 54 ? 51.058 19.707 72.821 1.00 27.80 359 ALA D CA 1
ATOM 2406 C C . ALA D 1 54 ? 51.108 18.649 71.700 1.00 29.30 359 ALA D C 1
ATOM 2407 O O . ALA D 1 54 ? 51.278 17.469 71.995 1.00 29.93 359 ALA D O 1
ATOM 2409 N N . HIS D 1 55 ? 50.981 19.073 70.438 1.00 31.46 360 HIS D N 1
ATOM 2410 C CA . HIS D 1 55 ? 51.165 18.192 69.253 1.00 34.62 360 HIS D CA 1
ATOM 2411 C C . HIS D 1 55 ? 52.557 17.565 69.194 1.00 37.20 360 HIS D C 1
ATOM 2412 O O . HIS D 1 55 ? 52.689 16.351 69.091 1.00 38.56 360 HIS D O 1
ATOM 2419 N N . LYS D 1 56 ? 53.588 18.398 69.264 1.00 39.03 361 LYS D N 1
ATOM 2420 C CA . LYS D 1 56 ? 54.961 17.925 69.124 1.00 42.57 361 LYS D CA 1
ATOM 2421 C C . LYS D 1 56 ? 55.294 16.881 70.171 1.00 41.62 361 LYS D C 1
ATOM 2422 O O . LYS D 1 56 ? 55.913 15.868 69.868 1.00 44.38 361 LYS D O 1
ATOM 2428 N N . ASP D 1 57 ? 54.875 17.135 71.402 1.00 39.10 362 ASP D N 1
ATOM 2429 C CA . ASP D 1 57 ? 55.038 16.170 72.472 1.00 38.85 362 ASP D CA 1
ATOM 2430 C C . ASP D 1 57 ? 54.288 14.861 72.209 1.00 38.69 362 ASP D C 1
ATOM 2431 O O . ASP D 1 57 ? 54.771 13.791 72.573 1.00 40.39 362 ASP D O 1
ATOM 2436 N N . GLY D 1 58 ? 53.105 14.955 71.607 1.00 36.88 363 GLY D N 1
ATOM 2437 C CA . GLY D 1 58 ? 52.364 13.770 71.171 1.00 37.96 363 GLY D CA 1
ATOM 2438 C C . GLY D 1 58 ? 51.472 13.055 72.188 1.00 36.67 363 GLY D C 1
ATOM 2439 O O . GLY D 1 58 ? 50.761 12.116 71.824 1.00 37.66 363 GLY D O 1
ATOM 2440 N N . LYS D 1 59 ? 51.479 13.492 73.445 1.00 34.49 364 LYS D N 1
ATOM 2441 C CA . LYS D 1 59 ? 50.812 12.733 74.513 1.00 34.17 364 LYS D CA 1
ATOM 2442 C C . LYS D 1 59 ? 49.393 13.169 74.816 1.00 31.28 364 LYS D C 1
ATOM 2443 O O . LYS D 1 59 ? 48.538 12.332 75.095 1.00 31.48 364 LYS D O 1
ATOM 2449 N N . LEU D 1 60 ? 49.148 14.477 74.788 1.00 28.79 365 LEU D N 1
ATOM 2450 C CA . LEU D 1 60 ? 47.826 15.001 75.085 1.00 26.78 365 LEU D CA 1
ATOM 2451 C C . LEU D 1 60 ? 46.882 14.621 73.954 1.00 26.63 365 LEU D C 1
ATOM 2452 O O . LEU D 1 60 ? 47.277 14.607 72.790 1.00 27.50 365 LEU D O 1
ATOM 2457 N N . GLN D 1 61 ? 45.644 14.287 74.303 1.00 25.74 366 GLN D N 1
ATOM 2458 C CA . GLN D 1 61 ? 44.669 13.849 73.309 1.00 25.76 366 GLN D CA 1
ATOM 2459 C C . GLN D 1 61 ? 43.369 14.567 73.542 1.00 24.79 366 GLN D C 1
ATOM 2460 O O . GLN D 1 61 ? 43.013 14.898 74.667 1.00 23.85 366 GLN D O 1
ATOM 2466 N N . ILE D 1 62 ? 42.646 14.771 72.457 1.00 25.28 367 ILE D N 1
ATOM 2467 C CA . ILE D 1 62 ? 41.268 15.199 72.520 1.00 24.63 367 ILE D CA 1
ATOM 2468 C C . ILE D 1 62 ? 40.474 14.218 73.385 1.00 24.73 367 ILE D C 1
ATOM 2469 O O . ILE D 1 62 ? 40.591 12.999 73.226 1.00 24.50 367 ILE D O 1
ATOM 2474 N N . GLY D 1 63 ? 39.666 14.778 74.284 1.00 24.01 368 GLY D N 1
ATOM 2475 C CA . GLY D 1 63 ? 38.869 13.993 75.223 1.00 25.26 368 GLY D CA 1
ATOM 2476 C C . GLY D 1 63 ? 39.514 13.884 76.600 1.00 26.22 368 GLY D C 1
ATOM 2477 O O . GLY D 1 63 ? 38.876 13.420 77.545 1.00 28.03 368 GLY D O 1
ATOM 2478 N N . ASP D 1 64 ? 40.786 14.271 76.710 1.00 25.16 369 ASP D N 1
ATOM 2479 C CA . ASP D 1 64 ? 41.484 14.252 78.000 1.00 26.62 369 ASP D CA 1
ATOM 2480 C C . ASP D 1 64 ? 40.876 15.291 78.922 1.00 26.40 369 ASP D C 1
ATOM 2481 O O . ASP D 1 64 ? 40.548 16.398 78.483 1.00 25.10 369 ASP D O 1
ATOM 2486 N N . LYS D 1 65 ? 40.706 14.916 80.190 1.00 28.70 370 LYS D N 1
ATOM 2487 C CA . LYS D 1 65 ? 40.221 15.841 81.219 1.00 30.24 370 LYS D CA 1
ATOM 2488 C C . LYS D 1 65 ? 41.440 16.479 81.903 1.00 30.97 370 LYS D C 1
ATOM 2489 O O . LYS D 1 65 ? 42.387 15.772 82.263 1.00 31.96 370 LYS D O 1
ATOM 2495 N N . LEU D 1 66 ? 41.441 17.806 82.057 1.00 30.95 371 LEU D N 1
ATOM 2496 C CA . LEU D 1 66 ? 42.548 18.488 82.752 1.00 31.87 371 LEU D CA 1
ATOM 2497 C C . LEU D 1 66 ? 42.221 18.701 84.209 1.00 35.06 371 LEU D C 1
ATOM 2498 O O . LEU D 1 66 ? 41.210 19.330 84.528 1.00 36.60 371 LEU D O 1
ATOM 2503 N N . LEU D 1 67 ? 43.090 18.210 85.091 1.00 36.42 372 LEU D N 1
ATOM 2504 C CA . LEU D 1 67 ? 42.882 18.327 86.524 1.00 40.26 372 LEU D CA 1
ATOM 2505 C C . LEU D 1 67 ? 43.637 19.501 87.135 1.00 41.57 372 LEU D C 1
ATOM 2506 O O . LEU D 1 67 ? 43.157 20.132 88.082 1.00 44.34 372 LEU D O 1
ATOM 2511 N N . ALA D 1 68 ? 44.823 19.778 86.601 1.00 39.63 373 ALA D N 1
ATOM 2512 C CA . ALA D 1 68 ? 45.695 20.793 87.173 1.00 41.38 373 ALA D CA 1
ATOM 2513 C C . ALA D 1 68 ? 46.689 21.246 86.142 1.00 38.71 373 ALA D C 1
ATOM 2514 O O . ALA D 1 68 ? 47.069 20.477 85.270 1.00 36.65 373 ALA D O 1
ATOM 2516 N N . VAL D 1 69 ? 47.089 22.503 86.245 1.00 39.99 374 VAL D N 1
ATOM 2517 C CA . VAL D 1 69 ? 48.243 23.007 85.531 1.00 39.43 374 VAL D CA 1
ATOM 2518 C C . VAL D 1 69 ? 49.167 23.701 86.536 1.00 43.47 374 VAL D C 1
ATOM 2519 O O . VAL D 1 69 ? 48.800 24.718 87.130 1.00 46.05 374 VAL D O 1
ATOM 2523 N N . ASN D 1 70 ? 50.351 23.126 86.750 1.00 44.77 375 ASN D N 1
ATOM 2524 C CA . ASN D 1 70 ? 51.343 23.682 87.680 1.00 48.58 375 ASN D CA 1
ATOM 2525 C C . ASN D 1 70 ? 50.808 23.965 89.091 1.00 53.07 375 ASN D C 1
ATOM 2526 O O . ASN D 1 70 ? 51.012 25.054 89.635 1.00 56.05 375 ASN D O 1
ATOM 2531 N N . ASN D 1 71 ? 50.134 22.977 89.678 1.00 54.09 376 ASN D N 1
ATOM 2532 C CA . ASN D 1 71 ? 49.571 23.093 91.032 1.00 58.91 376 ASN D CA 1
ATOM 2533 C C . ASN D 1 71 ? 48.309 23.964 91.135 1.00 59.44 376 ASN D C 1
ATOM 2534 O O . ASN D 1 71 ? 47.709 24.056 92.210 1.00 63.72 376 ASN D O 1
ATOM 2539 N N . VAL D 1 72 ? 47.927 24.620 90.039 1.00 55.76 377 VAL D N 1
ATOM 2540 C CA . VAL D 1 72 ? 46.656 25.350 89.981 1.00 56.18 377 VAL D CA 1
ATOM 2541 C C . VAL D 1 72 ? 45.536 24.387 89.593 1.00 53.60 377 VAL D C 1
ATOM 2542 O O . VAL D 1 72 ? 45.538 23.820 88.498 1.00 48.89 377 VAL D O 1
ATOM 2546 N N . CYS D 1 73 ? 44.578 24.229 90.497 1.00 56.90 378 CYS D N 1
ATOM 2547 C CA . CYS D 1 73 ? 43.501 23.258 90.358 1.00 56.59 378 CYS D CA 1
ATOM 2548 C C . CYS D 1 73 ? 42.489 23.658 89.273 1.00 53.46 378 CYS D C 1
ATOM 2549 O O . CYS D 1 73 ? 42.004 24.792 89.251 1.00 54.95 378 CYS D O 1
ATOM 2552 N N . LEU D 1 74 ? 42.175 22.725 88.375 1.00 49.73 379 LEU D N 1
ATOM 2553 C CA . LEU D 1 74 ? 41.206 22.982 87.315 1.00 47.12 379 LEU D CA 1
ATOM 2554 C C . LEU D 1 74 ? 39.871 22.257 87.521 1.00 48.22 379 LEU D C 1
ATOM 2555 O O . LEU D 1 74 ? 39.027 22.224 86.620 1.00 46.17 379 LEU D O 1
ATOM 2560 N N . GLU D 1 75 ? 39.687 21.676 88.701 1.00 52.24 380 GLU D N 1
ATOM 2561 C CA . GLU D 1 75 ? 38.435 21.011 89.040 1.00 54.64 380 GLU D CA 1
ATOM 2562 C C . GLU D 1 75 ? 37.461 22.005 89.664 1.00 57.98 380 GLU D C 1
ATOM 2563 O O . GLU D 1 75 ? 37.845 22.826 90.496 1.00 61.49 380 GLU D O 1
ATOM 2569 N N . GLU D 1 76 ? 36.206 21.929 89.235 1.00 57.30 381 GLU D N 1
ATOM 2570 C CA . GLU D 1 76 ? 35.149 22.827 89.701 1.00 60.82 381 GLU D CA 1
ATOM 2571 C C . GLU D 1 76 ? 35.489 24.316 89.537 1.00 60.57 381 GLU D C 1
ATOM 2572 O O . GLU D 1 76 ? 35.201 25.128 90.417 1.00 65.58 381 GLU D O 1
ATOM 2578 N N . VAL D 1 77 ? 36.079 24.660 88.394 1.00 55.19 382 VAL D N 1
ATOM 2579 C CA . VAL D 1 77 ? 36.327 26.053 88.017 1.00 55.14 382 VAL D CA 1
ATOM 2580 C C . VAL D 1 77 ? 35.471 26.442 86.803 1.00 53.12 382 VAL D C 1
ATOM 2581 O O . VAL D 1 77 ? 34.982 25.578 86.073 1.00 49.25 382 VAL D O 1
ATOM 2585 N N . THR D 1 78 ? 35.295 27.746 86.591 1.00 55.30 383 THR D N 1
ATOM 2586 C CA . THR D 1 78 ? 34.691 28.242 85.350 1.00 53.77 383 THR D CA 1
ATOM 2587 C C . THR D 1 78 ? 35.647 28.046 84.173 1.00 49.21 383 THR D C 1
ATOM 2588 O O . THR D 1 78 ? 36.857 27.851 84.359 1.00 47.62 383 THR D O 1
ATOM 2592 N N . HIS D 1 79 ? 35.094 28.095 82.965 1.00 47.74 384 HIS D N 1
ATOM 2593 C CA . HIS D 1 79 ? 35.875 28.051 81.737 1.00 44.71 384 HIS D CA 1
ATOM 2594 C C . HIS D 1 79 ? 36.890 29.204 81.670 1.00 46.36 384 HIS D C 1
ATOM 2595 O O . HIS D 1 79 ? 38.058 29.001 81.321 1.00 43.58 384 HIS D O 1
ATOM 2602 N N . GLU D 1 80 ? 36.428 30.405 82.011 1.00 50.91 385 GLU D N 1
ATOM 2603 C CA . GLU D 1 80 ? 37.259 31.609 82.026 1.00 54.36 385 GLU D CA 1
ATOM 2604 C C . GLU D 1 80 ? 38.451 31.492 82.988 1.00 54.04 385 GLU D C 1
ATOM 2605 O O . GLU D 1 80 ? 39.549 31.949 82.668 1.00 53.81 385 GLU D O 1
ATOM 2611 N N . GLU D 1 81 ? 38.227 30.895 84.160 1.00 54.49 386 GLU D N 1
ATOM 2612 C CA . GLU D 1 81 ? 39.311 30.641 85.115 1.00 54.89 386 GLU D CA 1
ATOM 2613 C C . GLU D 1 81 ? 40.353 29.711 84.525 1.00 49.78 386 GLU D C 1
ATOM 2614 O O . GLU D 1 81 ? 41.554 29.979 84.620 1.00 49.52 386 GLU D O 1
ATOM 2620 N N . ALA D 1 82 ? 39.884 28.630 83.895 1.00 45.58 387 ALA D N 1
ATOM 2621 C CA . ALA D 1 82 ? 40.767 27.636 83.300 1.00 41.35 387 ALA D CA 1
ATOM 2622 C C . ALA D 1 82 ? 41.623 28.267 82.212 1.00 40.45 387 ALA D C 1
ATOM 2623 O O . ALA D 1 82 ? 42.813 27.986 82.120 1.00 38.86 387 ALA D O 1
ATOM 2625 N N . VAL D 1 83 ? 41.002 29.128 81.409 1.00 42.01 388 VAL D N 1
ATOM 2626 C CA . VAL D 1 83 ? 41.665 29.805 80.296 1.00 42.87 388 VAL D CA 1
ATOM 2627 C C . VAL D 1 83 ? 42.757 30.748 80.831 1.00 46.24 388 VAL D C 1
ATOM 2628 O O . VAL D 1 83 ? 43.850 30.822 80.269 1.00 45.66 388 VAL D O 1
ATOM 2632 N N . THR D 1 84 ? 42.452 31.425 81.933 1.00 50.03 389 THR D N 1
ATOM 2633 C CA . THR D 1 84 ? 43.397 32.313 82.620 1.00 53.82 389 THR D CA 1
ATOM 2634 C C . THR D 1 84 ? 44.540 31.541 83.263 1.00 52.28 389 THR D C 1
ATOM 2635 O O . THR D 1 84 ? 45.696 31.933 83.122 1.00 53.69 389 THR D O 1
ATOM 2639 N N . ALA D 1 85 ? 44.231 30.440 83.948 1.00 50.52 390 ALA D N 1
ATOM 2640 C CA . ALA D 1 85 ? 45.280 29.613 84.566 1.00 49.56 390 ALA D CA 1
ATOM 2641 C C . ALA D 1 85 ? 46.250 29.029 83.533 1.00 46.41 390 ALA D C 1
ATOM 2642 O O . ALA D 1 85 ? 47.443 28.892 83.814 1.00 47.00 390 ALA D O 1
ATOM 2644 N N . LEU D 1 86 ? 45.743 28.692 82.347 1.00 43.64 391 LEU D N 1
ATOM 2645 C CA . LEU D 1 86 ? 46.587 28.137 81.287 1.00 41.18 391 LEU D CA 1
ATOM 2646 C C . LEU D 1 86 ? 47.423 29.213 80.570 1.00 43.59 391 LEU D C 1
ATOM 2647 O O . LEU D 1 86 ? 48.601 28.991 80.251 1.00 42.94 391 LEU D O 1
ATOM 2652 N N . LYS D 1 87 ? 46.815 30.375 80.330 1.00 46.60 392 LYS D N 1
ATOM 2653 C CA . LYS D 1 87 ? 47.500 31.495 79.693 1.00 50.21 392 LYS D CA 1
ATOM 2654 C C . LYS D 1 87 ? 48.641 32.019 80.570 1.00 52.92 392 LYS D C 1
ATOM 2655 O O . LYS D 1 87 ? 49.665 32.487 80.068 1.00 54.46 392 LYS D O 1
ATOM 2661 N N . ASN D 1 88 ? 48.460 31.906 81.882 1.00 53.76 393 ASN D N 1
ATOM 2662 C CA . ASN D 1 88 ? 49.314 32.575 82.851 1.00 57.63 393 ASN D CA 1
ATOM 2663 C C . ASN D 1 88 ? 50.424 31.729 83.469 1.00 56.06 393 ASN D C 1
ATOM 2664 O O . ASN D 1 88 ? 50.896 32.010 84.569 1.00 59.22 393 ASN D O 1
ATOM 2669 N N . THR D 1 89 ? 50.849 30.702 82.761 1.00 51.89 394 THR D N 1
ATOM 2670 C CA . THR D 1 89 ? 51.916 29.850 83.268 1.00 50.96 394 THR D CA 1
ATOM 2671 C C . THR D 1 89 ? 53.263 30.357 82.783 1.00 52.35 394 THR D C 1
ATOM 2672 O O . THR D 1 89 ? 53.330 31.169 81.860 1.00 53.74 394 THR D O 1
ATOM 2676 N N . SER D 1 90 ? 54.337 29.898 83.415 1.00 52.49 395 SER D N 1
ATOM 2677 C CA . SER D 1 90 ? 55.669 30.103 82.869 1.00 53.45 395 SER D CA 1
ATOM 2678 C C . SER D 1 90 ? 55.876 29.180 81.657 1.00 49.65 395 SER D C 1
ATOM 2679 O O . SER D 1 90 ? 54.925 28.550 81.170 1.00 46.12 395 SER D O 1
ATOM 2682 N N . ASP D 1 91 ? 57.104 29.111 81.161 1.00 50.42 396 ASP D N 1
ATOM 2683 C CA . ASP D 1 91 ? 57.387 28.356 79.946 1.00 48.58 396 ASP D CA 1
ATOM 2684 C C . ASP D 1 91 ? 57.434 26.838 80.160 1.00 45.54 396 ASP D C 1
ATOM 2685 O O . ASP D 1 91 ? 57.312 26.075 79.210 1.00 43.80 396 ASP D O 1
ATOM 2690 N N . PHE D 1 92 ? 57.581 26.408 81.411 1.00 45.78 397 PHE D N 1
ATOM 2691 C CA . PHE D 1 92 ? 57.673 24.986 81.742 1.00 43.84 397 PHE D CA 1
ATOM 2692 C C . PHE D 1 92 ? 56.374 24.564 82.397 1.00 41.92 397 PHE D C 1
ATOM 2693 O O . PHE D 1 92 ? 56.027 25.071 83.456 1.00 43.83 397 PHE D O 1
ATOM 2701 N N . VAL D 1 93 ? 55.656 23.642 81.766 1.00 39.02 398 VAL D N 1
ATOM 2702 C CA . VAL D 1 93 ? 54.295 23.329 82.186 1.00 37.72 398 VAL D CA 1
ATOM 2703 C C . VAL D 1 93 ? 54.067 21.858 82.533 1.00 37.03 398 VAL D C 1
ATOM 2704 O O . VAL D 1 93 ? 54.327 20.951 81.743 1.00 35.60 398 VAL D O 1
ATOM 2708 N N . TYR D 1 94 ? 53.563 21.650 83.737 1.00 38.60 399 TYR D N 1
ATOM 2709 C CA . TYR D 1 94 ? 53.154 20.346 84.195 1.00 39.21 399 TYR D CA 1
ATOM 2710 C C . TYR D 1 94 ? 51.623 20.270 84.139 1.00 37.79 399 TYR D C 1
ATOM 2711 O O . TYR D 1 94 ? 50.919 21.036 84.808 1.00 38.48 399 TYR D O 1
ATOM 2720 N N . LEU D 1 95 ? 51.127 19.364 83.293 1.00 35.60 400 LEU D N 1
ATOM 2721 C CA . LEU D 1 95 ? 49.702 19.124 83.123 1.00 34.28 400 LEU D CA 1
ATOM 2722 C C . LEU D 1 95 ? 49.341 17.786 83.723 1.00 35.44 400 LEU D C 1
ATOM 2723 O O . LEU D 1 95 ? 49.799 16.755 83.243 1.00 35.25 400 LEU D O 1
ATOM 2728 N N . LYS D 1 96 ? 48.525 17.804 84.773 1.00 37.16 401 LYS D N 1
ATOM 2729 C CA . LYS D 1 96 ? 47.943 16.585 85.306 1.00 38.72 401 LYS D CA 1
ATOM 2730 C C . LYS D 1 96 ? 46.638 16.333 84.542 1.00 36.79 401 LYS D C 1
ATOM 2731 O O . LYS D 1 96 ? 45.748 17.200 84.508 1.00 35.79 401 LYS D O 1
ATOM 2737 N N . VAL D 1 97 ? 46.526 15.163 83.918 1.00 36.09 402 VAL D N 1
ATOM 2738 C CA . VAL D 1 97 ? 45.330 14.849 83.146 1.00 34.45 402 VAL D CA 1
ATOM 2739 C C . VAL D 1 97 ? 44.755 13.480 83.537 1.00 37.23 402 VAL D C 1
ATOM 2740 O O . VAL D 1 97 ? 45.506 12.581 83.953 1.00 38.80 402 VAL D O 1
ATOM 2744 N N . ALA D 1 98 ? 43.428 13.349 83.421 1.00 36.87 403 ALA D N 1
ATOM 2745 C CA . ALA D 1 98 ? 42.746 12.056 83.551 1.00 40.01 403 ALA D CA 1
ATOM 2746 C C . ALA D 1 98 ? 42.300 11.541 82.177 1.00 38.67 403 ALA D C 1
ATOM 2747 O O . ALA D 1 98 ? 41.673 12.269 81.409 1.00 35.81 403 ALA D O 1
ATOM 2749 N N . LYS D 1 99 ? 42.642 10.293 81.877 1.00 41.52 404 LYS D N 1
ATOM 2750 C CA . LYS D 1 99 ? 42.228 9.642 80.642 1.00 41.94 404 LYS D CA 1
ATOM 2751 C C . LYS D 1 99 ? 41.004 8.793 80.930 1.00 45.30 404 LYS D C 1
ATOM 2752 O O . LYS D 1 99 ? 40.943 8.128 81.966 1.00 49.21 404 LYS D O 1
ATOM 2758 N N . PRO D 1 100 ? 40.006 8.834 80.036 1.00 44.49 405 PRO D N 1
ATOM 2759 C CA . PRO D 1 100 ? 38.878 7.931 80.246 1.00 47.90 405 PRO D CA 1
ATOM 2760 C C . PRO D 1 100 ? 39.317 6.464 80.161 1.00 52.36 405 PRO D C 1
ATOM 2761 O O . PRO D 1 100 ? 40.203 6.125 79.371 1.00 51.97 405 PRO D O 1
ATOM 2765 N N . THR D 1 101 ? 38.718 5.619 81.000 1.00 57.19 406 THR D N 1
ATOM 2766 C CA . THR D 1 101 ? 38.951 4.170 80.961 1.00 62.64 406 THR D CA 1
ATOM 2767 C C . THR D 1 101 ? 37.659 3.384 80.772 1.00 65.72 406 THR D C 1
ATOM 2768 O O . THR D 1 101 ? 36.571 3.882 81.054 1.00 65.01 406 THR D O 1
ATOM 2772 N N . SER D 1 102 ? 37.798 2.161 80.273 1.00 69.95 407 SER D N 1
ATOM 2773 C CA . SER D 1 102 ? 36.669 1.268 80.047 1.00 74.29 407 SER D CA 1
ATOM 2774 C C . SER D 1 102 ? 36.672 0.161 81.100 1.00 82.04 407 SER D C 1
ATOM 2775 O O . SER D 1 102 ? 37.200 0.340 82.198 1.00 83.41 407 SER D O 1
ATOM 2778 N N . MET D 1 103 ? 36.075 -0.976 80.758 1.00 87.72 408 MET D N 1
ATOM 2779 C CA . MET D 1 103 ? 36.114 -2.165 81.595 1.00 96.38 408 MET D CA 1
ATOM 2780 C C . MET D 1 103 ? 37.011 -3.221 80.951 1.00 100.45 408 MET D C 1
ATOM 2781 O O . MET D 1 103 ? 37.378 -4.219 81.588 1.00 107.63 408 MET D O 1
ATOM 2786 N N . TYR D 1 104 ? 37.360 -2.988 79.686 1.00 96.68 409 TYR D N 1
ATOM 2787 C CA . TYR D 1 104 ? 37.997 -4.007 78.848 1.00 100.93 409 TYR D CA 1
ATOM 2788 C C . TYR D 1 104 ? 39.244 -3.455 78.165 1.00 96.41 409 TYR D C 1
ATOM 2789 O O . TYR D 1 104 ? 39.817 -2.464 78.610 1.00 91.52 409 TYR D O 1
ATOM 2798 N N . LYS E 1 11 ? 9.056 33.595 69.261 1.00 96.92 316 LYS E N 1
ATOM 2799 C CA . LYS E 1 11 ? 9.654 32.341 69.801 1.00 87.91 316 LYS E CA 1
ATOM 2800 C C . LYS E 1 11 ? 8.668 31.607 70.709 1.00 82.19 316 LYS E C 1
ATOM 2801 O O . LYS E 1 11 ? 8.583 30.372 70.688 1.00 76.68 316 LYS E O 1
ATOM 2807 N N . ILE E 1 12 ? 7.922 32.374 71.502 1.00 84.03 317 ILE E N 1
ATOM 2808 C CA . ILE E 1 12 ? 7.091 31.805 72.560 1.00 78.89 317 ILE E CA 1
ATOM 2809 C C . ILE E 1 12 ? 5.687 31.478 72.074 1.00 79.53 317 ILE E C 1
ATOM 2810 O O . ILE E 1 12 ? 5.019 32.306 71.454 1.00 86.21 317 ILE E O 1
ATOM 2815 N N . MET E 1 13 ? 5.261 30.253 72.355 1.00 73.29 318 MET E N 1
ATOM 2816 C CA . MET E 1 13 ? 3.878 29.853 72.173 1.00 73.53 318 MET E CA 1
ATOM 2817 C C . MET E 1 13 ? 3.372 29.153 73.440 1.00 67.38 318 MET E C 1
ATOM 2818 O O . MET E 1 13 ? 4.176 28.660 74.241 1.00 62.49 318 MET E O 1
ATOM 2823 N N . GLU E 1 14 ? 2.049 29.141 73.617 1.00 67.63 319 GLU E N 1
ATOM 2824 C CA . GLU E 1 14 ? 1.403 28.491 74.757 1.00 63.13 319 GLU E CA 1
ATOM 2825 C C . GLU E 1 14 ? 0.806 27.166 74.323 1.00 59.62 319 GLU E C 1
ATOM 2826 O O . GLU E 1 14 ? 0.090 27.094 73.320 1.00 62.54 319 GLU E O 1
ATOM 2832 N N . ILE E 1 15 ? 1.073 26.122 75.089 1.00 53.93 320 ILE E N 1
ATOM 2833 C CA . ILE E 1 15 ? 0.455 24.843 74.822 1.00 51.81 320 ILE E CA 1
ATOM 2834 C C . ILE E 1 15 ? -0.395 24.446 76.030 1.00 50.08 320 ILE E C 1
ATOM 2835 O O . ILE E 1 15 ? 0.114 24.318 77.147 1.00 48.05 320 ILE E O 1
ATOM 2840 N N . LYS E 1 16 ? -1.693 24.291 75.803 1.00 51.44 321 LYS E N 1
ATOM 2841 C CA . LYS E 1 16 ? -2.612 23.840 76.842 1.00 50.14 321 LYS E CA 1
ATOM 2842 C C . LYS E 1 16 ? -2.846 22.343 76.656 1.00 48.06 321 LYS E C 1
ATOM 2843 O O . LYS E 1 16 ? -3.147 21.893 75.558 1.00 49.55 321 LYS E O 1
ATOM 2849 N N . LEU E 1 17 ? -2.671 21.568 77.720 1.00 45.32 322 LEU E N 1
ATOM 2850 C CA . LEU E 1 17 ? -2.838 20.119 77.637 1.00 43.95 322 LEU E CA 1
ATOM 2851 C C . LEU E 1 17 ? -3.737 19.590 78.741 1.00 43.79 322 LEU E C 1
ATOM 2852 O O . LEU E 1 17 ? -3.852 20.191 79.815 1.00 43.30 322 LEU E O 1
ATOM 2857 N N . ILE E 1 18 ? -4.378 18.465 78.453 1.00 44.71 323 ILE E N 1
ATOM 2858 C CA . ILE E 1 18 ? -5.130 17.721 79.445 1.00 45.51 323 ILE E CA 1
ATOM 2859 C C . ILE E 1 18 ? -4.370 16.428 79.665 1.00 45.27 323 ILE E C 1
ATOM 2860 O O . ILE E 1 18 ? -4.217 15.624 78.748 1.00 45.69 323 ILE E O 1
ATOM 2865 N N . LYS E 1 19 ? -3.885 16.267 80.895 1.00 45.10 324 LYS E N 1
ATOM 2866 C CA . LYS E 1 19 ? -3.101 15.124 81.323 1.00 46.23 324 LYS E CA 1
ATOM 2867 C C . LYS E 1 19 ? -3.887 13.847 81.033 1.00 49.56 324 LYS E C 1
ATOM 2868 O O . LYS E 1 19 ? -5.080 13.766 81.337 1.00 51.33 324 LYS E O 1
ATOM 2874 N N . GLY E 1 20 ? -3.236 12.866 80.412 1.00 51.14 325 GLY E N 1
ATOM 2875 C CA . GLY E 1 20 ? -3.877 11.575 80.142 1.00 56.00 325 GLY E CA 1
ATOM 2876 C C . GLY E 1 20 ? -3.816 10.624 81.333 1.00 59.07 325 GLY E C 1
ATOM 2877 O O . GLY E 1 20 ? -3.314 10.995 82.399 1.00 57.81 325 GLY E O 1
ATOM 2878 N N . PRO E 1 21 ? -4.329 9.387 81.167 1.00 64.10 326 PRO E N 1
ATOM 2879 C CA . PRO E 1 21 ? -4.079 8.355 82.176 1.00 68.23 326 PRO E CA 1
ATOM 2880 C C . PRO E 1 21 ? -2.583 8.086 82.304 1.00 68.01 326 PRO E C 1
ATOM 2881 O O . PRO E 1 21 ? -2.101 7.766 83.388 1.00 69.67 326 PRO E O 1
ATOM 2885 N N . LYS E 1 22 ? -1.860 8.245 81.197 1.00 66.48 327 LYS E N 1
ATOM 2886 C CA . LYS E 1 22 ? -0.416 8.048 81.176 1.00 66.33 327 LYS E CA 1
ATOM 2887 C C . LYS E 1 22 ? 0.358 9.321 81.507 1.00 60.46 327 LYS E C 1
ATOM 2888 O O . LYS E 1 22 ? 1.587 9.308 81.573 1.00 60.09 327 LYS E O 1
ATOM 2894 N N . GLY E 1 23 ? -0.364 10.414 81.728 1.00 56.79 328 GLY E N 1
ATOM 2895 C CA . GLY E 1 23 ? 0.271 11.693 82.028 1.00 51.85 328 GLY E CA 1
ATOM 2896 C C . GLY E 1 23 ? 0.407 12.572 80.803 1.00 48.45 328 GLY E C 1
ATOM 2897 O O . GLY E 1 23 ? -0.391 12.476 79.865 1.00 49.11 328 GLY E O 1
ATOM 2898 N N . LEU E 1 24 ? 1.432 13.422 80.803 1.00 45.28 329 LEU E N 1
ATOM 2899 C CA . LEU E 1 24 ? 1.606 14.380 79.725 1.00 42.86 329 LEU E CA 1
ATOM 2900 C C . LEU E 1 24 ? 2.284 13.773 78.504 1.00 43.60 329 LEU E C 1
ATOM 2901 O O . LEU E 1 24 ? 2.056 14.221 77.387 1.00 43.63 329 LEU E O 1
ATOM 2906 N N . GLY E 1 25 ? 3.119 12.760 78.725 1.00 44.94 330 GLY E N 1
ATOM 2907 C CA . GLY E 1 25 ? 3.728 12.001 77.640 1.00 46.50 330 GLY E CA 1
ATOM 2908 C C . GLY E 1 25 ? 4.839 12.683 76.858 1.00 44.72 330 GLY E C 1
ATOM 2909 O O . GLY E 1 25 ? 4.853 12.633 75.627 1.00 46.29 330 GLY E O 1
ATOM 2910 N N . PHE E 1 26 ? 5.773 13.313 77.567 1.00 41.96 331 PHE E N 1
ATOM 2911 C CA . PHE E 1 26 ? 7.022 13.776 76.965 1.00 40.86 331 PHE E CA 1
ATOM 2912 C C . PHE E 1 26 ? 8.157 13.664 77.985 1.00 40.44 331 PHE E C 1
ATOM 2913 O O . PHE E 1 26 ? 7.901 13.718 79.193 1.00 39.94 331 PHE E O 1
ATOM 2921 N N . SER E 1 27 ? 9.386 13.484 77.490 1.00 40.67 332 SER E N 1
ATOM 2922 C CA . SER E 1 27 ? 10.598 13.438 78.317 1.00 40.84 332 SER E CA 1
ATOM 2923 C C . SER E 1 27 ? 11.335 14.774 78.287 1.00 38.30 332 SER E C 1
ATOM 2924 O O . SER E 1 27 ? 11.271 15.513 77.298 1.00 37.73 332 SER E O 1
ATOM 2927 N N . ILE E 1 28 ? 12.035 15.068 79.382 1.00 38.20 333 ILE E N 1
ATOM 2928 C CA . ILE E 1 28 ? 12.825 16.293 79.528 1.00 36.53 333 ILE E CA 1
ATOM 2929 C C . ILE E 1 28 ? 14.264 16.004 79.965 1.00 37.28 333 ILE E C 1
ATOM 2930 O O . ILE E 1 28 ? 14.528 15.051 80.706 1.00 39.25 333 ILE E O 1
ATOM 2935 N N . ALA E 1 29 ? 15.178 16.828 79.466 1.00 36.28 334 ALA E N 1
ATOM 2936 C CA . ALA E 1 29 ? 16.561 16.888 79.929 1.00 37.28 334 ALA E CA 1
ATOM 2937 C C . ALA E 1 29 ? 16.887 18.350 80.250 1.00 36.49 334 ALA E C 1
ATOM 2938 O O . ALA E 1 29 ? 16.074 19.244 79.985 1.00 35.75 334 ALA E O 1
ATOM 2940 N N . GLY E 1 30 ? 18.053 18.592 80.846 1.00 37.50 335 GLY E N 1
ATOM 2941 C CA . GLY E 1 30 ? 18.495 19.954 81.134 1.00 38.01 335 GLY E CA 1
ATOM 2942 C C . GLY E 1 30 ? 18.407 20.347 82.592 1.00 39.90 335 GLY E C 1
ATOM 2943 O O . GLY E 1 30 ? 18.181 19.508 83.467 1.00 41.74 335 GLY E O 1
ATOM 2944 N N . GLY E 1 31 ? 18.583 21.634 82.860 1.00 40.95 336 GLY E N 1
ATOM 2945 C CA . GLY E 1 31 ? 18.615 22.119 84.239 1.00 43.58 336 GLY E CA 1
ATOM 2946 C C . GLY E 1 31 ? 19.975 22.625 84.674 1.00 46.45 336 GLY E C 1
ATOM 2947 O O . GLY E 1 31 ? 21.002 22.296 84.069 1.00 46.10 336 GLY E O 1
ATOM 2948 N N . VAL E 1 32 ? 19.978 23.443 85.719 1.00 49.88 337 VAL E N 1
ATOM 2949 C CA . VAL E 1 32 ? 21.203 23.908 86.342 1.00 53.83 337 VAL E CA 1
ATOM 2950 C C . VAL E 1 32 ? 21.957 22.685 86.865 1.00 55.10 337 VAL E C 1
ATOM 2951 O O . VAL E 1 32 ? 21.386 21.861 87.594 1.00 56.00 337 VAL E O 1
ATOM 2955 N N . GLY E 1 33 ? 23.217 22.557 86.450 1.00 55.67 338 GLY E N 1
ATOM 2956 C CA . GLY E 1 33 ? 24.108 21.489 86.923 1.00 57.83 338 GLY E CA 1
ATOM 2957 C C . GLY E 1 33 ? 24.026 20.214 86.102 1.00 54.70 338 GLY E C 1
ATOM 2958 O O . GLY E 1 33 ? 24.779 19.265 86.333 1.00 56.63 338 GLY E O 1
ATOM 2959 N N . ASN E 1 34 ? 23.097 20.201 85.152 1.00 50.65 339 ASN E N 1
ATOM 2960 C CA . ASN E 1 34 ? 22.867 19.069 84.266 1.00 48.67 339 ASN E CA 1
ATOM 2961 C C . ASN E 1 34 ? 22.556 19.592 82.857 1.00 44.78 339 ASN E C 1
ATOM 2962 O O . ASN E 1 34 ? 21.510 19.289 82.289 1.00 42.23 339 ASN E O 1
ATOM 2967 N N . GLN E 1 35 ? 23.466 20.388 82.305 1.00 44.89 340 GLN E N 1
ATOM 2968 C CA . GLN E 1 35 ? 23.222 21.075 81.025 1.00 43.04 340 GLN E CA 1
ATOM 2969 C C . GLN E 1 35 ? 23.027 20.131 79.832 1.00 41.35 340 GLN E C 1
ATOM 2970 O O . GLN E 1 35 ? 23.847 19.243 79.581 1.00 42.44 340 GLN E O 1
ATOM 2976 N N . HIS E 1 36 ? 21.914 20.317 79.126 1.00 39.49 341 HIS E N 1
ATOM 2977 C CA . HIS E 1 36 ? 21.618 19.572 77.908 1.00 38.90 341 HIS E CA 1
ATOM 2978 C C . HIS E 1 36 ? 22.445 20.094 76.728 1.00 39.58 341 HIS E C 1
ATOM 2979 O O . HIS E 1 36 ? 22.829 19.330 75.841 1.00 39.68 341 HIS E O 1
ATOM 2986 N N . ILE E 1 37 ? 22.712 21.401 76.744 1.00 40.07 342 ILE E N 1
ATOM 2987 C CA . ILE E 1 37 ? 23.629 22.065 75.809 1.00 41.48 342 ILE E CA 1
ATOM 2988 C C . ILE E 1 37 ? 24.623 22.831 76.685 1.00 42.79 342 ILE E C 1
ATOM 2989 O O . ILE E 1 37 ? 24.195 23.484 77.651 1.00 42.65 342 ILE E O 1
ATOM 2994 N N . PRO E 1 38 ? 25.943 22.739 76.375 1.00 43.82 343 PRO E N 1
ATOM 2995 C CA . PRO E 1 38 ? 26.944 23.446 77.170 1.00 45.97 343 PRO E CA 1
ATOM 2996 C C . PRO E 1 38 ? 26.654 24.936 77.246 1.00 47.75 343 PRO E C 1
ATOM 2997 O O . PRO E 1 38 ? 26.419 25.577 76.225 1.00 48.88 343 PRO E O 1
ATOM 3001 N N . GLY E 1 39 ? 26.659 25.472 78.457 1.00 48.95 344 GLY E N 1
ATOM 3002 C CA . GLY E 1 39 ? 26.407 26.888 78.653 1.00 52.65 344 GLY E CA 1
ATOM 3003 C C . GLY E 1 39 ? 24.951 27.223 78.887 1.00 51.85 344 GLY E C 1
ATOM 3004 O O . GLY E 1 39 ? 24.627 28.351 79.259 1.00 55.28 344 GLY E O 1
ATOM 3005 N N . ASP E 1 40 ? 24.074 26.241 78.686 1.00 48.32 345 ASP E N 1
ATOM 3006 C CA . ASP E 1 40 ? 22.636 26.465 78.780 1.00 47.47 345 ASP E CA 1
ATOM 3007 C C . ASP E 1 40 ? 21.984 25.640 79.891 1.00 45.35 345 ASP E C 1
ATOM 3008 O O . ASP E 1 40 ? 22.078 24.413 79.918 1.00 42.72 345 ASP E O 1
ATOM 3013 N N . ASN E 1 41 ? 21.297 26.336 80.793 1.00 47.30 346 ASN E N 1
ATOM 3014 C CA . ASN E 1 41 ? 20.616 25.701 81.918 1.00 46.47 346 ASN E CA 1
ATOM 3015 C C . ASN E 1 41 ? 19.181 25.235 81.647 1.00 43.82 346 ASN E C 1
ATOM 3016 O O . ASN E 1 41 ? 18.633 24.435 82.401 1.00 42.77 346 ASN E O 1
ATOM 3021 N N . SER E 1 42 ? 18.584 25.726 80.570 1.00 43.50 347 SER E N 1
ATOM 3022 C CA . SER E 1 42 ? 17.177 25.452 80.243 1.00 41.96 347 SER E CA 1
ATOM 3023 C C . SER E 1 42 ? 16.744 23.972 80.213 1.00 39.06 347 SER E C 1
ATOM 3024 O O . SER E 1 42 ? 17.562 23.061 80.062 1.00 38.10 347 SER E O 1
ATOM 3027 N N . I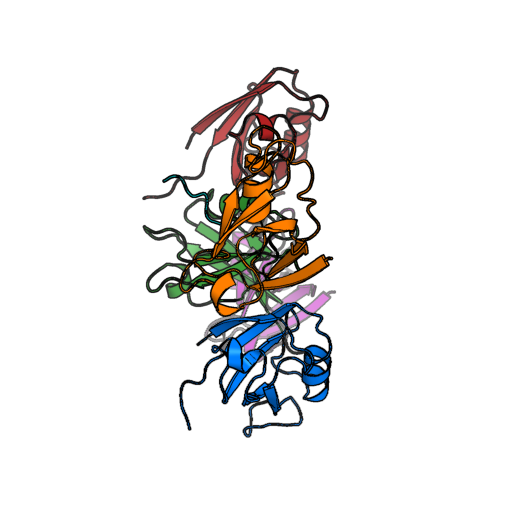LE E 1 43 ? 15.435 23.768 80.345 1.00 38.13 348 ILE E N 1
ATOM 3028 C CA . ILE E 1 43 ? 14.791 22.456 80.244 1.00 36.01 348 ILE E CA 1
ATOM 3029 C C . ILE E 1 43 ? 14.334 22.250 78.817 1.00 35.31 348 ILE E C 1
ATOM 3030 O O . ILE E 1 43 ? 13.633 23.095 78.249 1.00 36.63 348 ILE E O 1
ATOM 3035 N N . TYR E 1 44 ? 14.730 21.121 78.243 1.00 34.47 349 TYR E N 1
ATOM 3036 C CA . TYR E 1 44 ? 14.415 20.805 76.863 1.00 34.57 349 TYR E CA 1
ATOM 3037 C C . TYR E 1 44 ? 13.621 19.516 76.794 1.00 34.08 349 TYR E C 1
ATOM 3038 O O . TYR E 1 44 ? 13.819 18.611 77.615 1.00 33.25 349 TYR E O 1
ATOM 3047 N N . VAL E 1 45 ? 12.719 19.452 75.815 1.00 34.77 350 VAL E N 1
ATOM 3048 C CA . VAL E 1 45 ? 11.973 18.246 75.512 1.00 35.16 350 VAL E CA 1
ATOM 3049 C C . VAL E 1 45 ? 12.873 17.381 74.642 1.00 37.46 350 VAL E C 1
ATOM 3050 O O . VAL E 1 45 ? 13.395 17.846 73.632 1.00 38.38 350 VAL E O 1
ATOM 3054 N N . THR E 1 46 ? 13.056 16.126 75.052 1.00 38.68 351 THR E N 1
ATOM 3055 C CA . THR E 1 46 ? 13.910 15.184 74.330 1.00 41.79 351 THR E CA 1
ATOM 3056 C C . THR E 1 46 ? 13.144 14.063 73.622 1.00 44.88 351 THR E C 1
ATOM 3057 O O . THR E 1 46 ? 13.707 13.358 72.780 1.00 48.21 351 THR E O 1
ATOM 3061 N N . LYS E 1 47 ? 11.871 13.896 73.969 1.00 44.83 352 LYS E N 1
ATOM 3062 C CA . LYS E 1 47 ? 11.071 12.780 73.472 1.00 48.37 352 LYS E CA 1
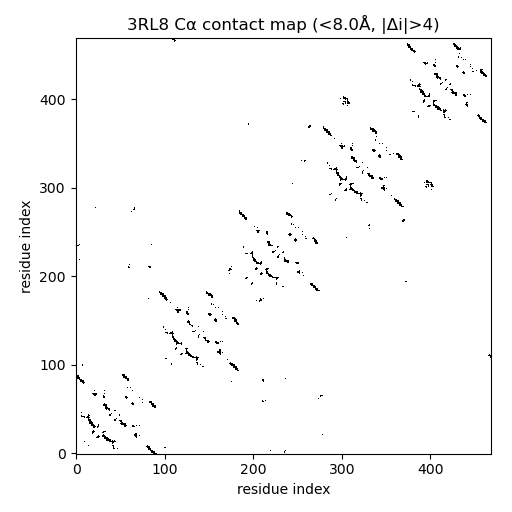ATOM 3063 C C . LYS E 1 47 ? 9.576 13.055 73.646 1.00 47.36 352 LYS E C 1
ATOM 3064 O O . LYS E 1 47 ? 9.158 13.557 74.676 1.00 44.75 352 LYS E O 1
ATOM 3070 N N . ILE E 1 48 ? 8.787 12.739 72.619 1.00 50.38 353 ILE E N 1
ATOM 3071 C CA . ILE E 1 48 ? 7.331 12.784 72.694 1.00 50.52 353 ILE E CA 1
ATOM 3072 C C . ILE E 1 48 ? 6.836 11.338 72.629 1.00 54.80 353 ILE E C 1
ATOM 3073 O O . ILE E 1 48 ? 7.033 10.666 71.613 1.00 59.11 353 ILE E O 1
ATOM 3078 N N . ILE E 1 49 ? 6.196 10.857 73.695 1.00 54.10 354 ILE E N 1
ATOM 3079 C CA . ILE E 1 49 ? 5.751 9.463 73.706 1.00 59.18 354 ILE E CA 1
ATOM 3080 C C . ILE E 1 49 ? 4.483 9.281 72.872 1.00 62.23 354 ILE E C 1
ATOM 3081 O O . ILE E 1 49 ? 3.533 10.057 73.005 1.00 59.42 354 ILE E O 1
ATOM 3086 N N . GLU E 1 50 ? 4.502 8.273 71.996 1.00 68.20 355 GLU E N 1
ATOM 3087 C CA . GLU E 1 50 ? 3.363 7.948 71.145 1.00 73.10 355 GLU E CA 1
ATOM 3088 C C . GLU E 1 50 ? 2.131 7.632 71.972 1.00 72.87 355 GLU E C 1
ATOM 3089 O O . GLU E 1 50 ? 2.227 7.025 73.041 1.00 72.82 355 GLU E O 1
ATOM 3095 N N . GLY E 1 51 ? 0.974 8.049 71.467 1.00 73.46 356 GLY E N 1
ATOM 3096 C CA . GLY E 1 51 ? -0.298 7.812 72.140 1.00 73.45 356 GLY E CA 1
ATOM 3097 C C . GLY E 1 51 ? -0.636 8.861 73.184 1.00 66.69 356 GLY E C 1
ATOM 3098 O O . GLY E 1 51 ? -1.796 9.239 73.324 1.00 66.19 356 GLY E O 1
ATOM 3099 N N . GLY E 1 52 ? 0.382 9.328 73.909 1.00 61.95 357 GLY E N 1
ATOM 3100 C CA . GLY E 1 52 ? 0.222 10.301 74.997 1.00 56.43 357 GLY E CA 1
ATOM 3101 C C . GLY E 1 52 ? -0.387 11.646 74.630 1.00 53.57 357 GLY E C 1
ATOM 3102 O O . GLY E 1 52 ? -0.527 11.983 73.449 1.00 55.00 357 GLY E O 1
ATOM 3103 N N . ALA E 1 53 ? -0.730 12.425 75.657 1.00 50.08 358 ALA E N 1
ATOM 3104 C CA . ALA E 1 53 ? -1.421 13.702 75.463 1.00 48.34 358 ALA E CA 1
ATOM 3105 C C . ALA E 1 53 ? -0.637 14.727 74.641 1.00 46.88 358 ALA E C 1
ATOM 3106 O O . ALA E 1 53 ? -1.219 15.383 73.790 1.00 48.41 358 ALA E O 1
ATOM 3108 N N . ALA E 1 54 ? 0.667 14.866 74.887 1.00 44.46 359 ALA E N 1
ATOM 3109 C CA . ALA E 1 54 ? 1.492 15.803 74.098 1.00 43.82 359 ALA E CA 1
ATOM 3110 C C . ALA E 1 54 ? 1.482 15.445 72.615 1.00 47.69 359 ALA E C 1
ATOM 3111 O O . ALA E 1 54 ? 1.337 16.321 71.757 1.00 49.18 359 ALA E O 1
ATOM 3113 N N . HIS E 1 55 ? 1.619 14.153 72.331 1.00 50.62 360 HIS E N 1
ATOM 3114 C CA . HIS E 1 55 ? 1.556 13.625 70.969 1.00 56.14 360 HIS E CA 1
ATOM 3115 C C . HIS E 1 55 ? 0.227 13.912 70.267 1.00 59.96 360 HIS E C 1
ATOM 3116 O O . HIS E 1 55 ? 0.215 14.441 69.152 1.00 63.17 360 HIS E O 1
ATOM 3123 N N . LYS E 1 56 ? -0.879 13.552 70.920 1.00 60.59 361 LYS E N 1
ATOM 3124 C CA . LYS E 1 56 ? -2.231 13.759 70.378 1.00 64.39 361 LYS E CA 1
ATOM 3125 C C . LYS E 1 56 ? -2.503 15.232 70.052 1.00 63.89 361 LYS E C 1
ATOM 3126 O O . LYS E 1 56 ? -3.104 15.544 69.030 1.00 68.67 361 LYS E O 1
ATOM 3132 N N . ASP E 1 57 ? -2.060 16.128 70.930 1.00 59.44 362 ASP E N 1
ATOM 3133 C CA . ASP E 1 57 ? -2.163 17.568 70.702 1.00 59.57 362 ASP E CA 1
ATOM 3134 C C . ASP E 1 57 ? -1.306 17.993 69.509 1.00 61.98 362 ASP E C 1
ATOM 3135 O O . ASP E 1 57 ? -1.750 18.773 68.673 1.00 66.00 362 ASP E O 1
ATOM 3140 N N . GLY E 1 58 ? -0.076 17.487 69.450 1.00 60.40 363 GLY E N 1
ATOM 3141 C CA . GLY E 1 58 ? 0.785 17.661 68.283 1.00 63.61 363 GLY E CA 1
ATOM 3142 C C . GLY E 1 58 ? 1.752 18.833 68.267 1.00 62.25 363 GLY E C 1
ATOM 3143 O O . GLY E 1 58 ? 2.690 18.830 67.485 1.00 64.44 363 GLY E O 1
ATOM 3144 N N . LYS E 1 59 ? 1.542 19.827 69.126 1.00 59.61 364 LYS E N 1
ATOM 3145 C CA . LYS E 1 59 ? 2.316 21.078 69.065 1.00 59.72 364 LYS E CA 1
ATOM 3146 C C . LYS E 1 59 ? 3.730 20.964 69.661 1.00 55.70 364 LYS E C 1
ATOM 3147 O O . LYS E 1 59 ? 4.679 21.602 69.180 1.00 56.63 364 LYS E O 1
ATOM 3153 N N . LEU E 1 60 ? 3.867 20.166 70.716 1.00 51.21 365 LEU E N 1
ATOM 3154 C CA . LEU E 1 60 ? 5.156 19.986 71.356 1.00 47.99 365 LEU E CA 1
ATOM 3155 C C . LEU E 1 60 ? 6.078 19.125 70.490 1.00 49.58 365 LEU E C 1
ATOM 3156 O O . LEU E 1 60 ? 5.653 18.099 69.955 1.00 51.57 365 LEU E O 1
ATOM 3161 N N . GLN E 1 61 ? 7.331 19.565 70.355 1.00 49.29 366 GLN E N 1
ATOM 3162 C CA A GLN E 1 61 ? 8.331 18.913 69.502 0.50 51.24 366 GLN E CA 1
ATOM 3163 C CA B GLN E 1 61 ? 8.311 18.863 69.529 0.50 51.27 366 GLN E CA 1
ATOM 3164 C C . GLN E 1 61 ? 9.630 18.665 70.269 1.00 48.39 366 GLN E C 1
ATOM 3165 O O . GLN E 1 61 ? 10.006 19.464 71.135 1.00 45.68 366 GLN E O 1
ATOM 3176 N N . ILE E 1 62 ? 10.331 17.581 69.930 1.00 49.57 367 ILE E N 1
ATOM 3177 C CA . ILE E 1 62 ? 11.655 17.334 70.479 1.00 47.57 367 ILE E CA 1
ATOM 3178 C C . ILE E 1 62 ? 12.485 18.579 70.172 1.00 47.49 367 ILE E C 1
ATOM 3179 O O . ILE E 1 62 ? 12.516 19.038 69.026 1.00 51.41 367 ILE E O 1
ATOM 3184 N N . GLY E 1 63 ? 13.140 19.132 71.187 1.00 44.28 368 GLY E N 1
ATOM 3185 C CA . GLY E 1 63 ? 13.958 20.332 70.991 1.00 44.79 368 GLY E CA 1
ATOM 3186 C C . GLY E 1 63 ? 13.359 21.611 71.558 1.00 44.17 368 GLY E C 1
ATOM 3187 O O . GLY E 1 63 ? 14.075 22.593 71.756 1.00 44.53 368 GLY E O 1
ATOM 3188 N N . ASP E 1 64 ? 12.052 21.604 71.820 1.00 43.48 369 ASP E N 1
ATOM 3189 C CA . ASP E 1 64 ? 11.403 22.724 72.504 1.00 43.56 369 ASP E CA 1
ATOM 3190 C C . ASP E 1 64 ? 11.970 22.996 73.908 1.00 40.86 369 ASP E C 1
ATOM 3191 O O . ASP E 1 64 ? 12.252 22.070 74.679 1.00 38.31 369 ASP E O 1
ATOM 3196 N N . LYS E 1 65 ? 12.125 24.278 74.223 1.00 42.47 370 LYS E N 1
ATOM 3197 C CA . LYS E 1 65 ? 12.565 24.717 75.538 1.00 41.75 370 LYS E CA 1
ATOM 3198 C C . LYS E 1 65 ? 11.345 25.061 76.384 1.00 41.83 370 LYS E C 1
ATOM 3199 O O . LYS E 1 65 ? 10.565 25.937 76.007 1.00 44.46 370 LYS E O 1
ATOM 3205 N N . LEU E 1 66 ? 11.177 24.364 77.510 1.00 39.83 371 LEU E N 1
ATOM 3206 C CA . LEU E 1 66 ? 10.096 24.666 78.468 1.00 40.54 371 LEU E CA 1
ATOM 3207 C C . LEU E 1 66 ? 10.437 25.896 79.281 1.00 43.09 371 LEU E C 1
ATOM 3208 O O . LEU E 1 66 ? 11.394 25.878 80.053 1.00 43.60 371 LEU E O 1
ATOM 3213 N N . LEU E 1 67 ? 9.650 26.955 79.121 1.00 46.03 372 LEU E N 1
ATOM 3214 C CA . LEU E 1 67 ? 9.851 28.197 79.875 1.00 49.55 372 LEU E CA 1
ATOM 3215 C C . LEU E 1 67 ? 9.082 28.198 81.199 1.00 50.11 372 LEU E C 1
ATOM 3216 O O . LEU E 1 67 ? 9.536 28.775 82.191 1.00 52.48 372 LEU E O 1
ATOM 3221 N N . ALA E 1 68 ? 7.916 27.553 81.207 1.00 48.21 373 ALA E N 1
ATOM 3222 C CA . ALA E 1 68 ? 7.069 27.501 82.398 1.00 49.51 373 ALA E CA 1
ATOM 3223 C C . ALA E 1 68 ? 6.009 26.418 82.335 1.00 46.75 373 ALA E C 1
ATOM 3224 O O . ALA E 1 68 ? 5.585 25.995 81.256 1.00 45.12 373 ALA E O 1
ATOM 3226 N N . VAL E 1 69 ? 5.571 25.985 83.511 1.00 47.19 374 VAL E N 1
ATOM 3227 C CA . VAL E 1 69 ? 4.385 25.138 83.617 1.00 45.99 374 VAL E CA 1
ATOM 3228 C C . VAL E 1 69 ? 3.459 25.738 84.677 1.00 49.64 374 VAL E C 1
ATOM 3229 O O . VAL E 1 69 ? 3.846 25.867 85.838 1.00 52.01 374 VAL E O 1
ATOM 3233 N N . ASN E 1 70 ? 2.269 26.117 84.232 1.00 51.24 375 ASN E N 1
ATOM 3234 C CA . ASN E 1 70 ? 1.276 26.769 85.065 1.00 56.03 375 ASN E CA 1
ATOM 3235 C C . ASN E 1 70 ? 1.913 27.998 85.639 1.00 60.79 375 ASN E C 1
ATOM 3236 O O . ASN E 1 70 ? 1.805 28.285 86.808 1.00 63.59 375 ASN E O 1
ATOM 3241 N N . ASN E 1 71 ? 2.668 28.671 84.797 0.50 62.75 376 ASN E N 1
ATOM 3242 C CA . ASN E 1 71 ? 3.393 29.845 85.219 0.50 68.47 376 ASN E CA 1
ATOM 3243 C C . ASN E 1 71 ? 4.257 29.563 86.452 0.50 68.03 376 ASN E C 1
ATOM 3244 O O . ASN E 1 71 ? 4.378 30.385 87.346 0.50 73.16 376 ASN E O 1
ATOM 3249 N N . VAL E 1 72 ? 4.855 28.383 86.491 1.00 63.07 377 VAL E N 1
ATOM 3250 C CA . VAL E 1 72 ? 5.843 28.060 87.492 1.00 62.69 377 VAL E CA 1
ATOM 3251 C C . VAL E 1 72 ? 7.035 28.146 86.583 1.00 60.20 377 VAL E C 1
ATOM 3252 O O . VAL E 1 72 ? 7.075 27.510 85.546 1.00 55.35 377 VAL E O 1
ATOM 3256 N N . CYS E 1 73 ? 7.981 28.984 86.946 1.00 64.29 378 CYS E N 1
ATOM 3257 C CA . CYS E 1 73 ? 9.058 29.337 86.030 1.00 63.86 378 CYS E CA 1
ATOM 3258 C C . CYS E 1 73 ? 10.106 28.223 85.946 1.00 59.20 378 CYS E C 1
ATOM 3259 O O . CYS E 1 73 ? 10.630 27.783 86.970 1.00 60.14 378 CYS E O 1
ATOM 3262 N N . LEU E 1 74 ? 10.386 27.758 84.727 1.00 55.17 379 LEU E N 1
ATOM 3263 C CA . LEU E 1 74 ? 11.380 26.694 84.512 1.00 51.94 379 LEU E CA 1
ATOM 3264 C C . LEU E 1 74 ? 12.726 27.184 83.968 1.00 52.87 379 LEU E C 1
ATOM 3265 O O . LEU E 1 74 ? 13.571 26.373 83.569 1.00 50.02 379 LEU E O 1
ATOM 3270 N N . GLU E 1 75 ? 12.916 28.504 83.950 1.00 57.53 380 GLU E N 1
ATOM 3271 C CA . GLU E 1 75 ? 14.212 29.102 83.613 1.00 59.79 380 GLU E CA 1
ATOM 3272 C C . GLU E 1 75 ? 15.082 29.139 84.862 1.00 62.43 380 GLU E C 1
ATOM 3273 O O . GLU E 1 75 ? 14.648 29.636 85.917 1.00 66.74 380 GLU E O 1
ATOM 3279 N N . GLU E 1 76 ? 16.307 28.633 84.737 1.00 60.50 381 GLU E N 1
ATOM 3280 C CA . GLU E 1 76 ? 17.287 28.627 85.828 1.00 63.29 381 GLU E CA 1
ATOM 3281 C C . GLU E 1 76 ? 16.868 27.808 87.045 1.00 62.64 381 GLU E C 1
ATOM 3282 O O . GLU E 1 76 ? 16.946 28.276 88.179 1.00 67.39 381 GLU E O 1
ATOM 3288 N N . VAL E 1 77 ? 16.429 26.581 86.792 1.00 57.40 382 VAL E N 1
ATOM 3289 C CA . VAL E 1 77 ? 16.078 25.640 87.853 1.00 57.40 382 VAL E CA 1
ATOM 3290 C C . VAL E 1 77 ? 16.870 24.352 87.673 1.00 54.71 382 VAL E C 1
ATOM 3291 O O . VAL E 1 77 ? 17.528 24.163 86.645 1.00 51.04 382 VAL E O 1
ATOM 3295 N N . THR E 1 78 ? 16.816 23.473 88.673 1.00 56.49 383 THR E N 1
ATOM 3296 C CA . THR E 1 78 ? 17.471 22.173 88.560 1.00 55.27 383 THR E CA 1
ATOM 3297 C C . THR E 1 78 ? 16.562 21.236 87.790 1.00 51.31 383 THR E C 1
ATOM 3298 O O . THR E 1 78 ? 15.361 21.497 87.657 1.00 50.46 383 THR E O 1
ATOM 3302 N N . HIS E 1 79 ? 17.135 20.146 87.293 1.00 49.81 384 HIS E N 1
ATOM 3303 C CA . HIS E 1 79 ? 16.360 19.089 86.680 1.00 47.57 384 HIS E CA 1
ATOM 3304 C C . HIS E 1 79 ? 15.237 18.596 87.593 1.00 49.33 384 HIS E C 1
ATOM 3305 O O . HIS E 1 79 ? 14.086 18.454 87.155 1.00 46.79 384 HIS E O 1
ATOM 3312 N N . GLU E 1 80 ? 15.581 18.346 88.856 1.00 53.89 385 GLU E N 1
ATOM 3313 C CA . GLU E 1 80 ? 14.657 17.763 89.814 1.00 57.38 385 GLU E CA 1
ATOM 3314 C C . GLU E 1 80 ? 13.484 18.697 90.078 1.00 56.77 385 GLU E C 1
ATOM 3315 O O . GLU E 1 80 ? 12.365 18.238 90.287 1.00 56.41 385 GLU E O 1
ATOM 3321 N N . GLU E 1 81 ? 13.755 20.003 90.068 1.00 56.93 386 GLU E N 1
ATOM 3322 C CA . GLU E 1 81 ? 12.718 21.015 90.267 1.00 57.78 386 GLU E CA 1
ATOM 3323 C C . GLU E 1 81 ? 11.769 21.039 89.071 1.00 52.45 386 GLU E C 1
ATOM 3324 O O . GLU E 1 81 ? 10.566 21.225 89.236 1.00 52.72 386 GLU E O 1
ATOM 3330 N N . ALA E 1 82 ? 12.317 20.827 87.877 1.00 48.39 387 ALA E N 1
ATOM 3331 C CA . ALA E 1 82 ? 11.512 20.765 86.660 1.00 44.14 387 ALA E CA 1
ATOM 3332 C C . ALA E 1 82 ? 10.607 19.531 86.670 1.00 43.39 387 ALA E C 1
ATOM 3333 O O . ALA E 1 82 ? 9.407 19.633 86.393 1.00 42.38 387 ALA E O 1
ATOM 3335 N N . VAL E 1 83 ? 11.183 18.373 86.990 1.00 44.52 388 VAL E N 1
ATOM 3336 C CA . VAL E 1 83 ? 10.410 17.148 87.142 1.00 45.75 388 VAL E CA 1
ATOM 3337 C C . VAL E 1 83 ? 9.325 17.345 88.213 1.00 48.82 388 VAL E C 1
ATOM 3338 O O . VAL E 1 83 ? 8.153 17.044 87.964 1.00 48.36 388 VAL E O 1
ATOM 3342 N N . THR E 1 84 ? 9.708 17.865 89.384 1.00 52.20 389 THR E N 1
ATOM 3343 C CA . THR E 1 84 ? 8.743 18.103 90.460 1.00 56.28 389 THR E CA 1
ATOM 3344 C C . THR E 1 84 ? 7.584 18.966 89.967 1.00 53.81 389 THR E C 1
ATOM 3345 O O . THR E 1 84 ? 6.434 18.590 90.127 1.00 54.44 389 THR E O 1
ATOM 3349 N N . ALA E 1 85 ? 7.905 20.098 89.341 1.00 52.29 390 ALA E N 1
ATOM 3350 C CA . ALA E 1 85 ? 6.903 21.022 88.790 1.00 51.07 390 ALA E CA 1
ATOM 3351 C C . ALA E 1 85 ? 5.941 20.322 87.843 1.00 47.92 390 ALA E C 1
ATOM 3352 O O . ALA E 1 85 ? 4.734 20.524 87.925 1.00 48.69 390 ALA E O 1
ATOM 3354 N N . LEU E 1 86 ? 6.481 19.490 86.956 1.00 45.49 391 LEU E N 1
ATOM 3355 C CA . LEU E 1 86 ? 5.670 18.825 85.946 1.00 43.44 391 LEU E CA 1
ATOM 3356 C C . LEU E 1 86 ? 4.694 17.806 86.529 1.00 45.33 391 LEU E C 1
ATOM 3357 O O . LEU E 1 86 ? 3.564 17.697 86.053 1.00 44.12 391 LEU E O 1
ATOM 3362 N N . LYS E 1 87 ? 5.131 17.080 87.561 1.00 48.68 392 LYS E N 1
ATOM 3363 C CA . LYS E 1 87 ? 4.332 16.005 88.152 1.00 52.23 392 LYS E CA 1
ATOM 3364 C C . LYS E 1 87 ? 3.370 16.490 89.223 1.00 55.06 392 LYS E C 1
ATOM 3365 O O . LYS E 1 87 ? 2.424 15.782 89.574 1.00 57.35 392 LYS E O 1
ATOM 3371 N N . ASN E 1 88 ? 3.600 17.699 89.729 1.00 55.74 393 ASN E N 1
ATOM 3372 C CA . ASN E 1 88 ? 2.693 18.306 90.715 1.00 59.33 393 ASN E CA 1
ATOM 3373 C C . ASN E 1 88 ? 1.514 19.042 90.083 1.00 57.18 393 ASN E C 1
ATOM 3374 O O . ASN E 1 88 ? 0.714 19.640 90.782 1.00 60.12 393 ASN E O 1
ATOM 3379 N N . THR E 1 89 ? 1.414 18.997 88.757 1.00 52.91 394 THR E N 1
ATOM 3380 C CA . THR E 1 89 ? 0.316 19.650 88.046 1.00 51.47 394 THR E CA 1
ATOM 3381 C C . THR E 1 89 ? -1.012 18.918 88.240 1.00 52.28 394 THR E C 1
ATOM 3382 O O . THR E 1 89 ? -1.049 17.757 88.658 1.00 53.28 394 THR E O 1
ATOM 3386 N N . SER E 1 90 ? -2.103 19.606 87.935 1.00 51.98 395 SER E N 1
ATOM 3387 C CA . SER E 1 90 ? -3.413 18.976 87.924 1.00 52.99 395 SER E CA 1
ATOM 3388 C C . SER E 1 90 ? -3.663 18.387 86.542 1.00 49.54 395 SER E C 1
ATOM 3389 O O . SER E 1 90 ? -2.740 18.281 85.746 1.00 46.62 395 SER E O 1
ATOM 3392 N N . ASP E 1 91 ? -4.904 18.003 86.251 1.00 49.95 396 ASP E N 1
ATOM 3393 C CA . ASP E 1 91 ? -5.207 17.447 84.940 1.00 48.32 396 ASP E CA 1
ATOM 3394 C C . ASP E 1 91 ? -4.987 18.471 83.828 1.00 46.12 396 ASP E C 1
ATOM 3395 O O . ASP E 1 91 ? -4.516 18.136 82.751 1.00 44.73 396 ASP E O 1
ATOM 3400 N N . PHE E 1 92 ? -5.284 19.726 84.128 1.00 46.60 397 PHE E N 1
ATOM 3401 C CA . PHE E 1 92 ? -5.095 20.815 83.199 1.00 46.17 397 PHE E CA 1
ATOM 3402 C C . PHE E 1 92 ? -3.701 21.401 83.350 1.00 45.46 397 PHE E C 1
ATOM 3403 O O . PHE E 1 92 ? -3.253 21.706 84.464 1.00 46.31 397 PHE E O 1
ATOM 3411 N N . VAL E 1 93 ? -3.007 21.536 82.225 1.00 44.43 398 VAL E N 1
ATOM 3412 C CA . VAL E 1 93 ? -1.632 22.032 82.226 1.00 43.79 398 VAL E CA 1
ATOM 3413 C C . VAL E 1 93 ? -1.431 23.141 81.197 1.00 45.34 398 VAL E C 1
ATOM 3414 O O . VAL E 1 93 ? -1.812 23.016 80.025 1.00 45.77 398 VAL E O 1
ATOM 3418 N N . TYR E 1 94 ? -0.823 24.227 81.654 1.00 47.12 399 TYR E N 1
ATOM 3419 C CA . TYR E 1 94 ? -0.449 25.336 80.797 1.00 49.50 399 TYR E CA 1
ATOM 3420 C C . TYR E 1 94 ? 1.075 25.303 80.624 1.00 47.37 399 TYR E C 1
ATOM 3421 O O . TYR E 1 94 ? 1.799 25.504 81.593 1.00 47.62 399 TYR E O 1
ATOM 3430 N N . LEU E 1 95 ? 1.554 25.002 79.412 1.00 46.07 400 LEU E N 1
ATOM 3431 C CA . LEU E 1 95 ? 3.004 24.988 79.121 1.00 44.60 400 LEU E CA 1
ATOM 3432 C C . LEU E 1 95 ? 3.396 26.197 78.305 1.00 47.66 400 LEU E C 1
ATOM 3433 O O . LEU E 1 95 ? 2.774 26.497 77.280 1.00 49.98 400 LEU E O 1
ATOM 3438 N N . LYS E 1 96 ? 4.414 26.902 78.782 1.00 48.39 401 LYS E N 1
ATOM 3439 C CA . LYS E 1 96 ? 5.001 28.002 78.039 1.00 51.86 401 LYS E CA 1
ATOM 3440 C C . LYS E 1 96 ? 6.290 27.459 77.431 1.00 49.27 401 LYS E C 1
ATOM 3441 O O . LYS E 1 96 ? 7.172 26.991 78.155 1.00 46.44 401 LYS E O 1
ATOM 3447 N N . VAL E 1 97 ? 6.374 27.476 76.103 1.00 50.50 402 VAL E N 1
ATOM 3448 C CA . VAL E 1 97 ? 7.532 26.929 75.408 1.00 49.08 402 VAL E CA 1
ATOM 3449 C C . VAL E 1 97 ? 8.152 27.933 74.428 1.00 53.86 402 VAL E C 1
ATOM 3450 O O . VAL E 1 97 ? 7.466 28.817 73.905 1.00 57.87 402 VAL E O 1
ATOM 3454 N N . ALA E 1 98 ? 9.459 27.795 74.213 1.00 53.43 403 ALA E N 1
ATOM 3455 C CA . ALA E 1 98 ? 10.166 28.523 73.162 1.00 58.17 403 ALA E CA 1
ATOM 3456 C C . ALA E 1 98 ? 10.549 27.563 72.036 1.00 57.87 403 ALA E C 1
ATOM 3457 O O . ALA E 1 98 ? 11.139 26.499 72.277 1.00 53.35 403 ALA E O 1
ATOM 3459 N N . LYS E 1 99 ? 10.192 27.955 70.813 1.00 63.64 404 LYS E N 1
ATOM 3460 C CA . LYS E 1 99 ? 10.507 27.203 69.599 1.00 65.88 404 LYS E CA 1
ATOM 3461 C C . LYS E 1 99 ? 11.788 27.719 68.941 1.00 69.68 404 LYS E C 1
ATOM 3462 O O . LYS E 1 99 ? 11.882 28.913 68.629 1.00 75.26 404 LYS E O 1
ATOM 3468 N N . PRO E 1 100 ? 12.776 26.824 68.718 1.00 67.77 405 PRO E N 1
ATOM 3469 C CA . PRO E 1 100 ? 13.999 27.193 67.996 1.00 71.10 405 PRO E CA 1
ATOM 3470 C C .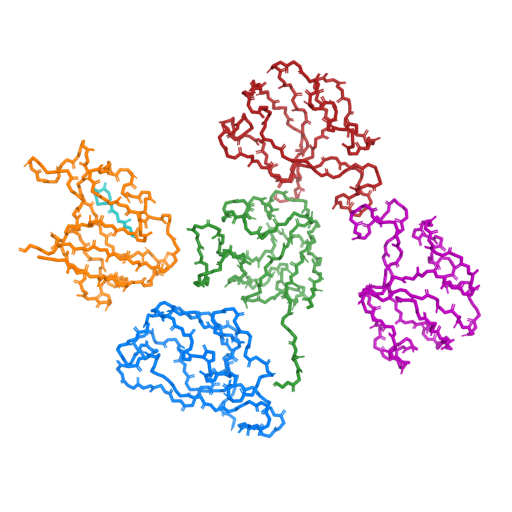 PRO E 1 100 ? 13.744 27.427 66.513 1.00 77.94 405 PRO E C 1
ATOM 3471 O O . PRO E 1 100 ? 13.407 28.543 66.106 1.00 83.93 405 PRO E O 1
ATOM 3475 N N . TYR F 2 6 ? 58.373 -7.422 50.761 1.00 65.96 2838 TYR F N 1
ATOM 3476 C CA . TYR F 2 6 ? 59.719 -7.677 51.388 1.00 75.22 2838 TYR F CA 1
ATOM 3477 C C . TYR F 2 6 ? 60.801 -6.770 50.793 1.00 72.62 2838 TYR F C 1
ATOM 3478 O O . TYR F 2 6 ? 61.526 -6.103 51.526 1.00 79.53 2838 TYR F O 1
ATOM 3487 N N . LEU F 2 7 ? 60.908 -6.765 49.466 1.00 67.63 2839 LEU F N 1
ATOM 3488 C CA . LEU F 2 7 ? 61.670 -5.749 48.738 1.00 68.37 2839 LEU F CA 1
ATOM 3489 C C . LEU F 2 7 ? 60.708 -4.777 48.028 1.00 57.59 2839 LEU F C 1
ATOM 3490 O O . LEU F 2 7 ? 61.033 -3.607 47.818 1.00 59.80 2839 LEU F O 1
ATOM 3495 N N . VAL F 2 8 ? 59.519 -5.247 47.671 1.00 49.41 2840 VAL F N 1
ATOM 3496 C CA . VAL F 2 8 ? 58.575 -4.374 46.985 1.00 41.49 2840 VAL F CA 1
ATOM 3497 C C . VAL F 2 8 ? 57.857 -3.461 47.974 1.00 36.51 2840 VAL F C 1
ATOM 3498 O O . VAL F 2 8 ? 57.530 -3.848 49.098 1.00 37.75 2840 VAL F O 1
ATOM 3502 N N . THR F 2 9 ? 57.656 -2.223 47.553 1.00 34.03 2841 THR F N 1
ATOM 3503 C CA . THR F 2 9 ? 56.863 -1.286 48.325 1.00 31.86 2841 THR F CA 1
ATOM 3504 C C . THR F 2 9 ? 55.562 -1.099 47.548 1.00 25.19 2841 THR F C 1
ATOM 3505 O O . THR F 2 9 ? 55.564 -0.478 46.480 1.00 24.91 2841 THR F O 1
ATOM 3509 N N . SER F 2 10 ? 54.469 -1.609 48.126 1.00 24.05 2842 SER F N 1
ATOM 3510 C CA A SER F 2 10 ? 53.161 -1.685 47.469 0.50 21.87 2842 SER F CA 1
ATOM 3511 C CA B SER F 2 10 ? 53.177 -1.659 47.459 0.50 21.35 2842 SER F CA 1
ATOM 3512 C C . SER F 2 10 ? 52.144 -0.723 48.093 1.00 23.22 2842 SER F C 1
ATOM 3513 O O . SER F 2 10 ? 51.995 -0.670 49.313 1.00 28.82 2842 SER F O 1
ATOM 3518 N N . VAL F 2 11 ? 51.449 0.029 47.246 1.00 21.24 2843 VAL F N 1
ATOM 3519 C CA . VAL F 2 11 ? 50.485 1.031 47.682 1.00 24.54 2843 VAL F CA 1
ATOM 3520 C C . VAL F 2 11 ? 49.063 0.688 47.180 1.00 28.61 2843 VAL F C 1
ATOM 3521 O O . VAL F 2 11 ? 48.061 1.349 47.536 1.00 34.01 2843 VAL F O 1
#

Radius of gyration: 27.14 Å; Cα contacts (8 Å, |Δi|>4): 1187; chains: 6; bounding box: 76×42×64 Å